Protein AF-0000000066013481 (afdb_homodimer)

Nearest PDB structures (foldseek):
  8g8v-assembly1_A  TM=8.754E-01  e=5.232E-20  Burkholderia pseudomallei
  2r5r-assembly1_A  TM=8.734E-01  e=3.081E-18  Nitrosomonas europaea ATCC 19718
  8tcc-assembly1_B  TM=8.715E-01  e=1.628E-17  Burkholderia pseudomallei
  8g8v-assembly1_A  TM=8.742E-01  e=3.780E-20  Burkholderia pseudomallei
  2r5r-assembly1_A  TM=8.736E-01  e=3.535E-18  Nitrosomonas europaea ATCC 19718

InterPro domains:
  IPR003801 GTP cyclohydrolase FolE2/MptA [PF02649] (9-301)
  IPR003801 GTP cyclohydrolase FolE2/MptA [PTHR36445] (6-311)
  IPR022840 GTP cyclohydrolase MptA [MF_01527_A] (7-305)
  IPR022840 GTP cyclohydrolase MptA [TIGR00294] (9-315)

Solvent-accessible surface area (backbone atoms only — not comparable to full-atom values): 32095 Å² total; per-residue (Å²): 131,78,74,77,73,76,80,67,79,71,77,25,81,43,65,38,93,58,38,50,61,31,60,33,36,39,40,34,58,40,71,45,74,37,52,35,51,45,90,97,47,79,59,48,78,31,66,29,39,33,33,42,33,31,28,39,51,28,74,56,29,66,42,50,41,65,56,45,48,50,50,50,49,50,42,47,53,55,51,49,73,37,96,26,73,43,69,40,55,48,26,42,51,35,14,50,50,47,38,67,72,37,73,79,30,49,36,17,33,24,37,39,38,32,61,42,79,40,83,41,59,33,86,63,78,54,44,79,41,59,42,81,30,43,36,35,25,26,11,40,23,35,55,42,95,87,68,48,75,48,50,40,32,27,41,35,37,38,42,70,29,29,31,16,41,47,67,55,17,51,52,42,40,51,48,49,48,52,54,41,45,73,72,65,49,52,68,68,58,50,52,53,48,55,73,71,46,66,48,64,54,63,56,29,53,23,38,29,33,43,35,43,33,40,64,72,95,68,86,74,61,62,68,57,52,51,51,40,45,46,69,25,47,17,20,62,67,70,78,67,66,53,71,67,26,48,52,48,40,52,49,43,14,48,71,35,45,35,50,48,51,50,27,37,38,44,34,50,52,46,46,53,66,73,45,67,86,55,59,46,81,22,39,33,39,33,36,22,41,31,48,40,72,89,46,82,31,28,40,33,21,29,34,70,43,37,42,41,56,53,46,50,36,52,70,76,92,132,79,74,77,74,76,79,66,78,72,78,24,81,44,66,38,94,58,38,49,61,30,61,33,36,39,42,34,60,40,73,45,76,37,52,34,51,45,90,97,48,79,58,48,78,31,66,28,38,32,32,42,34,32,29,39,51,27,73,55,28,66,44,49,40,65,57,44,48,49,50,52,50,49,45,48,53,55,52,49,74,38,95,26,72,43,69,39,56,47,27,40,53,34,13,49,48,49,37,66,72,37,73,82,31,50,36,18,36,24,38,40,39,32,62,42,80,40,84,42,60,32,85,64,80,53,44,80,40,58,40,80,29,42,34,37,26,25,10,40,22,35,55,43,94,88,67,48,75,48,50,39,32,26,41,33,38,38,43,69,29,29,30,16,41,46,68,55,19,50,52,42,40,51,50,49,48,52,54,41,45,74,72,67,50,51,69,68,57,49,52,53,47,56,72,70,47,64,46,64,54,62,56,28,52,24,39,29,33,44,35,42,33,40,63,72,96,68,87,74,61,63,69,57,51,50,50,41,45,46,69,27,48,17,20,59,69,69,77,66,66,53,71,68,25,48,52,47,41,53,49,44,14,48,70,36,46,36,50,47,53,50,27,38,37,43,33,49,53,47,47,53,66,73,44,67,86,55,60,47,80,22,39,34,39,35,35,20,39,33,50,39,72,88,46,84,32,28,41,35,21,31,34,70,45,38,42,42,56,52,46,50,36,54,70,76,93

Structure (mmCIF, N/CA/C/O backbone):
data_AF-0000000066013481-model_v1
#
loop_
_entity.id
_entity.type
_entity.pdbx_description
1 polymer 'GTP cyclohydrolase MptA'
#
loop_
_atom_site.group_PDB
_atom_site.id
_atom_site.type_symbol
_atom_site.label_atom_id
_atom_site.label_alt_id
_atom_site.label_comp_id
_atom_site.label_asym_id
_atom_site.label_entity_id
_atom_site.label_seq_id
_atom_site.pdbx_PDB_ins_code
_atom_site.Cartn_x
_atom_site.Cartn_y
_atom_site.Cartn_z
_atom_site.occupancy
_atom_site.B_iso_or_equiv
_atom_site.auth_seq_id
_atom_site.auth_comp_id
_atom_site.auth_asym_id
_atom_site.auth_atom_id
_atom_site.pdbx_PDB_model_num
ATOM 1 N N . MET A 1 1 ? -31.078 -24.078 -18.328 1 22.38 1 MET A N 1
ATOM 2 C CA . MET A 1 1 ? -29.969 -24.938 -18.75 1 22.38 1 MET A CA 1
ATOM 3 C C . MET A 1 1 ? -28.781 -24.781 -17.812 1 22.38 1 MET A C 1
ATOM 5 O O . MET A 1 1 ? -28.297 -23.672 -17.578 1 22.38 1 MET A O 1
ATOM 9 N N . GLU A 1 2 ? -28.594 -25.703 -16.844 1 24.08 2 GLU A N 1
ATOM 10 C CA . GLU A 1 2 ? -27.625 -25.797 -15.766 1 24.08 2 GLU A CA 1
ATOM 11 C C . GLU A 1 2 ? -26.188 -25.734 -16.312 1 24.08 2 GLU A C 1
ATOM 13 O O . GLU A 1 2 ? -25.844 -26.453 -17.25 1 24.08 2 GLU A O 1
ATOM 18 N N . LEU A 1 3 ? -25.688 -24.609 -16.344 1 28.38 3 LEU A N 1
ATOM 19 C CA . LEU A 1 3 ? -24.375 -24.469 -16.953 1 28.38 3 LEU A CA 1
ATOM 20 C C . LEU A 1 3 ? -23.438 -25.609 -16.516 1 28.38 3 LEU A C 1
ATOM 22 O O . LEU A 1 3 ? -23.406 -25.953 -15.344 1 28.38 3 LEU A O 1
ATOM 26 N N . PRO A 1 4 ? -23.203 -26.594 -17.391 1 28.92 4 PRO A N 1
ATOM 27 C CA . PRO A 1 4 ? -22.391 -27.766 -17.062 1 28.92 4 PRO A CA 1
ATOM 28 C C . PRO A 1 4 ? -21.156 -27.422 -16.219 1 28.92 4 PRO A C 1
ATOM 30 O O . PRO A 1 4 ? -20.5 -26.406 -16.469 1 28.92 4 PRO A O 1
ATOM 33 N N . ILE A 1 5 ? -21.234 -27.734 -15 1 33.34 5 ILE A N 1
ATOM 34 C CA . ILE A 1 5 ? -20.109 -27.703 -14.07 1 33.34 5 ILE A CA 1
ATOM 35 C C . ILE A 1 5 ? -18.953 -28.516 -14.625 1 33.34 5 ILE A C 1
ATOM 37 O O . ILE A 1 5 ? -19.062 -29.734 -14.797 1 33.34 5 ILE A O 1
ATOM 41 N N . ALA A 1 6 ? -18.219 -28.031 -15.609 1 37 6 ALA A N 1
ATOM 42 C CA . ALA A 1 6 ? -17.062 -28.766 -16.125 1 37 6 ALA A CA 1
ATOM 43 C C . ALA A 1 6 ? -16.297 -29.453 -15.008 1 37 6 ALA A C 1
ATOM 45 O O . ALA A 1 6 ? -15.938 -28.828 -14.008 1 37 6 ALA A O 1
ATOM 46 N N . GLN A 1 7 ? -16.531 -30.766 -14.852 1 34.16 7 GLN A N 1
ATOM 47 C CA . GLN A 1 7 ? -15.773 -31.641 -13.977 1 34.16 7 GLN A CA 1
ATOM 48 C C . GLN A 1 7 ? -14.266 -31.516 -14.227 1 34.16 7 GLN A C 1
ATOM 50 O O . GLN A 1 7 ? -13.766 -31.969 -15.258 1 34.16 7 GLN A O 1
ATOM 55 N N . PHE A 1 8 ? -13.633 -30.531 -13.859 1 42.91 8 PHE A N 1
ATOM 56 C CA . PHE A 1 8 ? -12.203 -30.344 -14.062 1 42.91 8 PHE A CA 1
ATOM 57 C C . PHE A 1 8 ? -11.414 -31.453 -13.352 1 42.91 8 PHE A C 1
ATOM 59 O O . PHE A 1 8 ? -11.789 -31.891 -12.273 1 42.91 8 PHE A O 1
ATOM 66 N N . PRO A 1 9 ? -10.703 -32.375 -14.047 1 43.59 9 PRO A N 1
ATOM 67 C CA . PRO A 1 9 ? -9.875 -33.375 -13.391 1 43.59 9 PRO A CA 1
ATOM 68 C C . PRO A 1 9 ? -9.109 -32.812 -12.195 1 43.59 9 PRO A C 1
ATOM 70 O O . PRO A 1 9 ? -8.758 -31.641 -12.172 1 43.59 9 PRO A O 1
ATOM 73 N N . ASP A 1 10 ? -9.273 -33.531 -11.055 1 44.62 10 ASP A N 1
ATOM 74 C CA . ASP A 1 10 ? -8.68 -33.219 -9.758 1 44.62 10 ASP A CA 1
ATOM 75 C C . ASP A 1 10 ? -7.16 -33.219 -9.836 1 44.62 10 ASP A C 1
ATOM 77 O O . ASP A 1 10 ? -6.504 -34.156 -9.391 1 44.62 10 ASP A O 1
ATOM 81 N N . VAL A 1 11 ? -6.5 -32.969 -10.914 1 44.47 11 VAL A N 1
ATOM 82 C CA . VAL A 1 11 ? -5.043 -32.906 -10.922 1 44.47 11 VAL A CA 1
ATOM 83 C C . VAL A 1 11 ? -4.555 -32.281 -9.609 1 44.47 11 VAL A C 1
ATOM 85 O O . VAL A 1 11 ? -3.363 -32.312 -9.297 1 44.47 11 VAL A O 1
ATOM 88 N N . GLN A 1 12 ? -5.434 -31.625 -8.797 1 47.69 12 GLN A N 1
ATOM 89 C CA . GLN A 1 12 ? -5.211 -30.578 -7.805 1 47.69 12 GLN A CA 1
ATOM 90 C C . GLN A 1 12 ? -5 -31.172 -6.418 1 47.69 12 GLN A C 1
ATOM 92 O O . GLN A 1 12 ? -4.512 -30.5 -5.512 1 47.69 12 GLN A O 1
ATOM 97 N N . ALA A 1 13 ? -5.562 -32.438 -6.246 1 47.72 13 ALA A N 1
ATOM 98 C CA . ALA A 1 13 ? -5.492 -33.062 -4.938 1 47.72 13 ALA A CA 1
ATOM 99 C C . ALA A 1 13 ? -4.086 -33.594 -4.652 1 47.72 13 ALA A C 1
ATOM 101 O O . ALA A 1 13 ? -3.828 -34.156 -3.586 1 47.72 13 ALA A O 1
ATOM 102 N N . ASN A 1 14 ? -3.184 -33.219 -5.613 1 58.06 14 ASN A N 1
ATOM 103 C CA . ASN A 1 14 ? -1.861 -33.781 -5.375 1 58.06 14 ASN A CA 1
ATOM 104 C C . ASN A 1 14 ? -0.982 -32.844 -4.559 1 58.06 14 ASN A C 1
ATOM 106 O O . ASN A 1 14 ? -1.219 -31.641 -4.535 1 58.06 14 ASN A O 1
ATOM 110 N N . ARG A 1 15 ? -0.185 -33.344 -3.623 1 67.31 15 ARG A N 1
ATOM 111 C CA . ARG A 1 15 ? 0.805 -32.656 -2.795 1 67.31 15 ARG A CA 1
ATOM 112 C C . ARG A 1 15 ? 1.711 -31.781 -3.643 1 67.31 15 ARG A C 1
ATOM 114 O O . ARG A 1 15 ? 2.178 -32.188 -4.707 1 67.31 15 ARG A O 1
ATOM 121 N N . PRO A 1 16 ? 1.731 -30.469 -3.182 1 75.69 16 PRO A N 1
ATOM 122 C CA . PRO A 1 16 ? 2.633 -29.594 -3.93 1 75.69 16 PRO A CA 1
ATOM 123 C C . PRO A 1 16 ? 4.066 -30.125 -3.969 1 75.69 16 PRO A C 1
ATOM 125 O O . PRO A 1 16 ? 4.496 -30.828 -3.051 1 75.69 16 PRO A O 1
ATOM 128 N N . LYS A 1 17 ? 4.672 -29.938 -5.031 1 78.44 17 LYS A N 1
ATOM 129 C CA . LYS A 1 17 ? 6.078 -30.312 -5.152 1 78.44 17 LYS A CA 1
ATOM 130 C C . LYS A 1 17 ? 6.918 -29.641 -4.078 1 78.44 17 LYS A C 1
ATOM 132 O O . LYS A 1 17 ? 7.844 -30.234 -3.531 1 78.44 17 LYS A O 1
ATOM 137 N N . ILE A 1 18 ? 6.578 -28.391 -3.709 1 85.62 18 ILE A N 1
ATOM 138 C CA . ILE A 1 18 ? 7.254 -27.625 -2.672 1 85.62 18 ILE A CA 1
ATOM 139 C C . ILE A 1 18 ? 6.266 -27.266 -1.564 1 85.62 18 ILE A C 1
ATOM 141 O O . ILE A 1 18 ? 5.477 -26.328 -1.703 1 85.62 18 ILE A O 1
ATOM 145 N N . PRO A 1 19 ? 6.336 -27.953 -0.47 1 84.12 19 PRO A N 1
ATOM 146 C CA . PRO A 1 19 ? 5.309 -27.828 0.568 1 84.12 19 PRO A CA 1
ATOM 147 C C . PRO A 1 19 ? 5.57 -26.688 1.533 1 84.12 19 PRO A C 1
ATOM 149 O O . PRO A 1 19 ? 6.098 -26.891 2.627 1 84.12 19 PRO A O 1
ATOM 152 N N . ILE A 1 20 ? 5.207 -25.547 1.229 1 87.69 20 ILE A N 1
ATOM 153 C CA . ILE A 1 20 ? 5.301 -24.406 2.152 1 87.69 20 ILE A CA 1
ATOM 154 C C . ILE A 1 20 ? 3.928 -23.766 2.305 1 87.69 20 ILE A C 1
ATOM 156 O O . ILE A 1 20 ? 3.1 -23.812 1.394 1 87.69 20 ILE A O 1
ATOM 160 N N . ASN A 1 21 ? 3.742 -23.188 3.463 1 89.62 21 ASN A N 1
ATOM 161 C CA . ASN A 1 21 ? 2.518 -22.438 3.705 1 89.62 21 ASN A CA 1
ATOM 162 C C . ASN A 1 21 ? 2.471 -21.156 2.871 1 89.62 21 ASN A C 1
ATOM 164 O O . ASN A 1 21 ? 3.514 -20.578 2.555 1 89.62 21 ASN A O 1
ATOM 168 N N . LEU A 1 22 ? 1.328 -20.828 2.451 1 92.69 22 LEU A N 1
ATOM 169 C CA . LEU A 1 22 ? 1.116 -19.531 1.833 1 92.69 22 LEU A CA 1
ATOM 170 C C . LEU A 1 22 ? 0.285 -18.625 2.74 1 92.69 22 LEU A C 1
ATOM 172 O O . LEU A 1 22 ? -0.735 -19.047 3.283 1 92.69 22 LEU A O 1
ATOM 176 N N . THR A 1 23 ? 0.777 -17.406 2.896 1 94.31 23 THR A N 1
ATOM 177 C CA . THR A 1 23 ? 0.142 -16.469 3.816 1 94.31 23 THR A CA 1
ATOM 178 C C . THR A 1 23 ? -1.189 -15.969 3.256 1 94.31 23 THR A C 1
ATOM 180 O O . THR A 1 23 ? -2.158 -15.805 4 1 94.31 23 THR A O 1
ATOM 183 N N . ARG A 1 24 ? -1.263 -15.695 1.956 1 93.75 24 ARG A N 1
ATOM 184 C CA . ARG A 1 24 ? -2.457 -15.203 1.275 1 93.75 24 ARG A CA 1
ATOM 185 C C . ARG A 1 24 ? -2.574 -15.805 -0.123 1 93.75 24 ARG A C 1
ATOM 187 O O . ARG A 1 24 ? -1.604 -15.812 -0.885 1 93.75 24 ARG A O 1
ATOM 194 N N . VAL A 1 25 ? -3.68 -16.297 -0.383 1 93.12 25 VAL A N 1
ATOM 195 C CA . VAL A 1 25 ? -4.055 -16.703 -1.729 1 93.12 25 VAL A CA 1
ATOM 196 C C . VAL A 1 25 ? -5.465 -16.219 -2.049 1 93.12 25 VAL A C 1
ATOM 198 O O . VAL A 1 25 ? -6.363 -16.297 -1.207 1 93.12 25 VAL A O 1
ATOM 201 N N . GLY A 1 26 ? -5.637 -15.625 -3.211 1 93.38 26 GLY A N 1
ATOM 202 C CA . GLY A 1 26 ? -6.977 -15.172 -3.549 1 93.38 26 GLY A CA 1
ATOM 203 C C . GLY A 1 26 ? -7.02 -14.328 -4.809 1 93.38 26 GLY A C 1
ATOM 204 O O . GLY A 1 26 ? -6.309 -14.609 -5.777 1 93.38 26 GLY A O 1
ATOM 205 N N . VAL A 1 27 ? -7.969 -13.414 -4.793 1 92.81 27 VAL A N 1
ATOM 206 C CA . VAL A 1 27 ? -8.242 -12.633 -5.996 1 92.81 27 VAL A CA 1
ATOM 207 C C . VAL A 1 27 ? -8.227 -11.141 -5.66 1 92.81 27 VAL A C 1
ATOM 209 O O . VAL A 1 27 ? -8.594 -10.75 -4.547 1 92.81 27 VAL A O 1
ATOM 212 N N . THR A 1 28 ? -7.785 -10.344 -6.562 1 94 28 THR A N 1
ATOM 213 C CA . THR A 1 28 ? -7.805 -8.891 -6.434 1 94 28 THR A CA 1
ATOM 214 C C . THR A 1 28 ? -8.5 -8.25 -7.633 1 94 28 THR A C 1
ATOM 216 O O . THR A 1 28 ? -8.617 -8.867 -8.688 1 94 28 THR A O 1
ATOM 219 N N . GLY A 1 29 ? -9.039 -7.07 -7.406 1 92.62 29 GLY A N 1
ATOM 220 C CA . GLY A 1 29 ? -9.617 -6.301 -8.5 1 92.62 29 GLY A CA 1
ATOM 221 C C . GLY A 1 29 ? -11.008 -6.77 -8.883 1 92.62 29 GLY A C 1
ATOM 222 O O . GLY A 1 29 ? -11.445 -6.566 -10.016 1 92.62 29 GLY A O 1
ATOM 223 N N . VAL A 1 30 ? -11.688 -7.438 -7.984 1 91.56 30 VAL A N 1
ATOM 224 C CA . VAL A 1 30 ? -13.039 -7.902 -8.273 1 91.56 30 VAL A CA 1
ATOM 225 C C . VAL A 1 30 ? -14.031 -6.742 -8.141 1 91.56 30 VAL A C 1
ATOM 227 O O . VAL A 1 30 ? -14.227 -6.215 -7.043 1 91.56 30 VAL A O 1
ATOM 230 N N . LYS A 1 31 ? -14.688 -6.371 -9.203 1 91.38 31 LYS A N 1
ATOM 231 C CA . LYS A 1 31 ? -15.648 -5.273 -9.18 1 91.38 31 LYS A CA 1
ATOM 232 C C . LYS A 1 31 ? -17.078 -5.797 -9.055 1 91.38 31 LYS A C 1
ATOM 234 O O . LYS A 1 31 ? -17.469 -6.711 -9.773 1 91.38 31 LYS A O 1
ATOM 239 N N . LYS A 1 32 ? -17.797 -5.258 -8.102 1 91.44 32 LYS A N 1
ATOM 240 C CA . LYS A 1 32 ? -19.188 -5.648 -7.875 1 91.44 32 LYS A CA 1
ATOM 241 C C . LYS A 1 32 ? -20.047 -4.434 -7.535 1 91.44 32 LYS A C 1
ATOM 243 O O . LYS A 1 32 ? -19.547 -3.443 -6.996 1 91.44 32 LYS A O 1
ATOM 248 N N . LEU A 1 33 ? -21.312 -4.559 -7.859 1 90.31 33 LEU A N 1
ATOM 249 C CA . LEU A 1 33 ? -22.312 -3.59 -7.402 1 90.31 33 LEU A CA 1
ATOM 250 C C . LEU A 1 33 ? -22.797 -3.932 -6 1 90.31 33 LEU A C 1
ATOM 252 O O . LEU A 1 33 ? -23.172 -5.078 -5.73 1 90.31 33 LEU A O 1
ATOM 256 N N . VAL A 1 34 ? -22.703 -2.973 -5.102 1 91.12 34 VAL A N 1
ATOM 257 C CA . VAL A 1 34 ? -23.172 -3.156 -3.73 1 91.12 34 VAL A CA 1
ATOM 258 C C . VAL A 1 34 ? -24.297 -2.164 -3.432 1 91.12 34 VAL A C 1
ATOM 260 O O . VAL A 1 34 ? -24.141 -0.957 -3.627 1 91.12 34 VAL A O 1
ATOM 263 N N . GLU A 1 35 ? -25.359 -2.701 -2.953 1 89.75 35 GLU A N 1
ATOM 264 C CA . GLU A 1 35 ? -26.469 -1.854 -2.562 1 89.75 35 GLU A CA 1
ATOM 265 C C . GLU A 1 35 ? -26.562 -1.709 -1.045 1 89.75 35 GLU A C 1
ATOM 267 O O . GLU A 1 35 ? -26.688 -2.701 -0.326 1 89.75 35 GLU A O 1
ATOM 272 N N . ILE A 1 36 ? -26.469 -0.508 -0.58 1 88.25 36 ILE A N 1
ATOM 273 C CA . ILE A 1 36 ? -26.578 -0.233 0.849 1 88.25 36 ILE A CA 1
ATOM 274 C C . ILE A 1 36 ? -27.984 0.25 1.17 1 88.25 36 ILE A C 1
ATOM 276 O O . ILE A 1 36 ? -28.391 1.329 0.733 1 88.25 36 ILE A O 1
ATOM 280 N N . LYS A 1 37 ? -28.625 -0.475 2.006 1 87.81 37 LYS A N 1
ATOM 281 C CA . LYS A 1 37 ? -29.984 -0.128 2.383 1 87.81 37 LYS A CA 1
ATOM 282 C C . LYS A 1 37 ? -30 0.963 3.451 1 87.81 37 LYS A C 1
ATOM 284 O O . LYS A 1 37 ? -29.109 1.019 4.301 1 87.81 37 LYS A O 1
ATOM 289 N N . ARG A 1 38 ? -30.969 1.837 3.271 1 82.5 38 ARG A N 1
ATOM 290 C CA . ARG A 1 38 ? -31.203 2.896 4.242 1 82.5 38 ARG A CA 1
ATOM 291 C C . ARG A 1 38 ? -32.656 2.873 4.727 1 82.5 38 ARG A C 1
ATOM 293 O O . ARG A 1 38 ? -33.562 2.496 3.979 1 82.5 38 ARG A O 1
ATOM 300 N N . LYS A 1 39 ? -32.781 3.221 5.984 1 79.69 39 LYS A N 1
ATOM 301 C CA . LYS A 1 39 ? -34.125 3.273 6.496 1 79.69 39 LYS A CA 1
ATOM 302 C C . LYS A 1 39 ? -34.938 4.398 5.836 1 79.69 39 LYS A C 1
ATOM 304 O O . LYS A 1 39 ? -34.562 5.57 5.941 1 79.69 39 LYS A O 1
ATOM 309 N N . ASP A 1 40 ? -36.031 4.098 5.148 1 81.75 40 ASP A N 1
ATOM 310 C CA . ASP A 1 40 ? -37 5.012 4.586 1 81.75 40 ASP A CA 1
ATOM 311 C C . ASP A 1 40 ? -36.375 5.906 3.516 1 81.75 40 ASP A C 1
ATOM 313 O O . ASP A 1 40 ? -36.844 7.027 3.289 1 81.75 40 ASP A O 1
ATOM 317 N N . LYS A 1 41 ? -35.281 5.543 3.043 1 83.69 41 LYS A N 1
ATOM 318 C CA . LYS A 1 41 ? -34.625 6.273 1.961 1 83.69 41 LYS A CA 1
ATOM 319 C C . LYS A 1 41 ? -34.219 5.332 0.828 1 83.69 41 LYS A C 1
ATOM 321 O O . LYS A 1 41 ? -34.25 4.113 0.993 1 83.69 41 LYS A O 1
ATOM 326 N N . ARG A 1 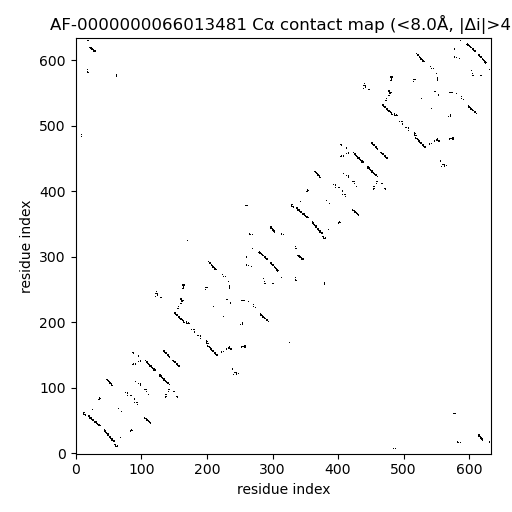42 ? -34 5.875 -0.38 1 84.44 42 ARG A N 1
ATOM 327 C CA . ARG A 1 42 ? -33.469 5.09 -1.494 1 84.44 42 ARG A CA 1
ATOM 328 C C . ARG A 1 42 ? -32.125 4.504 -1.159 1 84.44 42 ARG A C 1
ATOM 330 O O . ARG A 1 42 ? -31.281 5.164 -0.529 1 84.44 42 ARG A O 1
ATOM 337 N N . PRO A 1 43 ? -31.984 3.328 -1.498 1 87.12 43 PRO A N 1
ATOM 338 C CA . PRO A 1 43 ? -30.688 2.707 -1.243 1 87.12 43 PRO A CA 1
ATOM 339 C C . PRO A 1 43 ? -29.547 3.383 -2.006 1 87.12 43 PRO A C 1
ATOM 341 O O . PRO A 1 43 ? -29.797 4.023 -3.033 1 87.12 43 PRO A O 1
ATOM 344 N N . ILE A 1 44 ? -28.406 3.357 -1.488 1 87.25 44 ILE A N 1
ATOM 345 C CA . ILE A 1 44 ? -27.203 3.844 -2.156 1 87.25 44 ILE A CA 1
ATOM 346 C C . ILE A 1 44 ? -26.531 2.701 -2.922 1 87.25 44 ILE A C 1
ATOM 348 O O . ILE A 1 44 ? -26.328 1.613 -2.375 1 87.25 44 ILE A O 1
ATOM 352 N N . VAL A 1 45 ? -26.266 2.945 -4.152 1 87.69 45 VAL A N 1
ATOM 353 C CA . VAL A 1 45 ? -25.609 1.94 -4.977 1 87.69 45 VAL A CA 1
ATOM 354 C C . VAL A 1 45 ? -24.141 2.303 -5.148 1 87.69 45 VAL A C 1
ATOM 356 O O . VAL A 1 45 ? -23.812 3.412 -5.574 1 87.69 45 VAL A O 1
ATOM 359 N N . LEU A 1 46 ? -23.266 1.38 -4.801 1 91.94 46 LEU A N 1
ATOM 360 C CA . LEU A 1 46 ? -21.812 1.571 -4.91 1 91.94 46 LEU A CA 1
ATOM 361 C C . LEU A 1 46 ? -21.219 0.586 -5.906 1 91.94 46 LEU A C 1
ATOM 363 O O . LEU A 1 46 ? -21.609 -0.579 -5.953 1 91.94 46 LEU A O 1
ATOM 367 N N . ILE A 1 47 ? -20.344 1.08 -6.758 1 90.69 47 ILE A N 1
ATOM 368 C CA . ILE A 1 47 ? -19.453 0.185 -7.492 1 90.69 47 ILE A CA 1
ATOM 369 C C . ILE A 1 47 ? -18.188 -0.05 -6.684 1 90.69 47 ILE A C 1
ATOM 371 O O . ILE A 1 47 ? -17.344 0.847 -6.562 1 90.69 47 ILE A O 1
ATOM 375 N N . SER A 1 48 ? -18.016 -1.25 -6.242 1 94.5 48 SER A N 1
ATOM 376 C CA . SER A 1 48 ? -16.953 -1.521 -5.289 1 94.5 48 SER A CA 1
ATOM 377 C C . SER A 1 48 ? -15.914 -2.477 -5.875 1 94.5 48 SER A C 1
ATOM 379 O O . SER A 1 48 ? -16.25 -3.305 -6.727 1 94.5 48 SER A O 1
ATOM 381 N N . THR A 1 49 ? -14.719 -2.291 -5.508 1 96.06 49 THR A N 1
ATOM 382 C CA . THR A 1 49 ? -13.625 -3.209 -5.824 1 96.06 49 THR A CA 1
ATOM 383 C C . THR A 1 49 ? -13.242 -4.035 -4.602 1 96.06 49 THR A C 1
ATOM 385 O O . THR A 1 49 ? -12.984 -3.482 -3.529 1 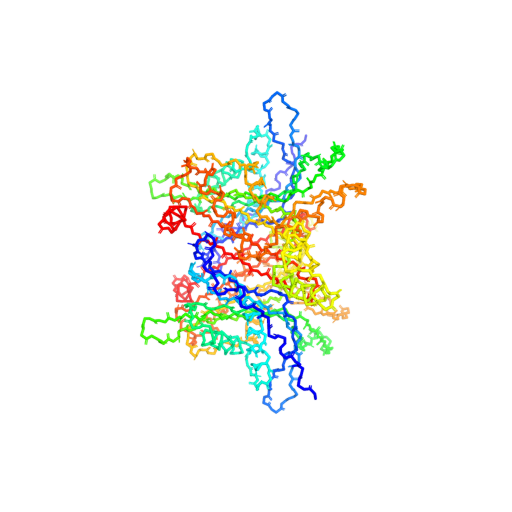96.06 49 THR A O 1
ATOM 388 N N . PHE A 1 50 ? -13.172 -5.41 -4.809 1 95.12 50 PHE A N 1
ATOM 389 C CA . PHE A 1 50 ? -12.906 -6.309 -3.691 1 95.12 50 PHE A CA 1
ATOM 390 C C . PHE A 1 50 ? -11.57 -7.012 -3.869 1 95.12 50 PHE A C 1
ATOM 392 O O . PHE A 1 50 ? -11.141 -7.27 -4.996 1 95.12 50 PHE A O 1
ATOM 399 N N . GLU A 1 51 ? -10.898 -7.238 -2.809 1 96.62 51 GLU A N 1
ATOM 400 C CA . GLU A 1 51 ? -9.805 -8.195 -2.656 1 96.62 51 GLU A CA 1
ATOM 401 C C . GLU A 1 51 ? -10.141 -9.25 -1.605 1 96.62 51 GLU A C 1
ATOM 403 O O . GLU A 1 51 ? -10.602 -8.922 -0.509 1 96.62 51 GLU A O 1
ATOM 408 N N . ILE A 1 52 ? -9.961 -10.461 -1.926 1 95.19 52 ILE A N 1
ATOM 409 C CA . ILE A 1 52 ? -10.352 -11.562 -1.051 1 95.19 52 ILE A CA 1
ATOM 410 C C . ILE A 1 52 ? -9.219 -12.578 -0.948 1 95.19 52 ILE A C 1
ATOM 412 O O . ILE A 1 52 ? -8.703 -13.039 -1.966 1 95.19 52 ILE A O 1
ATOM 416 N N . PHE A 1 53 ? -8.867 -12.938 0.301 1 95.62 53 PHE A N 1
ATOM 417 C CA . PHE A 1 53 ? -7.738 -13.836 0.517 1 95.62 53 PHE A CA 1
ATOM 418 C C . PHE A 1 53 ? -8.062 -14.867 1.591 1 95.62 53 PHE A C 1
ATOM 420 O O . PHE A 1 53 ? -8.844 -14.594 2.506 1 95.62 53 PHE A O 1
ATOM 427 N N . VAL A 1 54 ? -7.457 -16 1.486 1 93.81 54 VAL A N 1
ATOM 428 C CA . VAL A 1 54 ? -7.363 -17 2.551 1 93.81 54 VAL A CA 1
ATOM 429 C C . VAL A 1 54 ? -5.934 -17.516 2.646 1 93.81 54 VAL A C 1
ATOM 431 O O . VAL A 1 54 ? -5.168 -17.438 1.683 1 93.81 54 VAL A O 1
ATOM 434 N N . ASP A 1 55 ? -5.562 -17.969 3.811 1 93.31 55 ASP A N 1
ATOM 435 C CA . ASP A 1 55 ? -4.27 -18.641 3.912 1 93.31 55 ASP A CA 1
ATOM 436 C C . ASP A 1 55 ? -4.367 -20.078 3.434 1 93.31 55 ASP A C 1
ATOM 438 O O . ASP A 1 55 ? -5.453 -20.672 3.422 1 93.31 55 ASP A O 1
ATOM 442 N N . LEU A 1 56 ? -3.26 -20.594 2.945 1 89.12 56 LEU A N 1
ATOM 443 C CA . LEU A 1 56 ? -3.205 -21.938 2.389 1 89.12 56 LEU A CA 1
ATOM 444 C C . LEU A 1 56 ? -2.098 -22.75 3.049 1 89.12 56 LEU A C 1
ATOM 446 O O . LEU A 1 56 ? -0.918 -22.422 2.936 1 89.12 56 LEU A O 1
ATOM 450 N N . PRO A 1 57 ? -2.504 -23.812 3.711 1 86.62 57 PRO A N 1
ATOM 451 C CA . PRO A 1 57 ? -1.497 -24.672 4.348 1 86.62 57 PRO A CA 1
ATOM 452 C C . PRO A 1 57 ? -0.596 -25.375 3.34 1 86.62 57 PRO A C 1
ATOM 454 O O . PRO A 1 57 ? -0.949 -25.484 2.162 1 86.62 57 PRO A O 1
ATOM 457 N N . SER A 1 58 ? 0.539 -25.875 3.799 1 83.25 58 SER A N 1
ATOM 458 C CA . SER A 1 58 ? 1.62 -26.422 2.982 1 83.25 58 SER A CA 1
ATOM 459 C C . SER A 1 58 ? 1.192 -27.703 2.281 1 83.25 58 SER A C 1
ATOM 461 O O . SER A 1 58 ? 1.776 -28.094 1.265 1 83.25 58 SER A O 1
ATOM 463 N N . ASP A 1 59 ? 0.234 -28.375 2.793 1 77.5 59 ASP A N 1
ATOM 464 C CA . ASP A 1 59 ? -0.118 -29.703 2.273 1 77.5 59 ASP A CA 1
ATOM 465 C C . ASP A 1 59 ? -1.163 -29.594 1.165 1 77.5 59 ASP A C 1
ATOM 467 O O . ASP A 1 59 ? -1.543 -30.594 0.562 1 77.5 59 ASP A O 1
ATOM 471 N N . ARG A 1 60 ? -1.518 -28.406 0.909 1 73.69 60 ARG A N 1
ATOM 472 C CA . ARG A 1 60 ? -2.551 -28.25 -0.111 1 73.69 60 ARG A CA 1
ATOM 473 C C . ARG A 1 60 ? -1.994 -27.562 -1.356 1 73.69 60 ARG A C 1
ATOM 475 O O . ARG A 1 60 ? -1.303 -26.547 -1.258 1 73.69 60 ARG A O 1
ATOM 482 N N . LYS A 1 61 ? -2.049 -28.422 -2.432 1 60.5 61 LYS A N 1
ATOM 483 C CA . LYS A 1 61 ? -1.62 -27.828 -3.697 1 60.5 61 LYS A CA 1
ATOM 484 C C . LYS A 1 61 ? -2.654 -26.828 -4.219 1 60.5 61 LYS A C 1
ATOM 486 O O . LYS A 1 61 ? -3.805 -26.828 -3.773 1 60.5 61 LYS A O 1
ATOM 491 N N . GLY A 1 62 ? -2.293 -25.797 -4.977 1 53.28 62 GLY A N 1
ATOM 492 C CA . GLY A 1 62 ? -3.078 -24.781 -5.66 1 53.28 62 GLY A CA 1
ATOM 493 C C . GLY A 1 62 ? -4.312 -25.344 -6.344 1 53.28 62 GLY A C 1
ATOM 494 O O . GLY A 1 62 ? -4.945 -24.656 -7.148 1 53.28 62 GLY A O 1
ATOM 495 N N . ALA A 1 63 ? -4.367 -26.625 -6.469 1 48.16 63 ALA A N 1
ATOM 496 C CA . ALA A 1 63 ? -5.336 -27.297 -7.332 1 48.16 63 ALA A CA 1
ATOM 497 C C . ALA A 1 63 ? -6.707 -26.625 -7.238 1 48.16 63 ALA A C 1
ATOM 499 O O . ALA A 1 63 ? -7.422 -26.531 -8.234 1 48.16 63 ALA A O 1
ATOM 500 N N . ASN A 1 64 ? -7.129 -26.25 -6.078 1 57.66 64 ASN A N 1
ATOM 501 C CA . ASN A 1 64 ? -8.539 -25.875 -6.066 1 57.66 64 ASN A CA 1
ATOM 502 C C . ASN A 1 64 ? -8.703 -24.344 -6.098 1 57.66 64 ASN A C 1
ATOM 504 O O . ASN A 1 64 ? -9.602 -23.812 -5.453 1 57.66 64 ASN A O 1
ATOM 508 N N . LEU A 1 65 ? -7.652 -23.938 -6.918 1 59.75 65 LEU A N 1
ATOM 509 C CA . LEU A 1 65 ? -7.727 -22.469 -6.934 1 59.75 65 LEU A CA 1
ATOM 510 C C . LEU A 1 65 ? -8.977 -22 -7.66 1 59.75 65 LEU A C 1
ATOM 512 O O . LEU A 1 65 ? -9.656 -21.078 -7.203 1 59.75 65 LEU A O 1
ATOM 516 N N . SER A 1 66 ? -9.102 -22.812 -8.805 1 64.94 66 SER A N 1
ATOM 517 C CA . SER A 1 66 ? -10.328 -22.422 -9.484 1 64.94 66 SER A CA 1
ATOM 518 C C . SER A 1 66 ? -11.547 -22.578 -8.57 1 64.94 66 SER A C 1
ATOM 520 O O . SER A 1 66 ? -12.43 -21.734 -8.555 1 64.94 66 SER A O 1
ATOM 522 N N . ARG A 1 67 ? -11.406 -23.734 -7.891 1 67.31 67 ARG A N 1
ATOM 523 C CA . ARG A 1 67 ? -12.516 -23.953 -6.973 1 67.31 67 ARG A CA 1
ATOM 524 C C . ARG A 1 67 ? -12.516 -22.922 -5.844 1 67.31 67 ARG A C 1
ATOM 526 O O . ARG A 1 67 ? -13.578 -22.484 -5.402 1 67.31 67 ARG A O 1
ATOM 533 N N . ASN A 1 68 ? -11.297 -22.609 -5.543 1 77.75 68 ASN A N 1
ATOM 534 C CA . ASN A 1 68 ? -11.164 -21.594 -4.5 1 77.75 68 ASN A CA 1
ATOM 535 C C . ASN A 1 68 ? -11.695 -20.25 -4.965 1 77.75 68 ASN A C 1
ATOM 537 O O . ASN A 1 68 ? -12.422 -19.562 -4.227 1 77.75 68 ASN A O 1
ATOM 541 N N . PHE A 1 69 ? -11.438 -19.984 -6.172 1 78.06 69 PHE A N 1
ATOM 542 C CA . PHE A 1 69 ? -11.883 -18.703 -6.711 1 78.06 69 PHE A CA 1
ATOM 543 C C . PHE A 1 69 ? -13.398 -18.688 -6.895 1 78.06 69 PHE A C 1
ATOM 545 O O . PHE A 1 69 ? -14.055 -17.688 -6.629 1 78.06 69 PHE A O 1
ATOM 552 N N . GLU A 1 70 ? -13.812 -19.859 -7.379 1 78.94 70 GLU A N 1
ATOM 553 C CA . GLU A 1 70 ? -15.258 -19.984 -7.527 1 78.94 70 GLU A CA 1
ATOM 554 C C . GLU A 1 70 ? -15.961 -19.859 -6.18 1 78.94 70 GLU A C 1
ATOM 556 O O . GLU A 1 70 ? -17 -19.188 -6.078 1 78.94 70 GLU A O 1
ATOM 561 N N . ALA A 1 71 ? -15.344 -20.484 -5.25 1 81 71 ALA A N 1
ATOM 562 C CA . ALA A 1 71 ? -15.898 -20.406 -3.9 1 81 71 ALA A CA 1
ATOM 563 C C . ALA A 1 71 ? -15.883 -18.984 -3.381 1 81 71 ALA A C 1
ATOM 565 O O . ALA A 1 71 ? -16.859 -18.516 -2.775 1 81 71 ALA A O 1
ATOM 566 N N . MET A 1 72 ? -14.836 -18.281 -3.654 1 86.31 72 MET A N 1
ATOM 567 C CA . MET A 1 72 ? -14.711 -16.891 -3.223 1 86.31 72 MET A CA 1
ATOM 568 C C . MET A 1 72 ? -15.758 -16.016 -3.904 1 86.31 72 MET A C 1
ATOM 570 O O . MET A 1 72 ? -16.391 -15.188 -3.256 1 86.31 72 MET A O 1
ATOM 574 N N . ASP A 1 73 ? -15.898 -16.25 -5.137 1 83.12 73 ASP A N 1
ATOM 575 C CA . ASP A 1 73 ? -16.875 -15.484 -5.906 1 83.12 73 ASP A CA 1
ATOM 576 C C . ASP A 1 73 ? -18.297 -15.75 -5.414 1 83.12 73 ASP A C 1
ATOM 578 O O . ASP A 1 73 ? -19.094 -14.82 -5.305 1 83.12 73 ASP A O 1
ATOM 582 N N . GLU A 1 74 ? -18.562 -16.984 -5.168 1 84.88 74 GLU A N 1
ATOM 583 C CA . GLU A 1 74 ? -19.875 -17.359 -4.691 1 84.88 74 GLU A CA 1
ATOM 584 C C . GLU A 1 74 ? -20.203 -16.719 -3.348 1 84.88 74 GLU A C 1
ATOM 586 O O . GLU A 1 74 ? -21.297 -16.203 -3.139 1 84.88 74 GLU A O 1
ATOM 591 N N . VAL A 1 75 ? -19.25 -16.719 -2.516 1 84.38 75 VAL A N 1
ATOM 592 C CA . VAL A 1 75 ? -19.438 -16.141 -1.189 1 84.38 75 VAL A CA 1
ATOM 593 C C . VAL A 1 75 ? -19.703 -14.641 -1.316 1 84.38 75 VAL A C 1
ATOM 595 O O . VAL A 1 75 ? -20.609 -14.102 -0.672 1 84.38 75 VAL A O 1
ATOM 598 N N . LEU A 1 76 ? -18.938 -14.031 -2.104 1 86.25 76 LEU A N 1
ATOM 599 C CA . LEU A 1 76 ? -19.094 -12.594 -2.303 1 86.25 76 LEU A CA 1
ATOM 600 C C . LEU A 1 76 ? -20.453 -12.266 -2.906 1 86.25 76 LEU A C 1
ATOM 602 O O . LEU A 1 76 ? -21.141 -11.367 -2.428 1 86.25 76 LEU A O 1
ATOM 606 N N . GLU A 1 77 ? -20.844 -13.07 -3.914 1 87.56 77 GLU A N 1
ATOM 607 C CA . GLU A 1 77 ? -22.109 -12.852 -4.59 1 87.56 77 GLU A CA 1
ATOM 608 C C . GLU A 1 77 ? -23.281 -13.016 -3.625 1 87.56 77 GLU A C 1
ATOM 610 O O . GLU A 1 77 ? -24.234 -12.227 -3.65 1 87.56 77 GLU A O 1
ATOM 615 N N . LYS A 1 78 ? -23.203 -13.992 -2.857 1 87.5 78 LYS A N 1
ATOM 616 C CA . LYS A 1 78 ? -24.266 -14.234 -1.878 1 87.5 78 LYS A CA 1
ATOM 617 C C . LYS A 1 78 ? -24.359 -13.078 -0.885 1 87.5 78 LYS A C 1
ATOM 619 O O . LYS A 1 78 ? -25.469 -12.641 -0.548 1 87.5 78 LYS A O 1
ATOM 624 N N . ALA A 1 79 ? -23.266 -12.633 -0.422 1 87 79 ALA A N 1
ATOM 625 C CA . ALA A 1 79 ? -23.234 -11.586 0.589 1 87 79 ALA A CA 1
ATOM 626 C C . ALA A 1 79 ? -23.781 -10.273 0.032 1 87 79 ALA A C 1
ATOM 628 O O . ALA A 1 79 ? -24.484 -9.539 0.731 1 87 79 ALA A O 1
ATOM 629 N N . ILE A 1 80 ? -23.516 -9.961 -1.186 1 85.81 80 ILE A N 1
ATOM 630 C CA . ILE A 1 80 ? -23.891 -8.672 -1.753 1 85.81 80 ILE A CA 1
ATOM 631 C C . ILE A 1 80 ? -25.375 -8.695 -2.119 1 85.81 80 ILE A C 1
ATOM 633 O O . ILE A 1 80 ? -25.984 -7.645 -2.348 1 85.81 80 ILE A O 1
ATOM 637 N N . ASN A 1 81 ? -25.906 -9.898 -2.266 1 85.56 81 ASN A N 1
ATOM 638 C CA . ASN A 1 81 ? -27.312 -10.031 -2.627 1 85.56 81 ASN A CA 1
ATOM 639 C C . ASN A 1 81 ? -28.203 -9.992 -1.394 1 85.56 81 ASN A C 1
ATOM 641 O O . ASN A 1 81 ? -29.438 -9.945 -1.515 1 85.56 81 ASN A O 1
ATOM 645 N N . LEU A 1 82 ? -27.641 -9.945 -0.227 1 82 82 LEU A N 1
ATOM 646 C CA . LEU A 1 82 ? -28.375 -9.758 1.024 1 82 82 LEU A CA 1
ATOM 647 C C . LEU A 1 82 ? -28.422 -8.289 1.407 1 82 82 LEU A C 1
ATOM 649 O O . LEU A 1 82 ? -27.641 -7.48 0.906 1 82 82 LEU A O 1
ATOM 653 N N . PRO A 1 83 ? -29.453 -7.953 2.213 1 80.44 83 PRO A N 1
ATOM 654 C CA . PRO A 1 83 ? -29.5 -6.559 2.658 1 80.44 83 PRO A CA 1
ATOM 655 C C . PRO A 1 83 ? -28.234 -6.129 3.383 1 80.44 83 PRO A C 1
ATOM 657 O O . PRO A 1 83 ? -27.828 -6.766 4.359 1 80.44 83 PRO A O 1
ATOM 660 N N . VAL A 1 84 ? -27.609 -5.137 2.902 1 83.12 84 VAL A N 1
ATOM 661 C CA . VAL A 1 84 ? -26.406 -4.574 3.486 1 83.12 84 VAL A CA 1
ATOM 662 C C . VAL A 1 84 ? -26.703 -3.193 4.062 1 83.12 84 VAL A 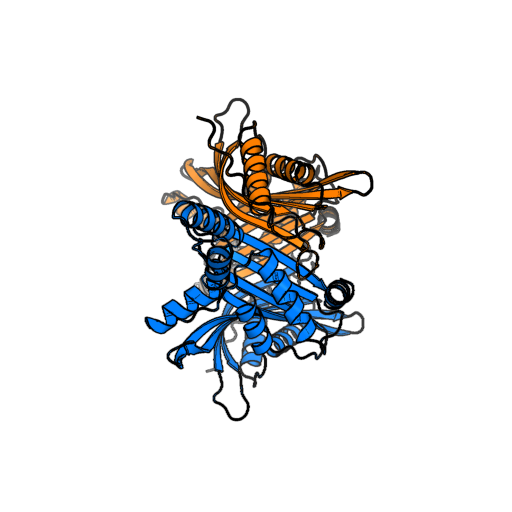C 1
ATOM 664 O O . VAL A 1 84 ? -27.219 -2.318 3.363 1 83.12 84 VAL A O 1
ATOM 667 N N . TYR A 1 85 ? -26.391 -3.021 5.277 1 81.25 85 TYR A N 1
ATOM 668 C CA . TYR A 1 85 ? -26.656 -1.732 5.91 1 81.25 85 TYR A CA 1
ATOM 669 C C . TYR A 1 85 ? -25.359 -0.967 6.133 1 81.25 85 TYR A C 1
ATOM 671 O O . TYR A 1 85 ? -25.344 0.266 6.148 1 81.25 85 TYR A O 1
ATOM 679 N N . GLU A 1 86 ? -24.312 -1.715 6.34 1 87.75 86 GLU A N 1
ATOM 680 C CA . GLU A 1 86 ? -22.984 -1.16 6.582 1 87.75 86 GLU A CA 1
ATOM 681 C C . GLU A 1 86 ? -21.922 -1.938 5.816 1 87.75 86 GLU A C 1
ATOM 683 O O . GLU A 1 86 ? -21.953 -3.17 5.773 1 87.75 86 GLU A O 1
ATOM 688 N N . ILE A 1 87 ? -21 -1.196 5.266 1 89.75 87 ILE A N 1
ATOM 689 C CA . ILE A 1 87 ? -20.031 -1.836 4.379 1 89.75 87 ILE A CA 1
ATOM 690 C C . ILE A 1 87 ? -19.094 -2.725 5.195 1 89.75 87 ILE A C 1
ATOM 692 O O . ILE A 1 87 ? -18.641 -3.758 4.707 1 89.75 87 ILE A O 1
ATOM 696 N N . GLU A 1 88 ? -18.766 -2.322 6.41 1 92.19 88 GLU A N 1
ATOM 697 C CA . GLU A 1 88 ? -17.891 -3.156 7.227 1 92.19 88 GLU A CA 1
ATOM 698 C C . GLU A 1 88 ? -18.578 -4.457 7.621 1 92.19 88 GLU A C 1
ATOM 700 O O . GLU A 1 88 ? -17.922 -5.488 7.797 1 92.19 88 GLU A O 1
ATOM 705 N N . LYS A 1 89 ? -19.859 -4.445 7.762 1 90.56 89 LYS A N 1
ATOM 706 C CA . LYS A 1 89 ? -20.609 -5.664 8.055 1 90.56 89 LYS A CA 1
ATOM 707 C C . LYS A 1 89 ? -20.609 -6.609 6.852 1 90.56 89 LYS A C 1
ATOM 709 O O . LYS A 1 89 ? -20.562 -7.828 7.012 1 90.56 89 LYS A O 1
ATOM 714 N N . LEU A 1 90 ? -20.766 -5.992 5.723 1 92.19 90 LEU A N 1
ATOM 715 C CA . LEU A 1 90 ? -20.656 -6.801 4.512 1 92.19 90 LEU A CA 1
ATOM 716 C C . LEU A 1 90 ? -19.328 -7.547 4.48 1 92.19 90 LEU A C 1
ATOM 718 O O . LEU A 1 90 ? -19.297 -8.758 4.266 1 92.19 90 LEU A O 1
ATOM 722 N N . CYS A 1 91 ? -18.219 -6.824 4.695 1 95.06 91 CYS A N 1
ATOM 723 C CA . CYS A 1 91 ? -16.906 -7.453 4.711 1 95.06 91 CYS A CA 1
ATOM 724 C C . CYS A 1 91 ? -16.828 -8.523 5.793 1 95.06 91 CYS A C 1
ATOM 726 O O . CYS A 1 91 ? -16.219 -9.578 5.586 1 95.06 91 CYS A O 1
ATOM 728 N N . ASN A 1 92 ? -17.375 -8.203 6.906 1 93.88 92 ASN A N 1
ATOM 729 C CA . ASN A 1 92 ? -17.422 -9.164 8.008 1 93.88 92 ASN A CA 1
ATOM 730 C C . ASN A 1 92 ? -18.094 -10.469 7.582 1 93.88 92 ASN A C 1
ATOM 732 O O . ASN A 1 92 ? -17.562 -11.555 7.828 1 93.88 92 ASN A O 1
ATOM 736 N N . ASP A 1 93 ? -19.219 -10.383 6.945 1 92.75 93 ASP A N 1
ATOM 737 C CA . ASP A 1 93 ? -19.984 -11.555 6.527 1 92.75 93 ASP A CA 1
ATOM 738 C C . ASP A 1 93 ? -19.219 -12.359 5.473 1 92.75 93 ASP A C 1
ATOM 740 O O . ASP A 1 93 ? -19.203 -13.586 5.52 1 92.75 93 ASP A O 1
ATOM 744 N N . VAL A 1 94 ? -18.656 -11.641 4.605 1 94.25 94 VAL A N 1
ATOM 745 C CA . VAL A 1 94 ? -17.891 -12.312 3.547 1 94.25 94 VAL A CA 1
ATOM 746 C C . VAL A 1 94 ? -16.703 -13.047 4.148 1 94.25 94 VAL A C 1
ATOM 748 O O . VAL A 1 94 ? -16.453 -14.211 3.824 1 94.25 94 VAL A O 1
ATOM 751 N N . ALA A 1 95 ? -15.977 -12.414 5.035 1 95.88 95 ALA A N 1
ATOM 752 C CA . ALA A 1 95 ? -14.797 -13.016 5.648 1 95.88 95 ALA A CA 1
ATOM 753 C C . ALA A 1 95 ? -15.164 -14.281 6.422 1 95.88 95 ALA A C 1
ATOM 755 O O . ALA A 1 95 ? -14.469 -15.297 6.324 1 95.88 95 ALA A O 1
ATOM 756 N N . LYS A 1 96 ? -16.188 -14.227 7.16 1 94.06 96 LYS A N 1
ATOM 757 C CA . LYS A 1 96 ? -16.641 -15.383 7.926 1 94.06 96 LYS A CA 1
ATOM 758 C C . LYS A 1 96 ? -17.047 -16.531 7.004 1 94.06 96 LYS A C 1
ATOM 760 O O . LYS A 1 96 ? -16.672 -17.688 7.242 1 94.06 96 LYS A O 1
ATOM 765 N N . SER A 1 97 ? -17.812 -16.203 5.98 1 93.5 97 SER A N 1
ATOM 766 C CA . SER A 1 97 ? -18.281 -17.203 5.035 1 93.5 97 SER A CA 1
ATOM 767 C C . SER A 1 97 ? -17.109 -17.875 4.312 1 93.5 97 SER A C 1
ATOM 769 O O . SER A 1 97 ? -17.141 -19.078 4.043 1 93.5 97 SER A O 1
ATOM 771 N N . LEU A 1 98 ? -16.125 -17.094 4.008 1 93.31 98 LEU A N 1
ATOM 772 C CA . LEU A 1 98 ? -14.938 -17.625 3.352 1 93.31 98 LEU A CA 1
ATOM 773 C C . LEU A 1 98 ? -14.258 -18.672 4.23 1 93.31 98 LEU A C 1
ATOM 775 O O . LEU A 1 98 ? -13.875 -19.734 3.752 1 93.31 98 LEU A O 1
ATOM 779 N N . LEU A 1 99 ? -14.078 -18.328 5.465 1 91.75 99 LEU A N 1
ATOM 780 C CA . LEU A 1 99 ? -13.391 -19.234 6.379 1 91.75 99 LEU A CA 1
ATOM 781 C C . LEU A 1 99 ? -14.203 -20.5 6.594 1 91.75 99 LEU A C 1
ATOM 783 O O . LEU A 1 99 ? -13.641 -21.594 6.766 1 91.75 99 LEU A O 1
ATOM 787 N N . ARG A 1 100 ? -15.523 -20.406 6.594 1 90.94 100 ARG A N 1
ATOM 788 C CA . ARG A 1 100 ? -16.391 -21.578 6.746 1 90.94 100 ARG A CA 1
ATOM 789 C C . ARG A 1 100 ? -16.312 -22.484 5.52 1 90.94 100 ARG A C 1
ATOM 791 O O . ARG A 1 100 ? -16.344 -23.703 5.641 1 90.94 100 ARG A O 1
ATOM 798 N N . ARG A 1 101 ? -16.266 -21.844 4.414 1 89.12 101 ARG A N 1
ATOM 799 C CA . ARG A 1 101 ? -16.219 -22.594 3.158 1 89.12 101 ARG A CA 1
ATOM 800 C C . ARG A 1 101 ? -14.859 -23.266 2.965 1 89.12 101 ARG A C 1
ATOM 802 O O . ARG A 1 101 ? -14.773 -24.344 2.395 1 89.12 101 ARG A O 1
ATOM 809 N N . HIS A 1 102 ? -13.82 -22.594 3.371 1 89.62 102 HIS A N 1
ATOM 810 C CA . HIS A 1 102 ? -12.469 -23.125 3.268 1 89.62 102 HIS A CA 1
ATOM 811 C C . HIS A 1 102 ? -11.992 -23.703 4.602 1 89.62 102 HIS A C 1
ATOM 813 O O . HIS A 1 102 ? -11.172 -23.078 5.289 1 89.62 102 HIS A O 1
ATOM 819 N N . GLU A 1 103 ? -12.242 -24.891 4.895 1 86.88 103 GLU A N 1
ATOM 820 C CA . GLU A 1 103 ? -12.047 -25.5 6.203 1 86.88 103 GLU A CA 1
ATOM 821 C C . GLU A 1 103 ? -10.562 -25.609 6.539 1 86.88 103 GLU A C 1
ATOM 823 O O . GLU A 1 103 ? -10.18 -25.594 7.715 1 86.88 103 GLU A O 1
ATOM 828 N N . TYR A 1 104 ? -9.812 -25.672 5.543 1 85.62 104 TYR A N 1
ATOM 829 C CA . TYR A 1 104 ? -8.375 -25.844 5.77 1 85.62 104 TYR A CA 1
ATOM 830 C C . TYR A 1 104 ? -7.742 -24.531 6.215 1 85.62 104 TYR A C 1
ATOM 832 O O . TYR A 1 104 ? -6.633 -24.516 6.754 1 85.62 104 TYR A O 1
ATOM 840 N N . ALA A 1 105 ? -8.359 -23.406 5.957 1 90.44 105 ALA A N 1
ATOM 841 C CA . ALA A 1 105 ? -7.777 -22.078 6.199 1 90.44 105 ALA A CA 1
ATOM 842 C C . ALA A 1 105 ? -7.988 -21.656 7.648 1 90.44 105 ALA A C 1
ATOM 844 O O . ALA A 1 105 ? -8.984 -22.016 8.273 1 90.44 105 ALA A O 1
ATOM 845 N N . THR A 1 106 ? -7.094 -20.906 8.18 1 94 106 THR A N 1
ATOM 846 C CA . THR A 1 106 ? -7.195 -20.391 9.539 1 94 106 THR A CA 1
ATOM 847 C C . THR A 1 106 ? -7.477 -18.891 9.523 1 94 106 THR A C 1
ATOM 849 O O . THR A 1 106 ? -7.859 -18.312 10.539 1 94 106 THR A O 1
ATOM 852 N N . ARG A 1 107 ? -7.27 -18.328 8.406 1 95.62 107 ARG A N 1
ATOM 853 C CA . ARG A 1 107 ? -7.43 -16.891 8.297 1 95.62 107 ARG A CA 1
ATOM 854 C C . ARG A 1 107 ? -8.008 -16.5 6.938 1 95.62 107 ARG A C 1
ATOM 856 O O . ARG A 1 107 ? -7.641 -17.078 5.914 1 95.62 107 ARG A O 1
ATOM 863 N N . SER A 1 108 ? -8.891 -15.562 6.887 1 96.25 108 SER A N 1
ATOM 864 C CA . SER A 1 108 ? -9.398 -14.961 5.66 1 96.25 108 SER A CA 1
ATOM 865 C C . SER A 1 108 ? -9.383 -13.438 5.742 1 96.25 108 SER A C 1
ATOM 867 O O . SER A 1 108 ? -9.422 -12.867 6.836 1 96.25 108 SER A O 1
ATOM 869 N N . GLU A 1 109 ? -9.234 -12.812 4.641 1 97.31 109 GLU A N 1
ATOM 870 C CA . GLU A 1 109 ? -9.188 -11.359 4.551 1 97.31 109 GLU A CA 1
ATOM 871 C C . GLU A 1 109 ? -10.031 -10.852 3.385 1 97.31 109 GLU A C 1
ATOM 873 O O . GLU A 1 109 ? -9.969 -11.406 2.285 1 97.31 109 GLU A O 1
ATOM 878 N N . VAL A 1 110 ? -10.773 -9.805 3.674 1 97 110 VAL A N 1
ATOM 879 C CA . VAL A 1 110 ? -11.57 -9.133 2.65 1 97 110 VAL A CA 1
ATOM 880 C C . VAL A 1 110 ? -11.336 -7.625 2.717 1 97 110 VAL A C 1
ATOM 882 O O . VAL A 1 110 ? -11.32 -7.043 3.803 1 97 110 VAL A O 1
ATOM 885 N N . ARG A 1 111 ? -11.094 -7.059 1.602 1 98 111 ARG A N 1
ATOM 886 C CA . ARG A 1 111 ? -10.961 -5.609 1.473 1 98 111 ARG A CA 1
ATOM 887 C C . ARG A 1 111 ? -11.922 -5.059 0.427 1 98 111 ARG A C 1
ATOM 889 O O . ARG A 1 111 ? -12.125 -5.672 -0.625 1 98 111 ARG A O 1
ATOM 896 N N . MET A 1 112 ? -12.492 -3.932 0.772 1 97.44 112 MET A N 1
ATOM 897 C CA . MET A 1 112 ? -13.445 -3.273 -0.117 1 97.44 112 MET A CA 1
ATOM 898 C C . MET A 1 112 ? -13.117 -1.791 -0.264 1 97.44 112 MET A C 1
ATOM 900 O O . MET A 1 112 ? -12.812 -1.116 0.722 1 97.44 112 MET A O 1
ATOM 904 N N . LYS A 1 113 ? -13.117 -1.328 -1.414 1 97.75 113 LYS A N 1
ATOM 905 C CA . LYS A 1 113 ? -12.984 0.096 -1.706 1 97.75 113 LYS A CA 1
ATOM 906 C C . LYS A 1 113 ? -14.109 0.572 -2.625 1 97.75 113 LYS A C 1
ATOM 908 O O . LYS A 1 113 ? -14.5 -0.141 -3.549 1 97.75 113 LYS A O 1
ATOM 913 N N . SER A 1 114 ? -14.555 1.772 -2.395 1 96.38 114 SER A N 1
ATOM 914 C CA . SER A 1 114 ? -15.641 2.326 -3.203 1 96.38 114 SER A CA 1
ATOM 915 C C . SER A 1 114 ? -15.578 3.85 -3.24 1 96.38 114 SER A C 1
ATOM 917 O O . SER A 1 114 ? -14.977 4.473 -2.363 1 96.38 114 SER A O 1
ATOM 919 N N . GLU A 1 115 ? -16.219 4.32 -4.305 1 93.56 115 GLU A N 1
ATOM 920 C CA . GLU A 1 115 ? -16.5 5.75 -4.359 1 93.56 115 GLU A CA 1
ATOM 921 C C . GLU A 1 115 ? -17.906 6.059 -3.838 1 93.56 115 GLU A C 1
ATOM 923 O O . GLU A 1 115 ? -18.891 5.48 -4.309 1 93.56 115 GLU A O 1
ATOM 928 N N . TYR A 1 116 ? -17.922 6.922 -2.896 1 92.38 116 TYR A N 1
ATOM 929 C CA . TYR A 1 116 ? -19.172 7.309 -2.23 1 92.38 116 TYR A CA 1
ATOM 930 C C . TYR A 1 116 ? -19.516 8.766 -2.529 1 92.38 116 TYR A C 1
ATOM 932 O O . TYR A 1 116 ? -18.703 9.664 -2.273 1 92.38 116 TYR A O 1
ATOM 940 N N . VAL A 1 117 ? -20.719 8.945 -3.074 1 87.94 117 VAL A N 1
ATOM 941 C CA . VAL A 1 117 ? -21.156 10.297 -3.416 1 87.94 117 VAL A CA 1
ATOM 942 C C . VAL A 1 117 ? -21.906 10.914 -2.236 1 87.94 117 VAL A C 1
ATOM 944 O O . VAL A 1 117 ? -22.906 10.367 -1.774 1 87.94 117 VAL A O 1
ATOM 947 N N . VAL A 1 118 ? -21.438 12.008 -1.761 1 87.56 118 VAL A N 1
ATOM 948 C CA . VAL A 1 118 ? -22.062 12.727 -0.648 1 87.56 118 VAL A CA 1
ATOM 949 C C . VAL A 1 118 ? -22.688 14.023 -1.15 1 87.56 118 VAL A C 1
ATOM 951 O O . VAL A 1 118 ? -22.094 14.742 -1.942 1 87.56 118 VAL A O 1
ATOM 954 N N . LYS A 1 119 ? -23.875 14.281 -0.686 1 85.88 119 LYS A N 1
ATOM 955 C CA . LYS A 1 119 ? -24.516 15.555 -0.99 1 85.88 119 LYS A CA 1
ATOM 956 C C . LYS A 1 119 ? -23.922 16.688 -0.154 1 85.88 119 LYS A C 1
ATOM 958 O O . LYS A 1 119 ? -23.656 16.516 1.035 1 85.88 119 LYS A O 1
ATOM 963 N N . ARG A 1 120 ? -23.641 17.797 -0.857 1 86.5 120 ARG A N 1
ATOM 964 C CA . ARG A 1 120 ? -23.078 18.969 -0.196 1 86.5 120 ARG A CA 1
ATOM 965 C C . ARG A 1 120 ? -23.797 20.234 -0.634 1 86.5 120 ARG A C 1
ATOM 967 O O . ARG A 1 120 ? -24.578 20.219 -1.583 1 86.5 120 ARG A O 1
ATOM 974 N N . GLU A 1 121 ? -23.547 21.234 0.217 1 87.81 121 GLU A N 1
ATOM 975 C CA . GLU A 1 121 ? -24 22.578 -0.131 1 87.81 121 GLU A CA 1
ATOM 976 C C . GLU A 1 121 ? -22.828 23.562 -0.18 1 87.81 121 GLU A C 1
ATOM 978 O O . GLU A 1 121 ? -21.938 23.516 0.672 1 87.81 121 GLU A O 1
ATOM 983 N N . ALA A 1 122 ? -22.922 24.406 -1.293 1 85.81 122 ALA A N 1
ATOM 984 C CA . ALA A 1 122 ? -21.906 25.453 -1.369 1 85.81 122 ALA A CA 1
ATOM 985 C C . ALA A 1 122 ? -21.969 26.359 -0.148 1 85.81 122 ALA A C 1
ATOM 987 O O . ALA A 1 122 ? -23.047 26.641 0.374 1 85.81 122 ALA A O 1
ATOM 988 N N . PRO A 1 123 ? -20.859 26.828 0.249 1 85.5 123 PRO A N 1
ATOM 989 C CA . PRO A 1 123 ? -20.812 27.5 1.55 1 85.5 123 PRO A CA 1
ATOM 990 C C . PRO A 1 123 ? -21.531 28.844 1.55 1 85.5 123 PRO A C 1
ATOM 992 O O . PRO A 1 123 ? -22.125 29.234 2.561 1 85.5 123 PRO A O 1
ATOM 995 N N . SER A 1 124 ? -21.516 29.562 0.467 1 86.44 124 SER A N 1
ATOM 996 C CA . SER A 1 124 ? -22.141 30.875 0.411 1 86.44 124 SER A CA 1
ATOM 997 C C . SER A 1 124 ? -23.516 30.812 -0.264 1 86.44 124 SER A C 1
ATOM 999 O O . SER A 1 124 ? -24.516 31.203 0.32 1 86.44 124 SER A O 1
ATOM 1001 N N . THR A 1 125 ? -23.609 30.234 -1.416 1 87.25 125 THR A N 1
ATOM 1002 C CA . THR A 1 125 ? -24.812 30.234 -2.238 1 87.25 125 THR A CA 1
ATOM 1003 C C . THR A 1 125 ? -25.781 29.141 -1.785 1 87.25 125 THR A C 1
ATOM 1005 O O . THR A 1 125 ? -26.953 29.156 -2.141 1 87.25 125 THR A O 1
ATOM 1008 N N . LYS A 1 126 ? -25.266 28.203 -1.115 1 89.06 126 LYS A N 1
ATOM 1009 C CA . LYS A 1 126 ? -26.031 27.062 -0.629 1 89.06 126 LYS A CA 1
ATOM 1010 C C . LYS A 1 126 ? -26.531 26.203 -1.787 1 89.06 126 LYS A C 1
ATOM 1012 O O . LYS A 1 126 ? -27.484 25.453 -1.641 1 89.06 126 LYS A O 1
ATOM 1017 N N . MET A 1 127 ? -25.938 26.406 -2.859 1 87 127 MET A N 1
ATOM 1018 C CA . MET A 1 127 ? -26.25 25.547 -4.004 1 87 127 MET A CA 1
ATOM 1019 C C . MET A 1 127 ? -25.938 24.094 -3.701 1 87 127 MET A C 1
ATOM 1021 O O . MET A 1 127 ? -24.891 23.781 -3.152 1 87 127 MET A O 1
ATOM 1025 N N . LYS A 1 128 ? -26.906 23.281 -4.086 1 86.88 128 LYS A N 1
ATOM 1026 C CA . LYS A 1 128 ? -26.703 21.859 -3.873 1 86.88 128 LYS A CA 1
ATOM 1027 C C . LYS A 1 128 ? -25.625 21.312 -4.809 1 86.88 128 LYS A C 1
ATOM 1029 O O . LYS A 1 128 ? -25.578 21.656 -5.988 1 86.88 128 LYS A O 1
ATOM 1034 N N . CYS A 1 129 ? -24.703 20.578 -4.203 1 84.88 129 CYS A N 1
ATOM 1035 C CA . CYS A 1 129 ? -23.625 19.953 -4.98 1 84.88 129 CYS A CA 1
ATOM 1036 C C . CYS A 1 129 ? -23.281 18.578 -4.426 1 84.88 129 CYS A C 1
ATOM 1038 O O . CYS A 1 129 ? -23.938 18.109 -3.488 1 84.88 129 CYS A O 1
ATOM 1040 N N . GLN A 1 130 ? -22.453 17.906 -5.25 1 83.56 130 GLN A N 1
ATOM 1041 C CA . GLN A 1 130 ? -22.031 16.562 -4.844 1 83.56 130 GLN A CA 1
ATOM 1042 C C . GLN A 1 130 ? -20.5 16.484 -4.73 1 83.56 130 GLN A C 1
ATOM 1044 O O . GLN A 1 130 ? -19.781 17.234 -5.391 1 83.56 130 GLN A O 1
ATOM 1049 N N . GLU A 1 131 ? -20.125 15.688 -3.777 1 86.75 131 GLU A N 1
ATOM 1050 C CA . GLU A 1 131 ? -18.703 15.367 -3.617 1 86.75 131 GLU A CA 1
ATOM 1051 C C . GLU A 1 131 ? -18.484 13.859 -3.57 1 86.75 131 GLU A C 1
ATOM 1053 O O . GLU A 1 131 ? -19.25 13.133 -2.955 1 86.75 131 GLU A O 1
ATOM 1058 N N . VAL A 1 132 ? -17.469 13.492 -4.316 1 88.62 132 VAL A N 1
ATOM 1059 C CA . VAL A 1 132 ? -17.109 12.078 -4.309 1 88.62 132 VAL A CA 1
ATOM 1060 C C . VAL A 1 132 ? -16.031 11.82 -3.264 1 88.62 132 VAL A C 1
ATOM 1062 O O . VAL A 1 132 ? -15 12.492 -3.252 1 88.62 132 VAL A O 1
ATOM 1065 N N . VAL A 1 133 ? -16.281 10.891 -2.443 1 94.56 133 VAL A N 1
ATOM 1066 C CA . VAL A 1 133 ? -15.336 10.516 -1.394 1 94.56 133 VAL A CA 1
ATOM 1067 C C . VAL A 1 133 ? -14.961 9.039 -1.538 1 94.56 133 VAL A C 1
ATOM 1069 O O . VAL A 1 133 ? -15.805 8.211 -1.896 1 94.56 133 VAL A O 1
ATOM 1072 N N . ASP A 1 134 ? -13.695 8.75 -1.304 1 97.06 134 ASP A N 1
ATOM 1073 C CA . ASP A 1 134 ? -13.273 7.355 -1.293 1 97.06 134 ASP A CA 1
ATOM 1074 C C . ASP A 1 134 ? -13.523 6.715 0.069 1 97.06 134 ASP A C 1
ATOM 1076 O O . ASP A 1 134 ? -13.102 7.246 1.1 1 97.06 134 ASP A O 1
ATOM 1080 N N . ILE A 1 135 ? -14.188 5.582 0.069 1 97.5 135 ILE A N 1
ATOM 1081 C CA . ILE A 1 135 ? -14.445 4.859 1.311 1 97.5 135 ILE A CA 1
ATOM 1082 C C . ILE A 1 135 ? -13.898 3.436 1.2 1 97.5 135 ILE A C 1
ATOM 1084 O O . ILE A 1 135 ? -13.711 2.922 0.095 1 97.5 135 ILE A O 1
ATOM 1088 N N . PHE A 1 136 ? -13.562 2.85 2.363 1 98.31 136 PHE A N 1
ATOM 1089 C CA . PHE A 1 136 ? -13.031 1.493 2.332 1 98.31 136 PHE A CA 1
ATOM 1090 C C . PHE A 1 136 ? -13.344 0.757 3.629 1 98.31 136 PHE A C 1
ATOM 1092 O O . PHE A 1 136 ? -13.516 1.382 4.676 1 98.31 136 PHE A O 1
ATOM 1099 N N . ALA A 1 137 ? -13.43 -0.522 3.539 1 97.69 137 ALA A N 1
ATOM 1100 C CA . ALA A 1 137 ? -13.648 -1.432 4.66 1 97.69 137 ALA A CA 1
ATOM 1101 C C . ALA A 1 137 ? -12.828 -2.709 4.5 1 97.69 137 ALA A C 1
ATOM 1103 O O . ALA A 1 137 ? -12.531 -3.123 3.375 1 97.69 137 ALA A O 1
ATOM 1104 N N . GLU A 1 138 ? -12.445 -3.227 5.578 1 98.06 138 GLU A N 1
ATOM 1105 C CA . GLU A 1 138 ? -11.719 -4.496 5.613 1 98.06 138 GLU A CA 1
ATOM 1106 C C . GLU A 1 138 ? -12.234 -5.395 6.734 1 98.06 138 GLU A C 1
ATOM 1108 O O . GLU A 1 138 ? -12.789 -4.91 7.719 1 98.06 138 GLU A O 1
ATOM 1113 N N . ALA A 1 139 ? -12.117 -6.66 6.566 1 97.31 139 ALA A N 1
ATOM 1114 C CA . ALA A 1 139 ? -12.383 -7.641 7.613 1 97.31 139 ALA A CA 1
ATOM 1115 C C . ALA A 1 139 ? -11.375 -8.781 7.562 1 97.31 139 ALA A C 1
ATOM 1117 O O . ALA A 1 139 ? -11.031 -9.273 6.484 1 97.31 139 ALA A O 1
ATOM 1118 N N . THR A 1 140 ? -10.859 -9.094 8.672 1 97.56 140 THR A N 1
ATOM 1119 C CA . THR A 1 140 ? -9.984 -10.25 8.828 1 97.56 140 THR A CA 1
ATOM 1120 C C . THR A 1 140 ? -10.578 -11.242 9.828 1 97.56 140 THR A C 1
ATOM 1122 O O . THR A 1 140 ? -10.758 -10.914 11 1 97.56 140 THR A O 1
ATOM 1125 N N . ALA A 1 141 ? -10.859 -12.383 9.352 1 96.56 141 ALA A N 1
ATOM 1126 C CA . ALA A 1 141 ? -11.398 -13.438 10.203 1 96.56 141 ALA A CA 1
ATOM 1127 C C . ALA A 1 141 ? -10.32 -14.461 10.562 1 96.56 141 ALA A C 1
ATOM 1129 O O . ALA A 1 141 ? -9.516 -14.852 9.711 1 96.56 141 ALA A O 1
ATOM 1130 N N . THR A 1 142 ? -10.289 -14.844 11.773 1 96.5 142 THR A N 1
ATOM 1131 C CA . THR A 1 142 ? -9.328 -15.828 12.266 1 96.5 142 THR A CA 1
ATOM 1132 C C . THR A 1 142 ? -10.039 -16.938 13.031 1 96.5 142 THR A C 1
ATOM 1134 O O . THR A 1 142 ? -10.898 -16.672 13.875 1 96.5 142 THR A O 1
ATOM 1137 N N . ARG A 1 143 ? -9.648 -18.109 12.688 1 94.38 143 ARG A N 1
ATOM 1138 C CA . ARG A 1 143 ? -10.164 -19.266 13.414 1 94.38 143 ARG A CA 1
ATOM 1139 C C . ARG A 1 143 ? -9.398 -19.469 14.711 1 94.38 143 ARG A C 1
ATOM 1141 O O . ARG A 1 143 ? -8.172 -19.594 14.703 1 94.38 143 ARG A O 1
ATOM 1148 N N . LEU A 1 144 ? -10.141 -19.516 15.758 1 91.44 144 LEU A N 1
ATOM 1149 C CA . LEU A 1 144 ? -9.539 -19.719 17.078 1 91.44 144 LEU A CA 1
ATOM 1150 C C . LEU A 1 144 ? -9.398 -21.203 17.391 1 91.44 144 LEU A C 1
ATOM 1152 O O . LEU A 1 144 ? -9.961 -22.047 16.688 1 91.44 144 LEU A O 1
ATOM 1156 N N . GLU A 1 145 ? -8.664 -21.516 18.375 1 88.88 145 GLU A N 1
ATOM 1157 C CA . GLU A 1 145 ? -8.398 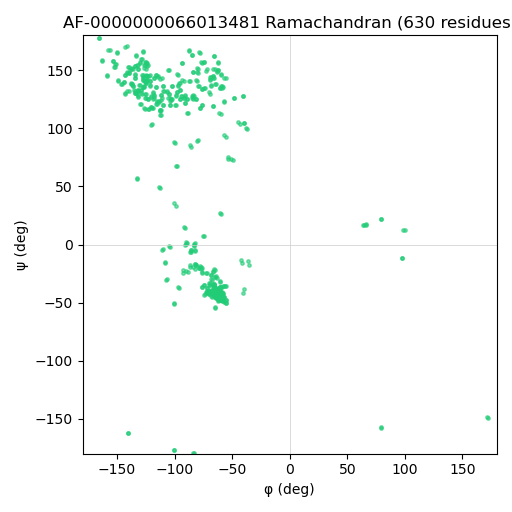-22.906 18.75 1 88.88 145 GLU A CA 1
ATOM 1158 C C . GLU A 1 145 ? -9.688 -23.641 19.109 1 88.88 145 GLU A C 1
ATOM 1160 O O . GLU A 1 145 ? -9.812 -24.844 18.859 1 88.88 145 GLU A O 1
ATOM 1165 N N . ASP A 1 146 ? -10.648 -22.953 19.641 1 89.38 146 ASP A N 1
ATOM 1166 C CA . ASP A 1 146 ? -11.906 -23.578 20.062 1 89.38 146 ASP A CA 1
ATOM 1167 C C . ASP A 1 146 ? -12.867 -23.719 18.875 1 89.38 146 ASP A C 1
ATOM 1169 O O . ASP A 1 146 ? -13.977 -24.219 19.031 1 89.38 146 ASP A O 1
ATOM 1173 N N . GLY A 1 147 ? -12.438 -23.266 17.719 1 85.69 147 GLY A N 1
ATOM 1174 C CA . GLY A 1 147 ? -13.25 -23.406 16.516 1 85.69 147 GLY A CA 1
ATOM 1175 C C . GLY A 1 147 ? -14.047 -22.156 16.188 1 85.69 147 GLY A C 1
ATOM 1176 O O . GLY A 1 147 ? -14.578 -22.031 15.078 1 85.69 147 GLY A O 1
ATOM 1177 N N . ASP A 1 148 ? -14.055 -21.281 17.156 1 90.88 148 ASP A N 1
ATOM 1178 C CA . ASP A 1 148 ? -14.789 -20.047 16.922 1 90.88 148 ASP A CA 1
ATOM 1179 C C . ASP A 1 148 ? -14.031 -19.125 15.969 1 90.88 148 ASP A C 1
ATOM 1181 O O . ASP A 1 148 ? -12.82 -19.281 15.789 1 90.88 148 ASP A O 1
ATOM 1185 N N . ILE A 1 149 ? -14.797 -18.25 15.352 1 93.06 149 ILE A N 1
ATOM 1186 C CA . ILE A 1 149 ? -14.195 -17.312 14.406 1 93.06 149 ILE A CA 1
ATOM 1187 C C . ILE A 1 149 ? -14.234 -15.906 14.984 1 93.06 149 ILE A C 1
ATOM 1189 O O . ILE A 1 149 ? -15.297 -15.414 15.375 1 93.06 149 ILE A O 1
ATOM 1193 N N . ASP A 1 150 ? -13.102 -15.344 15.133 1 93.94 150 ASP A N 1
ATOM 1194 C CA . ASP A 1 150 ? -12.969 -13.938 15.523 1 93.94 150 ASP A CA 1
ATOM 1195 C C . ASP A 1 150 ? -12.75 -13.047 14.305 1 93.94 150 ASP A C 1
ATOM 1197 O O . ASP A 1 150 ? -12 -13.406 13.391 1 93.94 150 ASP A O 1
ATOM 1201 N N . VAL A 1 151 ? -13.461 -11.922 14.305 1 94.94 151 VAL A N 1
ATOM 1202 C CA . VAL A 1 151 ? -13.352 -11.055 13.133 1 94.94 151 VAL A CA 1
ATOM 1203 C C . VAL A 1 151 ? -12.945 -9.648 13.57 1 94.94 151 VAL A C 1
ATOM 1205 O O . VAL A 1 151 ? -13.555 -9.078 14.477 1 94.94 151 VAL A O 1
ATOM 1208 N N . LYS A 1 152 ? -11.906 -9.133 13 1 96.12 152 LYS A N 1
ATOM 1209 C CA . LYS A 1 152 ? -11.547 -7.727 13.094 1 96.12 152 LYS A CA 1
ATOM 1210 C C . LYS A 1 152 ? -12.023 -6.949 11.875 1 96.12 152 LYS A C 1
ATOM 1212 O O . LYS A 1 152 ? -11.805 -7.375 10.734 1 96.12 152 LYS A O 1
ATOM 1217 N N . LYS A 1 153 ? -12.656 -5.855 12.164 1 96.44 153 LYS A N 1
ATOM 1218 C CA . LYS A 1 153 ? -13.195 -5.047 11.078 1 96.44 153 LYS A CA 1
ATOM 1219 C C . LYS A 1 153 ? -12.547 -3.666 11.047 1 96.44 153 LYS A C 1
ATOM 1221 O O . LYS A 1 153 ? -12.266 -3.08 12.094 1 96.44 153 LYS A O 1
ATOM 1226 N N . LEU A 1 154 ? -12.352 -3.188 9.906 1 97.88 154 LEU A N 1
ATOM 1227 C CA . LEU A 1 154 ? -11.812 -1.851 9.68 1 97.88 154 LEU A CA 1
ATOM 1228 C C . LEU A 1 154 ? -12.711 -1.049 8.75 1 97.88 154 LEU A C 1
ATOM 1230 O O . LEU A 1 154 ? -13.203 -1.576 7.75 1 97.88 154 LEU A O 1
ATOM 1234 N N . ILE A 1 155 ? -12.969 0.172 9.055 1 97.62 155 ILE A N 1
ATOM 1235 C CA . ILE A 1 155 ? -13.719 1.087 8.203 1 97.62 155 ILE A CA 1
ATOM 1236 C C . ILE A 1 155 ? -13 2.432 8.133 1 97.62 155 ILE A C 1
ATOM 1238 O O . ILE A 1 155 ? -12.391 2.873 9.109 1 97.62 155 ILE A O 1
ATOM 1242 N N . GLY A 1 156 ? -13.039 3.045 6.977 1 98.31 156 GLY A N 1
ATOM 1243 C CA . GLY A 1 156 ? -12.359 4.316 6.812 1 98.31 156 GLY A CA 1
ATOM 1244 C C . GLY A 1 156 ? -12.773 5.062 5.559 1 98.31 156 GLY A C 1
ATOM 1245 O O . GLY A 1 156 ? -13.617 4.586 4.797 1 98.31 156 GLY A O 1
ATOM 1246 N N . ALA A 1 157 ? -12.195 6.262 5.406 1 98.44 157 ALA A N 1
ATOM 1247 C CA . ALA A 1 157 ? -12.484 7.125 4.262 1 98.44 157 ALA A CA 1
ATOM 1248 C C . ALA A 1 157 ? -11.297 8.023 3.938 1 98.44 157 ALA A C 1
ATOM 1250 O O . ALA A 1 157 ? -10.422 8.234 4.781 1 98.44 157 ALA A O 1
ATOM 1251 N N . GLU A 1 158 ? -11.227 8.422 2.787 1 98.56 158 GLU A N 1
ATOM 1252 C CA . GLU A 1 158 ? -10.312 9.445 2.289 1 98.56 158 GLU A CA 1
ATOM 1253 C C . GLU A 1 158 ? -11.078 10.617 1.681 1 98.56 158 GLU A C 1
ATOM 1255 O O . GLU A 1 158 ? -11.914 10.43 0.797 1 98.56 158 GLU A O 1
ATOM 1260 N N . VAL A 1 159 ? -10.773 11.812 2.133 1 97.25 159 VAL A N 1
ATOM 1261 C CA . VAL A 1 159 ? -11.469 13.008 1.666 1 97.25 159 VAL A CA 1
ATOM 1262 C C . VAL A 1 159 ? -10.461 14.047 1.193 1 97.25 159 VAL A C 1
ATOM 1264 O O . VAL A 1 159 ? -9.414 14.234 1.823 1 97.25 159 VAL A O 1
ATOM 1267 N N . VAL A 1 160 ? -10.812 14.727 0.133 1 95.56 160 VAL A N 1
ATOM 1268 C CA . VAL A 1 160 ? -9.953 15.773 -0.406 1 95.56 160 VAL A CA 1
ATOM 1269 C C . VAL A 1 160 ? -10.391 17.125 0.129 1 95.56 160 VAL A C 1
ATOM 1271 O O . VAL A 1 160 ? -11.586 17.422 0.191 1 95.56 160 VAL A O 1
ATOM 1274 N N . GLY A 1 161 ? -9.43 17.891 0.585 1 95.19 161 GLY A N 1
ATOM 1275 C CA . GLY A 1 161 ? -9.633 19.266 1.008 1 95.19 161 GLY A CA 1
ATOM 1276 C C . GLY A 1 161 ? -8.5 20.188 0.595 1 95.19 161 GLY A C 1
ATOM 1277 O O . GLY A 1 161 ? -7.809 19.922 -0.394 1 95.19 161 GLY A O 1
ATOM 1278 N N . MET A 1 162 ? -8.516 21.312 1.298 1 94.75 162 MET A N 1
ATOM 1279 C CA . MET A 1 162 ? -7.492 22.312 1.015 1 94.75 162 MET A CA 1
ATOM 1280 C C . MET A 1 162 ? -6.727 22.688 2.281 1 94.75 162 MET A C 1
ATOM 1282 O O . MET A 1 162 ? -7.312 22.781 3.361 1 94.75 162 MET A O 1
ATOM 1286 N N . THR A 1 163 ? -5.422 22.859 2.113 1 94.62 163 THR A N 1
ATOM 1287 C CA . THR A 1 163 ? -4.598 23.359 3.213 1 94.62 163 THR A CA 1
ATOM 1288 C C . THR A 1 163 ? -3.809 24.594 2.785 1 94.62 163 THR A C 1
ATOM 1290 O O . THR A 1 163 ? -3.391 24.703 1.632 1 94.62 163 THR A O 1
ATOM 1293 N N . ALA A 1 164 ? -3.725 25.5 3.666 1 93.81 164 ALA A N 1
ATOM 1294 C CA . ALA A 1 164 ? -2.906 26.703 3.502 1 93.81 164 ALA A CA 1
ATOM 1295 C C . ALA A 1 164 ? -1.731 26.703 4.473 1 93.81 164 ALA A C 1
ATOM 1297 O O . ALA A 1 164 ? -1.873 26.297 5.629 1 93.81 164 ALA A O 1
ATOM 1298 N N . CYS A 1 165 ? -0.613 27.172 4.055 1 89.19 165 CYS A N 1
ATOM 1299 C CA . CYS A 1 165 ? 0.612 27.062 4.84 1 89.19 165 CYS A CA 1
ATOM 1300 C C . CYS A 1 165 ? 0.699 28.188 5.867 1 89.19 165 CYS A C 1
ATOM 1302 O O . CYS A 1 165 ? 0.703 29.359 5.508 1 89.19 165 CYS A O 1
ATOM 1304 N N . PRO A 1 166 ? 0.908 27.844 7.129 1 89.12 166 PRO A N 1
ATOM 1305 C CA . PRO A 1 166 ? 1.043 28.875 8.164 1 89.12 166 PRO A CA 1
ATOM 1306 C C . PRO A 1 166 ? 2.391 29.594 8.109 1 89.12 166 PRO A C 1
ATOM 1308 O O . PRO A 1 166 ? 2.465 30.797 8.367 1 89.12 166 PRO A O 1
ATOM 1311 N N . CYS A 1 167 ? 3.387 28.891 7.77 1 85.25 167 CYS A N 1
ATOM 1312 C CA . CYS A 1 167 ? 4.734 29.438 7.785 1 85.25 167 CYS A CA 1
ATOM 1313 C C . CYS A 1 167 ? 4.879 30.562 6.758 1 85.25 167 CYS A C 1
ATOM 1315 O O . CYS A 1 167 ? 5.305 31.656 7.09 1 85.25 167 CYS A O 1
ATOM 1317 N N . ALA A 1 168 ? 4.559 30.281 5.551 1 85.38 168 ALA A N 1
ATOM 1318 C CA . ALA A 1 168 ? 4.629 31.281 4.496 1 85.38 168 ALA A CA 1
ATOM 1319 C C . ALA A 1 168 ? 3.715 32.469 4.805 1 85.38 168 ALA A C 1
ATOM 1321 O O . ALA A 1 168 ? 4.043 33.625 4.488 1 85.38 168 ALA A O 1
ATOM 1322 N N . GLN A 1 169 ? 2.609 32.156 5.359 1 90.44 169 GLN A N 1
ATOM 1323 C CA . GLN A 1 169 ? 1.671 33.219 5.688 1 90.44 169 GLN A CA 1
ATOM 1324 C C . GLN A 1 169 ? 2.268 34.188 6.711 1 90.44 169 GLN A C 1
ATOM 1326 O O . GLN A 1 169 ? 2.049 35.406 6.637 1 90.44 169 GLN A O 1
ATOM 1331 N N . GLU A 1 170 ? 2.975 33.625 7.656 1 89.06 170 GLU A N 1
ATOM 1332 C CA . GLU A 1 170 ? 3.605 34.438 8.688 1 89.06 170 GLU A CA 1
ATOM 1333 C C . GLU A 1 170 ? 4.672 35.344 8.086 1 89.06 170 GLU A C 1
ATOM 1335 O O . GLU A 1 170 ? 4.812 36.5 8.492 1 89.06 170 GLU A O 1
ATOM 1340 N N . ILE A 1 171 ? 5.352 34.844 7.168 1 86.25 171 ILE A N 1
ATOM 1341 C CA . ILE A 1 171 ? 6.363 35.625 6.484 1 86.25 171 ILE A CA 1
ATOM 1342 C C . ILE A 1 171 ? 5.699 36.812 5.746 1 86.25 171 ILE A C 1
ATOM 1344 O O . ILE A 1 171 ? 6.156 37.938 5.832 1 86.25 171 ILE A O 1
ATOM 1348 N N . MET A 1 172 ? 4.648 36.469 5.094 1 90.94 172 MET A N 1
ATOM 1349 C CA . MET A 1 172 ? 3.916 37.5 4.352 1 90.94 172 MET A CA 1
ATOM 1350 C C . MET A 1 172 ? 3.299 38.531 5.301 1 90.94 172 MET A C 1
ATOM 1352 O O . MET A 1 172 ? 3.193 39.719 4.965 1 90.94 172 MET A O 1
ATOM 1356 N N . ARG A 1 173 ? 2.881 38.062 6.422 1 92.12 173 ARG A N 1
ATOM 1357 C CA . ARG A 1 173 ? 2.328 38.938 7.445 1 92.12 173 ARG A CA 1
ATOM 1358 C C . ARG A 1 173 ? 3.379 39.938 7.941 1 92.12 173 ARG A C 1
ATOM 1360 O O . ARG A 1 173 ? 3.1 41.125 8.086 1 92.12 173 ARG A O 1
ATOM 1367 N N . ASP A 1 174 ? 4.57 39.438 8.164 1 92.69 174 ASP A N 1
ATOM 1368 C CA . ASP A 1 174 ? 5.672 40.281 8.602 1 92.69 174 ASP A CA 1
ATOM 1369 C C . ASP A 1 174 ? 6.027 41.312 7.535 1 92.69 174 ASP A C 1
ATOM 1371 O O . ASP A 1 174 ? 6.309 42.469 7.855 1 92.69 174 ASP A O 1
ATOM 1375 N N . ASN A 1 175 ? 5.992 40.875 6.352 1 92.81 175 ASN A N 1
ATOM 1376 C CA . ASN A 1 175 ? 6.23 41.781 5.242 1 92.81 175 ASN A CA 1
ATOM 1377 C C . ASN A 1 175 ? 5.176 42.875 5.188 1 92.81 175 ASN A C 1
ATOM 1379 O O . ASN A 1 175 ? 5.504 44.062 4.957 1 92.81 175 ASN A O 1
ATOM 1383 N N . ALA A 1 176 ? 3.965 42.469 5.379 1 93.62 176 ALA A N 1
ATOM 1384 C CA . ALA A 1 176 ? 2.857 43.406 5.359 1 93.62 176 ALA A CA 1
ATOM 1385 C C . ALA A 1 176 ? 2.973 44.406 6.504 1 93.62 176 ALA A C 1
ATOM 1387 O O . ALA A 1 176 ? 2.715 45.594 6.32 1 93.62 176 ALA A O 1
ATOM 1388 N N . LYS A 1 177 ? 3.305 43.938 7.633 1 94.5 177 LYS A N 1
ATOM 1389 C CA . LYS A 1 177 ? 3.508 44.781 8.797 1 94.5 177 LYS A CA 1
ATOM 1390 C C . LYS A 1 177 ? 4.562 45.844 8.516 1 94.5 177 LYS A C 1
ATOM 1392 O O . LYS A 1 177 ? 4.332 47.031 8.75 1 94.5 177 LYS A O 1
ATOM 1397 N N . THR A 1 178 ? 5.691 45.406 7.965 1 95.88 178 THR A N 1
ATOM 1398 C CA . THR A 1 178 ? 6.797 46.281 7.648 1 95.88 178 THR A CA 1
ATOM 1399 C C . THR A 1 178 ? 6.371 47.344 6.621 1 95.88 178 THR A C 1
ATOM 1401 O O . THR A 1 178 ? 6.652 48.531 6.777 1 95.88 178 THR A O 1
ATOM 1404 N N . ALA A 1 179 ? 5.719 46.875 5.617 1 95.19 179 ALA A N 1
ATOM 1405 C CA . ALA A 1 179 ? 5.281 47.75 4.543 1 95.19 179 ALA A CA 1
ATOM 1406 C C . ALA A 1 179 ? 4.312 48.812 5.066 1 95.19 179 ALA A C 1
ATOM 1408 O O . ALA A 1 179 ? 4.402 50 4.691 1 95.19 179 ALA A O 1
ATOM 1409 N N . LEU A 1 180 ? 3.395 48.438 5.922 1 96.31 180 LEU A N 1
ATOM 1410 C CA . LEU A 1 180 ? 2.408 49.344 6.473 1 96.31 180 LEU A CA 1
ATOM 1411 C C . LEU A 1 180 ? 3.07 50.375 7.398 1 96.31 180 LEU A C 1
ATOM 1413 O O . LEU A 1 180 ? 2.715 51.562 7.387 1 96.31 180 LEU A O 1
ATOM 1417 N N . ARG A 1 181 ? 4.012 49.844 8.172 1 96 181 ARG A N 1
ATOM 1418 C CA . ARG A 1 181 ? 4.738 50.719 9.062 1 96 181 ARG A CA 1
ATOM 1419 C C . ARG A 1 181 ? 5.539 51.75 8.273 1 96 181 ARG A C 1
ATOM 1421 O O . ARG A 1 181 ? 5.582 52.938 8.648 1 96 181 ARG A O 1
ATOM 1428 N N . GLU A 1 182 ? 6.109 51.344 7.215 1 96.5 182 GLU A N 1
ATOM 1429 C CA . GLU A 1 182 ? 6.879 52.219 6.355 1 96.5 182 GLU A CA 1
ATOM 1430 C C . GLU A 1 182 ? 5.988 53.281 5.727 1 96.5 182 GLU A C 1
ATOM 1432 O O . GLU A 1 182 ? 6.449 54.375 5.406 1 96.5 182 GLU A O 1
ATOM 1437 N N . LEU A 1 183 ? 4.77 52.969 5.562 1 96.94 183 LEU A N 1
ATOM 1438 C CA . LEU A 1 183 ? 3.811 53.875 4.961 1 96.94 183 LEU A CA 1
ATOM 1439 C C . LEU A 1 183 ? 3.229 54.812 6.012 1 96.94 183 LEU A C 1
ATOM 1441 O O . LEU A 1 183 ? 2.385 55.656 5.699 1 96.94 183 LEU A O 1
ATOM 1445 N N . GLY A 1 184 ? 3.549 54.594 7.289 1 96.25 184 GLY A N 1
ATOM 1446 C CA . GLY A 1 184 ? 3.176 55.531 8.344 1 96.25 184 GLY A CA 1
ATOM 1447 C C . GLY A 1 184 ? 1.94 55.094 9.117 1 96.25 184 GLY A C 1
ATOM 1448 O O . GLY A 1 184 ? 1.358 55.906 9.859 1 96.25 184 GLY A O 1
ATOM 1449 N N . VAL A 1 185 ? 1.596 53.906 8.906 1 95.88 185 VAL A N 1
ATOM 1450 C CA . VAL A 1 185 ? 0.417 53.438 9.609 1 95.88 185 VAL A CA 1
ATOM 1451 C C . VAL A 1 185 ? 0.785 53.062 11.055 1 95.88 185 VAL A C 1
ATOM 1453 O O . VAL A 1 185 ? 1.835 52.469 11.305 1 95.88 185 VAL A O 1
ATOM 1456 N N . GLY A 1 186 ? -0.079 53.469 12.023 1 95.44 186 GLY A N 1
ATOM 1457 C CA . GLY A 1 186 ? 0.171 53.219 13.43 1 95.44 186 GLY A CA 1
ATOM 1458 C C . GLY A 1 186 ? 0.122 51.719 13.766 1 95.44 186 GLY A C 1
ATOM 1459 O O . GLY A 1 186 ? -0.605 50.969 13.133 1 95.44 186 GLY A O 1
ATOM 1460 N N . LEU A 1 187 ? 0.861 51.312 14.781 1 94.31 187 LEU A N 1
ATOM 1461 C CA . LEU A 1 187 ? 1.031 49.906 15.156 1 94.31 187 LEU A CA 1
ATOM 1462 C C . LEU A 1 187 ? -0.308 49.281 15.523 1 94.31 187 LEU A C 1
ATOM 1464 O O . LEU A 1 187 ? -0.582 48.125 15.156 1 94.31 187 LEU A O 1
ATOM 1468 N N . GLU A 1 188 ? -1.096 49.938 16.172 1 95.19 188 GLU A N 1
ATOM 1469 C CA . GLU A 1 188 ? -2.393 49.406 16.594 1 95.19 188 GLU A CA 1
ATOM 1470 C C . GLU A 1 188 ? -3.283 49.125 15.391 1 95.19 188 GLU A C 1
ATOM 1472 O O . GLU A 1 188 ? -3.945 48.094 15.336 1 95.19 188 GLU A O 1
ATOM 1477 N N . THR A 1 189 ? -3.223 50.062 14.477 1 95.69 189 THR A N 1
ATOM 1478 C CA . THR A 1 189 ? -4.008 49.906 13.258 1 95.69 189 THR A CA 1
ATOM 1479 C C . THR A 1 189 ? -3.49 48.719 12.445 1 95.69 189 THR A C 1
ATOM 1481 O O . THR A 1 189 ? -4.277 47.938 11.891 1 95.69 189 THR A O 1
ATOM 1484 N N . VAL A 1 190 ? -2.184 48.625 12.336 1 95.19 190 VAL A N 1
ATOM 1485 C CA . VAL A 1 190 ? -1.554 47.531 11.602 1 95.19 190 VAL A CA 1
ATOM 1486 C C . VAL A 1 190 ? -1.974 46.188 12.211 1 95.19 190 VAL A C 1
ATOM 1488 O O . VAL A 1 190 ? -2.371 45.25 11.484 1 95.19 190 VAL A O 1
ATOM 1491 N N . MET A 1 191 ? -1.894 46.094 13.484 1 94.62 191 MET A N 1
ATOM 1492 C CA . MET A 1 191 ? -2.225 44.844 14.172 1 94.62 191 MET A CA 1
ATOM 1493 C C . MET A 1 191 ? -3.695 44.5 13.984 1 94.62 191 MET A C 1
ATOM 1495 O O . MET A 1 191 ? -4.035 43.344 13.773 1 94.62 191 MET A O 1
ATOM 1499 N N . ASN A 1 192 ? -4.555 45.469 14.039 1 93.75 192 ASN A N 1
ATOM 1500 C CA . ASN A 1 192 ? -5.98 45.25 13.836 1 93.75 192 ASN A CA 1
ATOM 1501 C C . ASN A 1 192 ? -6.273 44.75 12.422 1 93.75 192 ASN A C 1
ATOM 1503 O O . ASN A 1 192 ? -7.109 43.844 12.234 1 93.75 192 ASN A O 1
ATOM 1507 N N . PHE A 1 193 ? -5.582 45.406 11.531 1 93.81 193 PHE A N 1
ATOM 1508 C CA . PHE A 1 193 ? -5.742 45 10.133 1 93.81 193 PHE A CA 1
ATOM 1509 C C . PHE A 1 193 ? -5.316 43.562 9.93 1 93.81 193 PHE A C 1
ATOM 1511 O O . PHE A 1 193 ? -6.047 42.75 9.328 1 93.81 193 PHE A O 1
ATOM 1518 N N . LEU A 1 194 ? -4.188 43.188 10.445 1 92.88 194 LEU A N 1
ATOM 1519 C CA . LEU A 1 194 ? -3.594 41.875 10.227 1 92.88 194 LEU A CA 1
ATOM 1520 C C . LEU A 1 194 ? -4.363 40.812 10.977 1 92.88 194 LEU A C 1
ATOM 1522 O O . LEU A 1 194 ? -4.32 39.625 10.609 1 92.88 194 LEU A O 1
ATOM 1526 N N . ASN A 1 195 ? -5.02 41.156 11.984 1 91.69 195 ASN A N 1
ATOM 1527 C CA . ASN A 1 195 ? -5.859 40.219 12.711 1 91.69 195 ASN A CA 1
ATOM 1528 C C . ASN A 1 195 ? -7.156 39.938 11.961 1 91.69 195 ASN A C 1
ATOM 1530 O O . ASN A 1 195 ? -7.738 38.844 12.102 1 91.69 195 ASN A O 1
ATOM 1534 N N . LYS A 1 196 ? -7.531 40.844 11.148 1 91.06 196 LYS A N 1
ATOM 1535 C CA . LYS A 1 196 ? -8.82 40.75 10.461 1 91.06 196 LYS A CA 1
ATOM 1536 C C . LYS A 1 196 ? -8.648 40.156 9.062 1 91.06 196 LYS A C 1
ATOM 1538 O O . LYS A 1 196 ? -9.531 39.469 8.562 1 91.06 196 LYS A O 1
ATOM 1543 N N . VAL A 1 197 ? -7.547 40.562 8.461 1 91.94 197 VAL A N 1
ATOM 1544 C CA . VAL A 1 197 ? -7.34 40.188 7.066 1 91.94 197 VAL A CA 1
ATOM 1545 C C . VAL A 1 197 ? -6.164 39.219 6.961 1 91.94 197 VAL A C 1
ATOM 1547 O O . VAL A 1 197 ? -5.008 39.625 7.129 1 91.94 197 VAL A O 1
ATOM 1550 N N . PRO A 1 198 ? -6.516 38 6.617 1 91.94 198 PRO A N 1
ATOM 1551 C CA . PRO A 1 198 ? -5.41 37.062 6.488 1 91.94 198 PRO A CA 1
ATOM 1552 C C . PRO A 1 198 ? -4.512 37.344 5.293 1 91.94 198 PRO A C 1
ATOM 1554 O O . PRO A 1 198 ? -4.996 37.781 4.238 1 91.94 198 PRO A O 1
ATOM 1557 N N . MET A 1 199 ? -3.205 37.156 5.488 1 92.69 199 MET A N 1
ATOM 1558 C CA . MET A 1 199 ? -2.229 37.438 4.441 1 92.69 199 MET A CA 1
ATOM 1559 C C . MET A 1 199 ? -2.078 36.25 3.496 1 92.69 199 MET A C 1
ATOM 1561 O O . MET A 1 199 ? -2.486 35.125 3.824 1 92.69 199 MET A O 1
ATOM 1565 N N . ALA A 1 200 ? -1.507 36.594 2.412 1 90.69 200 ALA A N 1
ATOM 1566 C CA . ALA A 1 200 ? -1.324 35.594 1.357 1 90.69 200 ALA A CA 1
ATOM 1567 C C . ALA A 1 200 ? -0.41 34.469 1.82 1 90.69 200 ALA A C 1
ATOM 1569 O O . ALA A 1 200 ? 0.478 34.656 2.648 1 90.69 200 ALA A O 1
ATOM 1570 N N . THR A 1 201 ? -0.656 33.281 1.307 1 92.94 201 THR A N 1
ATOM 1571 C CA . THR A 1 201 ? 0.196 32.125 1.436 1 92.94 201 THR A CA 1
ATOM 1572 C C . THR A 1 201 ? -0.062 31.141 0.296 1 92.94 201 THR A C 1
ATOM 1574 O O . THR A 1 201 ? -0.943 31.359 -0.537 1 92.94 201 THR A O 1
ATOM 1577 N N . HIS A 1 202 ? 0.78 30.188 0.12 1 89.62 202 HIS A N 1
ATOM 1578 C CA . HIS A 1 202 ? 0.463 29.141 -0.858 1 89.62 202 HIS A CA 1
ATOM 1579 C C . HIS A 1 202 ? -0.511 28.125 -0.283 1 89.62 202 HIS A C 1
ATOM 1581 O O . HIS A 1 202 ? -0.549 27.906 0.931 1 89.62 202 HIS A O 1
ATOM 1587 N N . ASN A 1 203 ? -1.311 27.594 -1.091 1 91.94 203 ASN A N 1
ATOM 1588 C CA . ASN A 1 203 ? -2.273 26.562 -0.732 1 91.94 203 ASN A CA 1
ATOM 1589 C C . ASN A 1 203 ? -2.203 25.375 -1.69 1 91.94 203 ASN A C 1
ATOM 1591 O O . ASN A 1 203 ? -1.583 25.469 -2.752 1 91.94 203 ASN A O 1
ATOM 1595 N N . GLN A 1 204 ? -2.631 24.25 -1.259 1 92.69 204 GLN A N 1
ATOM 1596 C CA . GLN A 1 204 ? -2.607 23.031 -2.059 1 92.69 204 GLN A CA 1
ATOM 1597 C C . GLN A 1 204 ? -3.75 22.109 -1.671 1 92.69 204 GLN A C 1
ATOM 1599 O O . GLN A 1 204 ? -4.387 22.297 -0.632 1 92.69 204 GLN A O 1
ATOM 1604 N N . ARG A 1 205 ? -3.963 21.125 -2.59 1 93.62 205 ARG A N 1
ATOM 1605 C CA . ARG A 1 205 ? -4.883 20.031 -2.271 1 93.62 205 ARG A CA 1
ATOM 1606 C C . ARG A 1 205 ? -4.312 19.141 -1.168 1 93.62 205 ARG A C 1
ATOM 1608 O O . ARG A 1 205 ? -3.111 18.875 -1.135 1 93.62 205 ARG A O 1
ATOM 1615 N N . GLY A 1 206 ? -5.168 18.797 -0.258 1 95.94 206 GLY A N 1
ATOM 1616 C CA . GLY A 1 206 ? -4.844 17.844 0.799 1 95.94 206 GLY A CA 1
ATOM 1617 C C . GLY A 1 206 ? -5.789 16.656 0.853 1 95.94 206 GLY A C 1
ATOM 1618 O O . GLY A 1 206 ? -6.996 16.812 0.643 1 95.94 206 GLY A O 1
ATOM 1619 N N . ARG A 1 207 ? -5.203 15.469 1.13 1 97.62 207 ARG A N 1
ATOM 1620 C CA . ARG A 1 207 ? -6 14.266 1.331 1 97.62 207 ARG A CA 1
ATOM 1621 C C . ARG A 1 207 ? -5.922 13.789 2.777 1 97.62 207 ARG A C 1
ATOM 1623 O O . ARG A 1 207 ? -4.844 13.445 3.266 1 97.62 207 ARG A O 1
ATOM 1630 N N . GLY A 1 208 ? -7.027 13.836 3.406 1 98.38 208 GLY A N 1
ATOM 1631 C CA . GLY A 1 208 ? -7.125 13.258 4.738 1 98.38 208 GLY A CA 1
ATOM 1632 C C . GLY A 1 208 ? -7.672 11.844 4.738 1 98.38 208 GLY A C 1
ATOM 1633 O O . GLY A 1 208 ? -8.594 11.531 3.982 1 98.38 208 GLY A O 1
ATOM 1634 N N . ILE A 1 209 ? -7.09 11 5.555 1 98.75 209 ILE A N 1
ATOM 1635 C CA . ILE A 1 209 ? -7.512 9.609 5.625 1 98.75 209 ILE A CA 1
ATOM 1636 C C . ILE A 1 209 ? -7.648 9.18 7.086 1 98.75 209 ILE A C 1
ATOM 1638 O O . ILE A 1 209 ? -6.75 9.414 7.895 1 98.75 209 ILE A O 1
ATOM 1642 N N . ILE A 1 210 ? -8.742 8.586 7.43 1 98.75 210 ILE A N 1
ATOM 1643 C CA . ILE A 1 210 ? -8.961 8.008 8.75 1 98.75 210 ILE A CA 1
ATOM 1644 C C . ILE A 1 210 ? -9.484 6.582 8.617 1 98.75 210 ILE A C 1
ATOM 1646 O O . ILE A 1 210 ? -10.312 6.297 7.75 1 98.75 210 ILE A O 1
ATOM 1650 N N . SER A 1 211 ? -9 5.707 9.398 1 98.62 211 SER A N 1
ATOM 1651 C CA . SER A 1 211 ? -9.609 4.387 9.531 1 98.62 211 SER A CA 1
ATOM 1652 C C . SER A 1 211 ? -9.617 3.924 10.984 1 98.62 211 SER A C 1
ATOM 1654 O O . SER A 1 211 ? -8.719 4.277 11.758 1 98.62 211 SER A O 1
ATOM 1656 N N . LEU A 1 212 ? -10.555 3.209 11.398 1 98.31 212 LEU A N 1
ATOM 1657 C CA . LEU A 1 212 ? -10.695 2.582 12.711 1 98.31 212 LEU A CA 1
ATOM 1658 C C . LEU A 1 212 ? -10.867 1.072 12.57 1 98.31 212 LEU A C 1
ATOM 1660 O O . LEU A 1 212 ? -11.703 0.606 11.789 1 98.31 212 LEU A O 1
ATOM 1664 N N . GLU A 1 213 ? -10.07 0.365 13.203 1 97.88 213 GLU A N 1
ATOM 1665 C CA . GLU A 1 213 ? -10.188 -1.089 13.281 1 97.88 213 GLU A CA 1
ATOM 1666 C C . GLU A 1 213 ? -10.75 -1.525 14.633 1 97.88 213 GLU A C 1
ATOM 1668 O O . GLU A 1 213 ? -10.195 -1.186 15.68 1 97.88 213 GLU A O 1
ATOM 1673 N N . VAL A 1 214 ? -11.75 -2.221 14.594 1 96.19 214 VAL A N 1
ATOM 1674 C CA . VAL A 1 214 ? -12.422 -2.631 15.828 1 96.19 214 VAL A CA 1
ATOM 1675 C C . VAL A 1 214 ? -12.711 -4.129 15.781 1 96.19 214 VAL A C 1
ATOM 1677 O O . VAL A 1 214 ? -12.781 -4.723 14.703 1 96.19 214 VAL A O 1
ATOM 1680 N N . SER A 1 215 ? -12.82 -4.727 16.953 1 91.19 215 SER A N 1
ATOM 1681 C CA . SER A 1 215 ? -13.258 -6.113 17.094 1 91.19 215 SER A CA 1
ATOM 1682 C C . SER A 1 215 ? -14.688 -6.191 17.625 1 91.19 215 SER A C 1
ATOM 1684 O O . SER A 1 215 ? -15.133 -5.305 18.359 1 91.19 215 SER A O 1
ATOM 1686 N N . GLY A 1 216 ? -15.367 -7.207 17.25 1 83.44 216 GLY A N 1
ATOM 1687 C CA . GLY A 1 216 ? -16.703 -7.43 17.766 1 83.44 216 GLY A CA 1
ATOM 1688 C C . GLY A 1 216 ? -17.75 -6.57 17.094 1 83.44 216 GLY A C 1
ATOM 1689 O O . GLY A 1 216 ? -17.625 -6.227 15.914 1 83.44 216 GLY A O 1
ATOM 1690 N N . ASP A 1 217 ? -18.859 -6.371 17.781 1 84.38 217 ASP A N 1
ATOM 1691 C CA . ASP A 1 217 ? -20.016 -5.672 17.219 1 84.38 217 ASP A CA 1
ATOM 1692 C C . ASP A 1 217 ? -20.031 -4.207 17.656 1 84.38 217 ASP A C 1
ATOM 1694 O O . ASP A 1 217 ? -20.859 -3.814 18.484 1 84.38 217 ASP A O 1
ATOM 1698 N N . VAL A 1 218 ? -19.062 -3.426 17.188 1 89.69 218 VAL A N 1
ATOM 1699 C CA . VAL A 1 218 ? -18.984 -1.996 17.469 1 89.69 218 VAL A CA 1
ATOM 1700 C C . VAL A 1 218 ? -19.359 -1.201 16.219 1 89.69 218 VAL A C 1
ATOM 1702 O O . VAL A 1 218 ? -18.844 -1.478 15.125 1 89.69 218 VAL A O 1
ATOM 1705 N N . ASP A 1 219 ? -20.188 -0.296 16.438 1 88.5 219 ASP A N 1
ATOM 1706 C CA . ASP A 1 219 ? -20.625 0.53 15.312 1 88.5 219 ASP A CA 1
ATOM 1707 C C . ASP A 1 219 ? -19.719 1.748 15.141 1 88.5 219 ASP A C 1
ATOM 1709 O O . ASP A 1 219 ? -19.469 2.486 16.094 1 88.5 219 ASP A O 1
ATOM 1713 N N . VAL A 1 220 ? -19.203 1.905 14 1 94.06 220 VAL A N 1
ATOM 1714 C CA . VAL A 1 220 ? -18.422 3.09 13.648 1 94.06 220 VAL A CA 1
ATOM 1715 C C . VAL A 1 220 ? -19.078 3.805 12.469 1 94.06 220 VAL A C 1
ATOM 1717 O O . VAL A 1 220 ? -19.172 3.246 11.375 1 94.06 220 VAL A O 1
ATOM 1720 N N . SER A 1 221 ? -19.484 4.996 12.672 1 93.88 221 SER A N 1
ATOM 1721 C CA . SER A 1 221 ? -20.203 5.746 11.648 1 93.88 221 SER A CA 1
ATOM 1722 C C . SER A 1 221 ? -19.266 6.262 10.57 1 93.88 221 SER A C 1
ATOM 1724 O O . SER A 1 221 ? -18.375 7.082 10.852 1 93.88 221 SER A O 1
ATOM 1726 N N . LEU A 1 222 ? -19.531 5.84 9.398 1 94.81 222 LEU A N 1
ATOM 1727 C CA . LEU A 1 222 ? -18.766 6.316 8.25 1 94.81 222 LEU A CA 1
ATOM 1728 C C . LEU A 1 222 ? -18.984 7.809 8.039 1 94.81 222 LEU A C 1
ATOM 1730 O O . LEU A 1 222 ? -18.047 8.531 7.707 1 94.81 222 LEU A O 1
ATOM 1734 N N . GLU A 1 223 ? -20.156 8.25 8.18 1 93.19 223 GLU A N 1
ATOM 1735 C CA . GLU A 1 223 ? -20.5 9.664 8.016 1 93.19 223 GLU A CA 1
ATOM 1736 C C . GLU A 1 223 ? -19.703 10.539 8.977 1 93.19 223 GLU A C 1
ATOM 1738 O O . GLU A 1 223 ? -19.25 11.625 8.617 1 93.19 223 GLU A O 1
ATOM 1743 N N . THR A 1 224 ? -19.594 10.047 10.172 1 96.81 224 THR A N 1
ATOM 1744 C CA . THR A 1 224 ? -18.844 10.781 11.18 1 96.81 224 THR A CA 1
ATOM 1745 C C . THR A 1 224 ? -17.359 10.875 10.781 1 96.81 224 THR A C 1
ATOM 1747 O O . THR A 1 224 ? -16.75 11.93 10.914 1 96.81 224 THR A O 1
ATOM 1750 N N . ILE A 1 225 ? -16.828 9.781 10.281 1 98.06 225 ILE A N 1
ATOM 1751 C CA . ILE A 1 225 ? -15.445 9.758 9.828 1 98.06 225 ILE A CA 1
ATOM 1752 C C . ILE A 1 225 ? -15.242 10.805 8.734 1 98.06 225 ILE A C 1
ATOM 1754 O O . ILE A 1 225 ? -14.305 11.602 8.797 1 98.06 225 ILE A O 1
ATOM 1758 N N . ILE A 1 226 ? -16.109 10.812 7.793 1 96.88 226 ILE A N 1
ATOM 1759 C CA . ILE A 1 226 ? -16.016 11.734 6.668 1 96.88 226 ILE A CA 1
ATOM 1760 C C . ILE A 1 226 ? -16.062 13.18 7.172 1 96.88 226 ILE A C 1
ATOM 1762 O O . ILE A 1 226 ? -15.242 14.008 6.77 1 96.88 226 ILE A O 1
ATOM 1766 N N . ARG A 1 227 ? -16.938 13.469 8.055 1 96.44 227 ARG A N 1
ATOM 1767 C CA . ARG A 1 227 ? -17.094 14.812 8.602 1 96.44 227 ARG A CA 1
ATOM 1768 C C . ARG A 1 227 ? -15.828 15.242 9.352 1 96.44 227 ARG A C 1
ATOM 1770 O O . ARG A 1 227 ? -15.398 16.391 9.234 1 96.44 227 ARG A O 1
ATOM 1777 N N . ILE A 1 228 ? -15.297 14.336 10.109 1 97.94 228 ILE A N 1
ATOM 1778 C CA . ILE A 1 228 ? -14.086 14.648 10.859 1 97.94 228 ILE A CA 1
ATOM 1779 C C . ILE A 1 228 ? -12.969 15.039 9.906 1 97.94 228 ILE A C 1
ATOM 1781 O O . ILE A 1 228 ? -12.289 16.047 10.109 1 97.94 228 ILE A O 1
ATOM 1785 N N . ILE A 1 229 ? -12.766 14.281 8.859 1 98.19 229 ILE A N 1
ATOM 1786 C CA . ILE A 1 229 ? -11.695 14.555 7.91 1 98.19 229 ILE A CA 1
ATOM 1787 C C . ILE A 1 229 ? -11.914 15.93 7.27 1 98.19 229 ILE A C 1
ATOM 1789 O O . ILE A 1 229 ? -10.992 16.75 7.227 1 98.19 229 ILE A O 1
ATOM 1793 N N . GLU A 1 230 ? -13.078 16.203 6.887 1 94.38 230 GLU A N 1
ATOM 1794 C CA . GLU A 1 230 ? -13.422 17.438 6.176 1 94.38 230 GLU A CA 1
ATOM 1795 C C . GLU A 1 230 ? -13.164 18.656 7.047 1 94.38 230 GLU A C 1
ATOM 1797 O O . GLU A 1 230 ? -12.719 19.703 6.551 1 94.38 230 GLU A O 1
ATOM 1802 N N . SER A 1 231 ? -13.438 18.531 8.25 1 95.12 231 SER A N 1
ATOM 1803 C CA . SER A 1 231 ? -13.383 19.703 9.141 1 95.12 231 SER A CA 1
ATOM 1804 C C . SER A 1 231 ? -11.992 19.859 9.758 1 95.12 231 SER A C 1
ATOM 1806 O O . SER A 1 231 ? -11.781 20.719 10.602 1 95.12 231 SER A O 1
ATOM 1808 N N . SER A 1 232 ? -11.062 18.984 9.391 1 96.94 232 SER A N 1
ATOM 1809 C CA . SER A 1 232 ? -9.773 19 10.078 1 96.94 232 SER A CA 1
ATOM 1810 C C . SER A 1 232 ? -8.695 19.625 9.195 1 96.94 232 SER A C 1
ATOM 1812 O O . SER A 1 232 ? -7.531 19.703 9.602 1 96.94 232 SER A O 1
ATOM 1814 N N . MET A 1 233 ? -9.023 20.016 8.008 1 96.31 233 MET A N 1
ATOM 1815 C CA . MET A 1 233 ? -8.102 20.734 7.125 1 96.31 233 MET A CA 1
ATOM 1816 C C . MET A 1 233 ? -8.391 22.234 7.133 1 96.31 233 MET A C 1
ATOM 1818 O O . MET A 1 233 ? -9.18 22.703 7.941 1 96.31 233 MET A O 1
ATOM 1822 N N . SER A 1 234 ? -7.645 23 6.312 1 95.19 234 SER A N 1
ATOM 1823 C CA . SER A 1 234 ? -7.844 24.453 6.309 1 95.19 234 SER A CA 1
ATOM 1824 C C . SER A 1 234 ? -9.227 24.812 5.781 1 95.19 234 SER A C 1
ATOM 1826 O O . SER A 1 234 ? -9.859 25.75 6.285 1 95.19 234 SER A O 1
ATOM 1828 N N . SER A 1 235 ? -9.633 24.141 4.785 1 92.88 235 SER A N 1
ATOM 1829 C CA . SER A 1 235 ? -10.961 24.359 4.238 1 92.88 235 SER A CA 1
ATOM 1830 C C . SER A 1 235 ? -11.438 23.156 3.432 1 92.88 235 SER A C 1
ATOM 1832 O O . SER A 1 235 ? -10.625 22.469 2.805 1 92.88 235 SER A O 1
ATOM 1834 N N . SER A 1 236 ? -12.75 22.953 3.541 1 89.62 236 SER A N 1
ATOM 1835 C CA . SER A 1 236 ? -13.352 21.969 2.658 1 89.62 236 SER A CA 1
ATOM 1836 C C . SER A 1 236 ? -13.516 22.5 1.242 1 89.62 236 SER A C 1
ATOM 1838 O O . SER A 1 236 ? -13.523 23.719 1.033 1 89.62 236 SER A O 1
ATOM 1840 N N . ILE A 1 237 ? -13.586 21.562 0.282 1 84.44 237 ILE A N 1
ATOM 1841 C CA . ILE A 1 237 ? -13.797 21.969 -1.104 1 84.44 237 ILE A CA 1
ATOM 1842 C C . ILE A 1 237 ? -15.023 21.266 -1.667 1 84.44 237 ILE A C 1
ATOM 1844 O O . ILE A 1 237 ? -15.414 20.203 -1.186 1 84.44 237 ILE A O 1
ATOM 1848 N N . VAL A 1 238 ? -15.711 22.031 -2.523 1 79.38 238 VAL A N 1
ATOM 1849 C CA . VAL A 1 238 ? -16.844 21.438 -3.229 1 79.38 238 VAL A CA 1
ATOM 1850 C C . VAL A 1 238 ? -16.656 21.609 -4.734 1 79.38 238 VAL A C 1
ATOM 1852 O O . VAL A 1 238 ? -15.828 22.406 -5.184 1 79.38 238 VAL A O 1
ATOM 1855 N N . GLU A 1 239 ? -17.281 20.766 -5.488 1 77.44 239 GLU A N 1
ATOM 1856 C CA . GLU A 1 239 ? -17.062 20.656 -6.926 1 77.44 239 GLU A CA 1
ATOM 1857 C C . GLU A 1 239 ? -17.484 21.938 -7.648 1 77.44 239 GLU A C 1
ATOM 1859 O O . GLU A 1 239 ? -16.828 22.359 -8.609 1 77.44 239 GLU A O 1
ATOM 1864 N N . LEU A 1 240 ? -18.594 22.422 -7.262 1 74.31 240 LEU A N 1
ATOM 1865 C CA . LEU A 1 240 ? -19.078 23.594 -7.98 1 74.31 240 LEU A CA 1
ATOM 1866 C C . LEU A 1 240 ? -19.141 24.812 -7.059 1 74.31 240 LEU A C 1
ATOM 1868 O O . LEU A 1 240 ? -19.781 24.766 -6.012 1 74.31 240 LEU A O 1
ATOM 1872 N N . LEU A 1 241 ? -18.375 25.812 -7.508 1 80.56 241 LEU A N 1
ATOM 1873 C CA . LEU A 1 241 ? -18.328 27.047 -6.73 1 80.56 241 LEU A CA 1
ATOM 1874 C C . LEU A 1 241 ? -18.609 28.25 -7.609 1 80.56 241 LEU A C 1
ATOM 1876 O O . LEU A 1 241 ? -18.125 28.344 -8.742 1 80.56 241 LEU A O 1
ATOM 1880 N N . LYS A 1 242 ? -19.5 28.969 -7.105 1 83.5 242 LYS A N 1
ATOM 1881 C CA . LYS A 1 242 ? -19.609 30.297 -7.711 1 83.5 242 LYS A CA 1
ATOM 1882 C C . LYS A 1 242 ? -18.594 31.266 -7.125 1 83.5 242 LYS A C 1
ATOM 1884 O O . LYS A 1 242 ? -17.828 30.891 -6.23 1 83.5 242 LYS A O 1
ATOM 1889 N N . ARG A 1 243 ? -18.641 32.438 -7.594 1 85 243 ARG A N 1
ATOM 1890 C CA . ARG A 1 243 ? -17.625 33.438 -7.219 1 85 243 ARG A CA 1
ATOM 1891 C C . ARG A 1 243 ? -17.656 33.688 -5.715 1 85 243 ARG A C 1
ATOM 1893 O O . ARG A 1 243 ? -16.609 33.688 -5.062 1 85 243 ARG A O 1
ATOM 1900 N N . ALA A 1 244 ? -18.812 33.844 -5.172 1 88.38 244 ALA A N 1
ATOM 1901 C CA . ALA A 1 244 ? -18.938 34.125 -3.744 1 88.38 244 ALA A CA 1
ATOM 1902 C C . ALA A 1 244 ? -18.469 32.938 -2.914 1 88.38 244 ALA A C 1
ATOM 1904 O O . ALA A 1 244 ? -17.891 33.125 -1.835 1 88.38 244 ALA A O 1
ATOM 1905 N N . ASP A 1 245 ? -18.719 31.812 -3.422 1 88.75 245 ASP A N 1
ATOM 1906 C CA . ASP A 1 245 ? -18.281 30.609 -2.734 1 88.75 245 ASP A CA 1
ATOM 1907 C C . ASP A 1 245 ? -16.766 30.484 -2.744 1 88.75 245 ASP A C 1
ATOM 1909 O O . ASP A 1 245 ? -16.156 30.125 -1.731 1 88.75 245 ASP A O 1
ATOM 1913 N N . GLU A 1 246 ? -16.172 30.75 -3.91 1 88.56 246 GLU A N 1
ATOM 1914 C CA . GLU A 1 246 ? -14.711 30.688 -4.047 1 88.56 246 GLU A CA 1
ATOM 1915 C C . GLU A 1 246 ? -14.023 31.609 -3.051 1 88.56 246 GLU A C 1
ATOM 1917 O O . GLU A 1 246 ? -13.047 31.219 -2.406 1 88.56 246 GLU A O 1
ATOM 1922 N N . ALA A 1 247 ? -14.555 32.781 -2.98 1 90.06 247 ALA A N 1
ATOM 1923 C CA . ALA A 1 247 ? -13.992 33.75 -2.061 1 90.06 247 ALA A CA 1
ATOM 1924 C C . ALA A 1 247 ? -14.055 33.25 -0.619 1 90.06 247 ALA A C 1
ATOM 1926 O O . ALA A 1 247 ? -13.102 33.406 0.143 1 90.06 247 ALA A O 1
ATOM 1927 N N . LEU A 1 248 ? -15.133 32.656 -0.283 1 89.94 248 LEU A N 1
ATOM 1928 C CA . LEU A 1 248 ? -15.312 32.188 1.087 1 89.94 248 LEU A CA 1
ATOM 1929 C C . LEU A 1 248 ? -14.375 31.031 1.401 1 89.94 248 LEU A C 1
ATOM 1931 O O . LEU A 1 248 ? -13.836 30.953 2.504 1 89.94 248 LEU A O 1
ATOM 1935 N N . VAL A 1 249 ? -14.25 30.156 0.444 1 89.56 249 VAL A N 1
ATOM 1936 C CA . VAL A 1 249 ? -13.359 29.016 0.615 1 89.56 249 VAL A CA 1
ATOM 1937 C C . VAL A 1 249 ? -11.93 29.5 0.835 1 89.56 249 VAL A C 1
ATOM 1939 O O . VAL A 1 249 ? -11.234 29.016 1.73 1 89.56 249 VAL A O 1
ATOM 1942 N N . VAL A 1 250 ? -11.523 30.422 0.045 1 89.94 250 VAL A N 1
ATOM 1943 C CA . VAL A 1 250 ? -10.18 30.984 0.136 1 89.94 250 VAL A CA 1
ATOM 1944 C C . VAL A 1 250 ? -10 31.688 1.478 1 89.94 250 VAL A C 1
ATOM 1946 O O . VAL A 1 250 ? -8.992 31.5 2.156 1 89.94 250 VAL A O 1
ATOM 1949 N N . GLU A 1 251 ? -10.953 32.438 1.838 1 91.5 251 GLU A N 1
ATOM 1950 C CA . GLU A 1 251 ? -10.891 33.156 3.105 1 91.5 251 GLU A CA 1
ATOM 1951 C C . GLU A 1 251 ? -10.789 32.188 4.285 1 91.5 251 GLU A C 1
ATOM 1953 O O . GLU A 1 251 ? -9.961 32.375 5.176 1 91.5 251 GLU A O 1
ATOM 1958 N N . ARG A 1 252 ? -11.617 31.234 4.25 1 91 252 ARG A N 1
ATOM 1959 C CA . ARG A 1 252 ? -11.625 30.25 5.328 1 91 252 ARG A CA 1
ATOM 1960 C C . ARG A 1 252 ? -10.281 29.547 5.434 1 91 252 ARG A C 1
ATOM 1962 O O . ARG A 1 252 ? -9.75 29.375 6.531 1 91 252 ARG A O 1
ATOM 1969 N N . ALA A 1 253 ? -9.75 29.156 4.312 1 93.19 253 ALA A N 1
ATOM 1970 C CA . ALA A 1 253 ? -8.477 28.453 4.297 1 93.19 253 ALA A CA 1
ATOM 1971 C C . ALA A 1 253 ? -7.359 29.328 4.867 1 93.19 253 ALA A C 1
ATOM 1973 O O . ALA A 1 253 ? -6.516 28.844 5.629 1 93.19 253 ALA A O 1
ATOM 1974 N N . HIS A 1 254 ? -7.367 30.578 4.496 1 93.38 254 HIS A N 1
ATOM 1975 C CA . HIS A 1 254 ? -6.297 31.469 4.914 1 93.38 254 HIS A CA 1
ATOM 1976 C C . HIS A 1 254 ? -6.484 31.922 6.363 1 93.38 254 HIS A C 1
ATOM 1978 O O . HIS A 1 254 ? -5.527 32.344 7.012 1 93.38 254 HIS A O 1
ATOM 1984 N N . GLN A 1 255 ? -7.68 31.797 6.875 1 93.62 255 GLN A N 1
ATOM 1985 C CA . GLN A 1 255 ? -7.93 32.094 8.281 1 93.62 255 GLN A CA 1
ATOM 1986 C C . GLN A 1 255 ? -7.551 30.922 9.172 1 93.62 255 GLN A C 1
ATOM 1988 O O . GLN A 1 255 ? -7.379 31.078 10.383 1 93.62 255 GLN A O 1
ATOM 1993 N N . ASN A 1 256 ? -7.422 29.781 8.539 1 94.19 256 ASN A N 1
ATOM 1994 C CA . ASN A 1 256 ? -7.172 28.547 9.289 1 94.19 256 ASN A CA 1
ATOM 1995 C C . ASN A 1 256 ? -6.027 27.75 8.672 1 94.19 256 ASN A C 1
ATOM 1997 O O . ASN A 1 256 ? -6.203 26.578 8.32 1 94.19 256 ASN A O 1
ATOM 2001 N N . PRO A 1 257 ? -4.898 28.422 8.586 1 93.62 257 PRO A N 1
ATOM 2002 C CA . PRO A 1 257 ? -3.777 27.688 7.984 1 93.62 257 PRO A CA 1
ATOM 2003 C C . PRO A 1 257 ? -3.314 26.516 8.844 1 93.62 257 PRO A C 1
ATOM 2005 O O . PRO A 1 257 ? -3.32 26.609 10.078 1 93.62 257 PRO A O 1
ATOM 2008 N N . LYS A 1 258 ? -2.932 25.422 8.195 1 91.88 258 LYS A N 1
ATOM 2009 C CA . LYS A 1 258 ? -2.555 24.203 8.922 1 91.88 258 LYS A CA 1
ATOM 2010 C C . LYS A 1 258 ? -1.44 23.453 8.195 1 91.88 258 LYS A C 1
ATOM 2012 O O . LYS A 1 258 ? -1.472 23.312 6.973 1 91.88 258 LYS A O 1
ATOM 2017 N N . PHE A 1 259 ? -0.501 22.984 9.031 1 90.12 259 PHE A N 1
ATOM 2018 C CA . PHE A 1 259 ? 0.46 22 8.539 1 90.12 259 PHE A CA 1
ATOM 2019 C C . PHE A 1 259 ? -0.165 20.625 8.469 1 90.12 259 PHE A C 1
ATOM 2021 O O . PHE A 1 259 ? -1.248 20.391 9.016 1 90.12 259 PHE A O 1
ATOM 2028 N N . VAL A 1 260 ? 0.514 19.719 7.75 1 92.81 260 VAL A N 1
ATOM 2029 C CA . VAL A 1 260 ? 0.014 18.344 7.68 1 92.81 260 VAL A CA 1
ATOM 2030 C C . VAL A 1 260 ? -0.098 17.766 9.086 1 92.81 260 VAL A C 1
ATOM 2032 O O . VAL A 1 260 ? -1.026 17 9.375 1 92.81 260 VAL A O 1
ATOM 2035 N N . GLU A 1 261 ? 0.807 18.109 9.977 1 92 261 GLU A N 1
ATOM 2036 C CA . GLU A 1 261 ? 0.781 17.609 11.352 1 92 261 GLU A CA 1
ATOM 2037 C C . GLU A 1 261 ? -0.458 18.109 12.094 1 92 261 GLU A C 1
ATOM 2039 O O . GLU A 1 261 ? -1.077 17.359 12.844 1 92 261 GLU A O 1
ATOM 2044 N N . ASP A 1 262 ? -0.723 19.375 11.836 1 92.44 262 ASP A N 1
ATOM 2045 C CA . ASP A 1 262 ? -1.883 19.969 12.484 1 92.44 262 ASP A CA 1
ATOM 2046 C C . ASP A 1 262 ? -3.172 19.266 12.07 1 92.44 262 ASP A C 1
ATOM 2048 O O . ASP A 1 262 ? -4.082 19.109 12.883 1 92.44 262 ASP A O 1
ATOM 2052 N N . CYS A 1 263 ? -3.223 18.969 10.797 1 95.25 263 CYS A N 1
ATOM 2053 C CA . CYS A 1 263 ? -4.402 18.266 10.305 1 95.25 263 CYS A CA 1
ATOM 2054 C C . CYS A 1 263 ? -4.59 16.938 11.016 1 95.25 263 CYS A C 1
ATOM 2056 O O . CYS A 1 263 ? -5.688 16.609 11.469 1 95.25 263 CYS A O 1
ATOM 2058 N N . VAL A 1 264 ? -3.514 16.156 11.156 1 96.5 264 VAL A N 1
ATOM 2059 C CA . VAL A 1 264 ? -3.57 14.844 11.797 1 96.5 264 VAL A CA 1
ATOM 2060 C C . VAL A 1 264 ? -3.973 15.008 13.266 1 96.5 264 VAL A C 1
ATOM 2062 O O . VAL A 1 264 ? -4.816 14.266 13.773 1 96.5 264 VAL A O 1
ATOM 2065 N N . ARG A 1 265 ? -3.377 15.969 13.891 1 95.12 265 ARG A N 1
ATOM 2066 C CA . ARG A 1 265 ? -3.678 16.188 15.305 1 95.12 265 ARG A CA 1
ATOM 2067 C C . ARG A 1 265 ? -5.133 16.609 15.492 1 95.12 265 ARG A C 1
ATOM 2069 O O . ARG A 1 265 ? -5.793 16.156 16.438 1 95.12 265 ARG A O 1
ATOM 2076 N N . THR A 1 266 ? -5.598 17.484 14.617 1 95.94 266 THR A N 1
ATOM 2077 C CA . THR A 1 266 ? -6.992 17.906 14.68 1 95.94 266 THR A CA 1
ATOM 2078 C C . THR A 1 266 ? -7.926 16.703 14.461 1 95.94 266 THR A C 1
ATOM 2080 O O . THR A 1 266 ? -8.93 16.562 15.164 1 95.94 266 THR A O 1
ATOM 2083 N N . MET A 1 267 ? -7.613 15.875 13.484 1 98 267 MET A N 1
ATOM 2084 C CA . MET A 1 267 ? -8.414 14.68 13.258 1 98 267 MET A CA 1
ATOM 2085 C C . MET A 1 267 ? -8.43 13.789 14.492 1 98 267 MET A C 1
ATOM 2087 O O . MET A 1 267 ? -9.484 13.273 14.875 1 98 267 MET A O 1
ATOM 2091 N N . ALA A 1 268 ? -7.285 13.641 15.109 1 97.12 268 ALA A N 1
ATOM 2092 C CA . ALA A 1 268 ? -7.18 12.812 16.312 1 97.12 268 ALA A CA 1
ATOM 2093 C C . ALA A 1 268 ? -8.086 13.328 17.422 1 97.12 268 ALA A C 1
ATOM 2095 O O . ALA A 1 268 ? -8.812 12.555 18.047 1 97.12 268 ALA A O 1
ATOM 2096 N N . GLN A 1 269 ? -8.008 14.594 17.625 1 96.44 269 GLN A N 1
ATOM 2097 C CA . GLN A 1 269 ? -8.844 15.203 18.656 1 96.44 269 GLN A CA 1
ATOM 2098 C C . GLN A 1 269 ? -10.32 14.961 18.375 1 96.44 269 GLN A C 1
ATOM 2100 O O . GLN A 1 269 ? -11.078 14.625 19.281 1 96.44 269 GLN A O 1
ATOM 2105 N N . ASN A 1 270 ? -10.703 15.164 17.141 1 97.69 270 ASN A N 1
ATOM 2106 C CA . ASN A 1 270 ? -12.102 14.977 16.766 1 97.69 270 ASN A CA 1
ATOM 2107 C C . ASN A 1 270 ? -12.531 13.523 16.891 1 97.69 270 ASN A C 1
ATOM 2109 O O . ASN A 1 270 ? -13.672 13.234 17.266 1 97.69 270 ASN A O 1
ATOM 2113 N N . ILE A 1 271 ? -11.664 12.594 16.594 1 98.06 271 ILE A N 1
ATOM 2114 C CA . ILE A 1 271 ? -11.953 11.172 16.734 1 98.06 271 ILE A CA 1
ATOM 2115 C C . ILE A 1 271 ? -12.234 10.836 18.203 1 98.06 271 ILE A C 1
ATOM 2117 O O . ILE A 1 271 ? -13.227 10.18 18.516 1 98.06 271 ILE A O 1
ATOM 2121 N N . VAL A 1 272 ? -11.352 11.305 19.094 1 96.56 272 VAL A N 1
ATOM 2122 C CA . VAL A 1 272 ? -11.492 11.023 20.516 1 96.56 272 VAL A CA 1
ATOM 2123 C C . VAL A 1 272 ? -12.812 11.594 21.031 1 96.56 272 VAL A C 1
ATOM 2125 O O . VAL A 1 272 ? -13.5 10.953 21.828 1 96.56 272 VAL A O 1
ATOM 2128 N N . SER A 1 273 ? -13.172 12.727 20.516 1 96.12 273 SER A N 1
ATOM 2129 C CA . SER A 1 273 ? -14.391 13.398 20.953 1 96.12 273 SER A CA 1
ATOM 2130 C C . SER A 1 273 ? -15.633 12.711 20.422 1 96.12 273 SER A C 1
ATOM 2132 O O . SER A 1 273 ? -16.609 12.508 21.141 1 96.12 273 SER A O 1
ATOM 2134 N N . GLU A 1 274 ? -15.641 12.305 19.156 1 96.88 274 GLU A N 1
ATOM 2135 C CA . GLU A 1 274 ? -16.844 11.844 18.484 1 96.88 274 GLU A CA 1
ATOM 2136 C C . GLU A 1 274 ? -17.031 10.344 18.656 1 96.88 274 GLU A C 1
ATOM 2138 O O . GLU A 1 274 ? -18.156 9.836 18.547 1 96.88 274 GLU A O 1
ATOM 2143 N N . PHE A 1 275 ? -16.031 9.625 18.922 1 97.38 275 PHE A N 1
ATOM 2144 C CA . PHE A 1 275 ? -16.125 8.18 19.031 1 97.38 275 PHE A CA 1
ATOM 2145 C C . PHE A 1 275 ? -15.867 7.723 20.469 1 97.38 275 PHE A C 1
ATOM 2147 O O . PHE A 1 275 ? -15.117 6.77 20.688 1 97.38 275 PHE A O 1
ATOM 2154 N N . ALA A 1 276 ? -16.5 8.312 21.406 1 95 276 ALA A N 1
ATOM 2155 C CA . ALA A 1 276 ? -16.344 8.008 22.828 1 95 276 ALA A CA 1
ATOM 2156 C C . ALA A 1 276 ? -16.812 6.586 23.141 1 95 276 ALA A C 1
ATOM 2158 O O . ALA A 1 276 ? -16.297 5.941 24.062 1 95 276 ALA A O 1
ATOM 2159 N N . HIS A 1 277 ? -17.75 6.074 22.359 1 95.94 277 HIS A N 1
ATOM 2160 C CA . HIS A 1 277 ? -18.344 4.77 22.625 1 95.94 277 HIS A CA 1
ATOM 2161 C C . HIS A 1 277 ? -17.469 3.646 22.094 1 95.94 277 HIS A C 1
ATOM 2163 O O . HIS A 1 277 ? -17.672 2.477 22.422 1 95.94 277 HIS A O 1
ATOM 2169 N N . VAL A 1 278 ? -16.547 3.949 21.219 1 96.81 278 VAL A N 1
ATOM 2170 C CA . VAL A 1 278 ? -15.648 2.957 20.641 1 96.81 278 VAL A CA 1
ATOM 2171 C C . VAL A 1 278 ? -14.609 2.529 21.688 1 96.81 278 VAL A C 1
ATOM 2173 O O . VAL A 1 278 ? -14.039 3.369 22.375 1 96.81 278 VAL A O 1
ATOM 2176 N N . PRO A 1 279 ? -14.359 1.25 21.812 1 97.06 279 PRO A N 1
ATOM 2177 C CA . PRO A 1 279 ? -13.453 0.751 22.844 1 97.06 279 PRO A CA 1
ATOM 2178 C C . PRO A 1 279 ? -12.023 1.271 22.688 1 97.06 279 PRO A C 1
ATOM 2180 O O . PRO A 1 279 ? -11.594 1.551 21.562 1 97.06 279 PRO A O 1
ATOM 2183 N N . ASP A 1 280 ? -11.289 1.287 23.766 1 97.06 280 ASP A N 1
ATOM 2184 C CA . ASP A 1 280 ? -9.914 1.766 23.812 1 97.06 280 ASP A CA 1
ATOM 2185 C C . ASP A 1 280 ? -8.992 0.875 22.969 1 97.06 280 ASP A C 1
ATOM 2187 O O . ASP A 1 280 ? -7.922 1.309 22.547 1 97.06 280 ASP A O 1
ATOM 2191 N N . SER A 1 281 ? -9.422 -0.313 22.75 1 96.56 281 SER A N 1
ATOM 2192 C CA . SER A 1 281 ? -8.586 -1.284 22.047 1 96.56 281 SER A CA 1
ATOM 2193 C C . SER A 1 281 ? -8.68 -1.096 20.531 1 96.56 281 SER A C 1
ATOM 2195 O O . SER A 1 281 ? -7.957 -1.753 19.766 1 96.56 281 SER A O 1
ATOM 2197 N N . ALA A 1 282 ? -9.523 -0.215 20.062 1 97.38 282 ALA A N 1
ATOM 2198 C CA . ALA A 1 282 ? -9.617 0.057 18.625 1 97.38 282 ALA A CA 1
ATOM 2199 C C . ALA A 1 282 ? -8.32 0.663 18.094 1 97.38 282 ALA A C 1
ATOM 2201 O O . ALA A 1 282 ? -7.695 1.488 18.766 1 97.38 282 ALA A O 1
ATOM 2202 N N . LEU A 1 283 ? -7.949 0.208 16.969 1 98.25 283 LEU A N 1
ATOM 2203 C CA . LEU A 1 283 ? -6.773 0.773 16.312 1 98.25 283 LEU A CA 1
ATOM 2204 C C . LEU A 1 283 ? -7.176 1.906 15.375 1 98.25 283 LEU A C 1
ATOM 2206 O O . LEU A 1 283 ? -7.992 1.712 14.477 1 98.25 283 LEU A O 1
ATOM 2210 N N . VAL A 1 284 ? -6.555 3.082 15.555 1 98.19 284 VAL A N 1
ATOM 2211 C CA . VAL A 1 284 ? -6.855 4.273 14.766 1 98.19 284 VAL A CA 1
ATOM 2212 C C . VAL A 1 284 ? -5.664 4.613 13.867 1 98.19 284 VAL A C 1
ATOM 2214 O O . VAL A 1 284 ? -4.52 4.641 14.328 1 98.19 284 VAL A O 1
ATOM 2217 N N . THR A 1 285 ? -5.953 4.781 12.633 1 98.69 285 THR A N 1
ATOM 2218 C CA . THR A 1 285 ? -4.961 5.281 11.688 1 98.69 285 THR A CA 1
ATOM 2219 C C . THR A 1 285 ? -5.414 6.602 11.07 1 98.69 285 THR A C 1
ATOM 2221 O O . THR A 1 285 ? -6.504 6.688 10.508 1 98.69 285 THR A O 1
ATOM 2224 N N . ILE A 1 286 ? -4.559 7.598 11.188 1 98.62 286 ILE A N 1
ATOM 2225 C CA . ILE A 1 286 ? -4.828 8.93 10.664 1 98.62 286 ILE A CA 1
ATOM 2226 C C . ILE A 1 286 ? -3.693 9.359 9.734 1 98.62 286 ILE A C 1
ATOM 2228 O O . ILE A 1 286 ? -2.52 9.266 10.102 1 98.62 286 ILE A O 1
ATOM 2232 N N . LYS A 1 287 ? -4.059 9.789 8.586 1 98.5 287 LYS A N 1
ATOM 2233 C CA . LYS A 1 287 ? -3.057 10.25 7.621 1 98.5 287 LYS A CA 1
ATOM 2234 C C . LYS A 1 287 ? -3.471 11.57 6.984 1 98.5 287 LYS A C 1
ATOM 2236 O O . LYS A 1 287 ? -4.66 11.828 6.789 1 98.5 287 LYS A O 1
ATOM 2241 N N . GLN A 1 288 ? -2.49 12.375 6.699 1 97.69 288 GLN A N 1
ATOM 2242 C CA . GLN A 1 288 ? -2.641 13.578 5.879 1 97.69 288 GLN A CA 1
ATOM 2243 C C . GLN A 1 288 ? -1.558 13.648 4.809 1 97.69 288 GLN A C 1
ATOM 2245 O O . GLN A 1 288 ? -0.374 13.469 5.098 1 97.69 288 GLN A O 1
ATOM 2250 N N . ILE A 1 289 ? -1.98 13.812 3.592 1 96.94 289 ILE A N 1
ATOM 2251 C CA . ILE A 1 289 ? -1.077 14 2.461 1 96.94 289 ILE A CA 1
ATOM 2252 C C . ILE A 1 289 ? -1.394 15.32 1.758 1 96.94 289 ILE A C 1
ATOM 2254 O O . ILE A 1 289 ? -2.492 15.5 1.227 1 96.94 289 ILE A O 1
ATOM 2258 N N . ASN A 1 290 ? -0.437 16.219 1.786 1 94.5 290 ASN A N 1
ATOM 2259 C CA . ASN A 1 290 ? -0.601 17.469 1.074 1 94.5 290 ASN A CA 1
ATOM 2260 C C . ASN A 1 290 ? 0.216 17.5 -0.215 1 94.5 290 ASN A C 1
ATOM 2262 O O . ASN A 1 290 ? 1.431 17.297 -0.189 1 94.5 290 ASN A O 1
ATOM 2266 N N . GLU A 1 291 ? -0.451 17.781 -1.272 1 93.12 291 GLU A N 1
ATOM 2267 C CA . GLU A 1 291 ? 0.225 17.969 -2.553 1 93.12 291 GLU A CA 1
ATOM 2268 C C . GLU A 1 291 ? 0.833 19.359 -2.656 1 93.12 291 GLU A C 1
ATOM 2270 O O . GLU A 1 291 ? 0.235 20.266 -3.252 1 93.12 291 GLU A O 1
ATOM 2275 N N . GLU A 1 292 ? 2.002 19.406 -2.219 1 88 292 GLU A N 1
ATOM 2276 C CA . GLU A 1 292 ? 2.619 20.734 -2.1 1 88 292 GLU A CA 1
ATOM 2277 C C . GLU A 1 292 ? 2.652 21.453 -3.443 1 88 292 GLU A C 1
ATOM 2279 O O . GLU A 1 292 ? 3.08 20.875 -4.449 1 88 292 GLU A O 1
ATOM 2284 N N . SER A 1 293 ? 2.287 22.75 -3.443 1 83.69 293 SER A N 1
ATOM 2285 C CA . SER A 1 293 ? 2.18 23.531 -4.676 1 83.69 293 SER A CA 1
ATOM 2286 C C . SER A 1 293 ? 3.521 24.141 -5.055 1 83.69 293 SER A C 1
ATOM 2288 O O . SER A 1 293 ? 3.725 24.547 -6.203 1 83.69 293 SER A O 1
ATOM 2290 N N . ILE A 1 294 ? 4.422 24.234 -4.133 1 80.25 294 ILE A N 1
ATOM 2291 C CA . ILE A 1 294 ? 5.676 24.906 -4.426 1 80.25 294 ILE A CA 1
ATOM 2292 C C . ILE A 1 294 ? 6.816 23.891 -4.465 1 80.25 294 ILE A C 1
ATOM 2294 O O . ILE A 1 294 ? 7.984 24.266 -4.625 1 80.25 294 ILE A O 1
ATOM 2298 N N . HIS A 1 295 ? 6.492 22.719 -4.164 1 79.44 295 HIS A N 1
ATOM 2299 C CA . HIS A 1 295 ? 7.465 21.641 -4.195 1 79.44 295 HIS A CA 1
ATOM 2300 C C . HIS A 1 295 ? 6.973 20.484 -5.066 1 79.44 295 HIS A C 1
ATOM 2302 O O . HIS A 1 295 ? 5.77 20.344 -5.309 1 79.44 295 HIS A O 1
ATOM 2308 N N . ARG A 1 296 ? 7.844 19.719 -5.539 1 78.06 296 ARG A N 1
ATOM 2309 C CA . ARG A 1 296 ? 7.496 18.578 -6.391 1 78.06 296 ARG A CA 1
ATOM 2310 C C . ARG A 1 296 ? 7.289 17.312 -5.562 1 78.06 296 ARG A C 1
ATOM 2312 O O . ARG A 1 296 ? 7.434 16.203 -6.07 1 78.06 296 ARG A O 1
ATOM 2319 N N . HIS A 1 297 ? 7.16 17.484 -4.328 1 87.25 297 HIS A N 1
ATOM 2320 C CA . HIS A 1 297 ? 6.883 16.359 -3.434 1 87.25 297 HIS A CA 1
ATOM 2321 C C . HIS A 1 297 ? 5.656 16.641 -2.568 1 87.25 297 HIS A C 1
ATOM 2323 O O . HIS A 1 297 ? 5.133 17.75 -2.57 1 87.25 297 HIS A O 1
ATOM 2329 N N . ASN A 1 298 ? 5.191 15.648 -1.982 1 92.5 298 ASN A N 1
ATOM 2330 C CA . ASN A 1 298 ? 4.086 15.789 -1.044 1 92.5 298 ASN A CA 1
ATOM 2331 C C . ASN A 1 298 ? 4.578 15.852 0.399 1 92.5 298 ASN A C 1
ATOM 2333 O O . ASN A 1 298 ? 5.586 15.234 0.742 1 92.5 298 ASN A O 1
ATOM 2337 N N . ALA A 1 299 ? 3.875 16.625 1.195 1 91.75 299 ALA A N 1
ATOM 2338 C CA . ALA A 1 299 ? 4.047 16.547 2.645 1 91.75 299 ALA A CA 1
ATOM 2339 C C . ALA A 1 299 ? 3.156 15.477 3.252 1 91.75 299 ALA A C 1
ATOM 2341 O O . ALA A 1 299 ? 2.027 15.266 2.799 1 91.75 299 ALA A O 1
ATOM 2342 N N . PHE A 1 300 ? 3.721 14.805 4.211 1 94.5 300 PHE A N 1
ATOM 2343 C CA . PHE A 1 300 ? 3.039 13.633 4.746 1 94.5 300 PHE A CA 1
ATOM 2344 C C . PHE A 1 300 ? 3.119 13.609 6.27 1 94.5 300 PHE A C 1
ATOM 2346 O O . PHE A 1 300 ? 4.164 13.922 6.848 1 94.5 300 PHE A O 1
ATOM 2353 N N . ALA A 1 301 ? 1.985 13.258 6.902 1 94.88 301 ALA A N 1
ATOM 2354 C CA . ALA A 1 301 ? 1.947 12.977 8.336 1 94.88 301 ALA A CA 1
ATOM 2355 C C . ALA A 1 301 ? 0.991 11.836 8.648 1 94.88 301 ALA A C 1
ATOM 2357 O O . ALA A 1 301 ? -0.05 11.695 8 1 94.88 301 ALA A O 1
ATOM 2358 N N . GLU A 1 302 ? 1.357 11.031 9.672 1 97.62 302 GLU A N 1
ATOM 2359 C CA . GLU A 1 302 ? 0.55 9.867 10.023 1 97.62 302 GLU A CA 1
ATOM 2360 C C . GLU A 1 302 ? 0.631 9.57 11.523 1 97.62 302 GLU A C 1
ATOM 2362 O O . GLU A 1 302 ? 1.689 9.727 12.133 1 97.62 302 GLU A O 1
ATOM 2367 N N . ARG A 1 303 ? -0.464 9.195 12.086 1 97.06 303 ARG A N 1
ATOM 2368 C CA . ARG A 1 303 ? -0.52 8.672 13.453 1 97.06 303 ARG A CA 1
ATOM 2369 C C . ARG A 1 303 ? -1.278 7.348 13.5 1 97.06 303 ARG A C 1
ATOM 2371 O O . ARG A 1 303 ? -2.416 7.262 13.031 1 97.06 303 ARG A O 1
ATOM 2378 N N . VAL A 1 304 ? -0.644 6.312 13.953 1 97.81 304 VAL A N 1
ATOM 2379 C CA . VAL A 1 304 ? -1.267 5.02 14.219 1 97.81 304 VAL A CA 1
ATOM 2380 C C . VAL A 1 304 ? -1.202 4.711 15.711 1 97.81 304 VAL A C 1
ATOM 2382 O O . VAL A 1 304 ? -0.119 4.688 16.297 1 97.81 304 VAL A O 1
ATOM 2385 N N . ALA A 1 305 ? -2.305 4.488 16.312 1 97.06 305 ALA A N 1
ATOM 2386 C CA . ALA A 1 305 ? -2.328 4.254 17.766 1 97.06 305 ALA A CA 1
ATOM 2387 C C . ALA A 1 305 ? -3.643 3.609 18.188 1 97.06 305 ALA A C 1
ATOM 2389 O O . ALA A 1 305 ? -4.629 3.643 17.453 1 97.06 305 ALA A O 1
ATOM 2390 N N . LEU A 1 306 ? -3.574 2.977 19.328 1 97.62 306 LEU A N 1
ATOM 2391 C CA . LEU A 1 306 ? -4.828 2.578 19.969 1 97.62 306 LEU A CA 1
ATOM 2392 C C . LEU A 1 306 ? -5.625 3.801 20.406 1 97.62 306 LEU A C 1
ATOM 2394 O O . LEU A 1 306 ? -5.047 4.793 20.859 1 97.62 306 LEU A O 1
ATOM 2398 N N . LEU A 1 307 ? -6.934 3.66 20.312 1 97.5 307 LEU A N 1
ATOM 2399 C CA . LEU A 1 307 ? -7.789 4.785 20.672 1 97.5 307 LEU A CA 1
ATOM 2400 C C . LEU A 1 307 ? -7.574 5.18 22.125 1 97.5 307 LEU A C 1
ATOM 2402 O O . LEU A 1 307 ? -7.594 6.367 22.469 1 97.5 307 LEU A O 1
ATOM 2406 N N . GLY A 1 308 ? -7.348 4.16 22.969 1 97 308 GLY A N 1
ATOM 2407 C CA . GLY A 1 308 ? -7.055 4.441 24.359 1 97 308 GLY A CA 1
ATOM 2408 C C . GLY A 1 308 ? -5.816 5.301 24.547 1 97 308 GLY A C 1
ATOM 2409 O O . GLY A 1 308 ? -5.797 6.195 25.406 1 97 308 GLY A O 1
ATOM 2410 N N . ASP A 1 309 ? -4.793 5.066 23.828 1 95.62 309 ASP A N 1
ATOM 2411 C CA . ASP A 1 309 ? -3.562 5.844 23.891 1 95.62 309 ASP A CA 1
ATOM 2412 C C . ASP A 1 309 ? -3.801 7.289 23.453 1 95.62 309 ASP A C 1
ATOM 2414 O O . ASP A 1 309 ? -3.258 8.219 24.062 1 95.62 309 ASP A O 1
ATOM 2418 N N . LEU A 1 310 ? -4.562 7.453 22.391 1 95.44 310 LEU A N 1
ATOM 2419 C CA . LEU A 1 310 ? -4.883 8.797 21.922 1 95.44 310 LEU A CA 1
ATOM 2420 C C . LEU A 1 310 ? -5.645 9.578 22.984 1 95.44 310 LEU A C 1
ATOM 2422 O O . LEU A 1 310 ? -5.375 10.766 23.203 1 95.44 310 LEU A O 1
ATOM 2426 N N . ARG A 1 311 ? -6.59 8.914 23.609 1 96.12 311 ARG A N 1
ATOM 2427 C CA . ARG A 1 311 ? -7.355 9.539 24.688 1 96.12 311 ARG A CA 1
ATOM 2428 C C . ARG A 1 311 ? -6.438 10.016 25.812 1 96.12 311 ARG A C 1
ATOM 2430 O O . ARG A 1 311 ? -6.566 11.148 26.281 1 96.12 311 ARG A O 1
ATOM 2437 N N . ASP A 1 312 ? -5.551 9.195 26.172 1 94.62 312 ASP A N 1
ATOM 2438 C CA . ASP A 1 312 ? -4.625 9.516 27.25 1 94.62 312 ASP A CA 1
ATOM 2439 C C . ASP A 1 312 ? -3.732 10.695 26.891 1 94.62 312 ASP A C 1
ATOM 2441 O O . ASP A 1 312 ? -3.475 11.57 27.719 1 94.62 312 ASP A O 1
ATOM 2445 N N . GLU A 1 313 ? -3.252 10.688 25.688 1 92.31 313 GLU A N 1
ATOM 2446 C CA . GLU A 1 313 ? -2.363 11.758 25.234 1 92.31 313 GLU A CA 1
ATOM 2447 C C . GLU A 1 313 ? -3.086 13.102 25.203 1 92.31 313 GLU A C 1
ATOM 2449 O O . GLU A 1 313 ? -2.5 14.133 25.531 1 92.31 313 GLU A O 1
ATOM 2454 N N . ILE A 1 314 ? -4.281 13.094 24.75 1 90.31 314 ILE A N 1
ATOM 2455 C CA . ILE A 1 314 ? -5.031 14.336 24.562 1 90.31 314 ILE A CA 1
ATOM 2456 C C . ILE A 1 314 ? -5.527 14.844 25.906 1 90.31 314 ILE A C 1
ATOM 2458 O O . ILE A 1 314 ? -5.562 16.047 26.156 1 90.31 314 ILE A O 1
ATOM 2462 N N . LYS A 1 315 ? -5.922 14.031 26.828 1 85.81 315 LYS A N 1
ATOM 2463 C CA . LYS A 1 315 ? -6.402 14.414 28.156 1 85.81 315 LYS A CA 1
ATOM 2464 C C . LYS A 1 315 ? -5.262 14.953 29.016 1 85.81 315 LYS A C 1
ATOM 2466 O O . LYS A 1 315 ? -5.441 15.906 29.781 1 85.81 315 LYS A O 1
ATOM 2471 N N . ASN A 1 316 ? -4.109 14.312 28.984 1 73.62 316 ASN A N 1
ATOM 2472 C CA . ASN A 1 316 ? -3.006 14.633 29.891 1 73.62 316 ASN A CA 1
ATOM 2473 C C . ASN A 1 316 ? -2.186 15.812 29.375 1 73.62 316 ASN A C 1
ATOM 2475 O O . ASN A 1 316 ? -1.175 16.188 29.969 1 73.62 316 ASN A O 1
ATOM 2479 N N . ASN A 1 317 ? -2.551 16.375 28.25 1 63.91 317 ASN A N 1
ATOM 2480 C CA . ASN A 1 317 ? -1.771 17.516 27.797 1 63.91 317 ASN A CA 1
ATOM 2481 C C . ASN A 1 317 ? -2.656 18.734 27.547 1 63.91 317 ASN A C 1
ATOM 2483 O O . ASN A 1 317 ? -3.793 18.594 27.094 1 63.91 317 ASN A O 1
ATOM 2487 N N . MET B 1 1 ? 26.734 34.344 -4.656 1 22.19 1 MET B N 1
ATOM 2488 C CA . MET B 1 1 ? 25.688 35.031 -3.9 1 22.19 1 MET B CA 1
ATOM 2489 C C . MET B 1 1 ? 24.891 34.031 -3.055 1 22.19 1 MET B C 1
ATOM 2491 O O . MET B 1 1 ? 24.375 33.062 -3.574 1 22.19 1 MET B O 1
ATOM 2495 N N . GLU B 1 2 ? 25.188 33.906 -1.754 1 23.7 2 GLU B N 1
ATOM 2496 C CA . GLU B 1 2 ? 24.672 33 -0.724 1 23.7 2 GLU B CA 1
ATOM 2497 C C . GLU B 1 2 ? 23.156 33.125 -0.596 1 23.7 2 GLU B C 1
ATOM 2499 O O . GLU B 1 2 ? 22.609 34.219 -0.497 1 23.7 2 GLU B O 1
ATOM 2504 N N . LEU B 1 3 ? 22.5 32.312 -1.266 1 28.17 3 LEU B N 1
ATOM 2505 C CA . LEU B 1 3 ? 21.047 32.469 -1.286 1 28.17 3 LEU B CA 1
ATOM 2506 C C . LEU B 1 3 ? 20.5 32.719 0.115 1 28.17 3 LEU B C 1
ATOM 2508 O O . LEU B 1 3 ? 20.922 32.062 1.078 1 28.17 3 LEU B O 1
ATOM 2512 N N . PRO B 1 4 ? 20.109 33.938 0.413 1 29 4 PRO B N 1
ATOM 2513 C CA . PRO B 1 4 ? 19.625 34.344 1.733 1 29 4 PRO B CA 1
ATOM 2514 C C . PRO B 1 4 ? 18.734 33.281 2.383 1 29 4 PRO B C 1
ATOM 2516 O O . PRO B 1 4 ? 17.906 32.688 1.71 1 29 4 PRO B O 1
ATOM 2519 N N . ILE B 1 5 ? 19.266 32.625 3.299 1 33.09 5 ILE B N 1
ATOM 2520 C CA . ILE B 1 5 ? 18.547 31.734 4.199 1 33.09 5 ILE B CA 1
ATOM 2521 C C . ILE B 1 5 ? 17.391 32.469 4.848 1 33.09 5 ILE B C 1
ATOM 2523 O O . ILE B 1 5 ? 17.594 33.438 5.598 1 33.09 5 ILE B O 1
ATOM 2527 N N . ALA B 1 6 ? 16.312 32.75 4.121 1 36.66 6 ALA B N 1
ATOM 2528 C CA . ALA B 1 6 ? 15.156 33.438 4.711 1 36.66 6 ALA B CA 1
ATOM 2529 C C . ALA B 1 6 ? 14.93 32.969 6.145 1 36.66 6 ALA B C 1
ATOM 2531 O O . ALA B 1 6 ? 14.844 31.75 6.406 1 36.66 6 ALA B O 1
ATOM 2532 N N . GLN B 1 7 ? 15.383 33.75 7.113 1 34 7 GLN B N 1
ATOM 2533 C CA . GLN B 1 7 ? 15.109 33.625 8.539 1 34 7 GLN B CA 1
ATOM 2534 C C . GLN B 1 7 ? 13.617 33.469 8.797 1 34 7 GLN B C 1
ATOM 2536 O O . GLN B 1 7 ? 12.859 34.438 8.672 1 34 7 GLN B O 1
ATOM 2541 N N . PHE B 1 8 ? 13.016 32.438 8.531 1 42.44 8 PHE B N 1
ATOM 2542 C CA . PHE B 1 8 ? 11.594 32.219 8.766 1 42.44 8 PHE B CA 1
ATOM 2543 C C . PHE B 1 8 ? 11.266 32.375 10.25 1 42.44 8 PHE B C 1
ATOM 2545 O O . PHE B 1 8 ? 12.055 31.953 11.102 1 42.44 8 PHE B O 1
ATOM 2552 N N . PRO B 1 9 ? 10.516 33.375 10.711 1 43.34 9 PRO B N 1
ATOM 2553 C CA . PRO B 1 9 ? 10.125 33.469 12.117 1 43.34 9 PRO B CA 1
ATOM 2554 C C . PRO B 1 9 ? 9.734 32.125 12.711 1 43.34 9 PRO B C 1
ATOM 2556 O O . PRO B 1 9 ? 9.234 31.25 12 1 43.34 9 PRO B O 1
ATOM 2559 N N . ASP B 1 10 ? 10.375 31.812 13.852 1 44.69 10 ASP B N 1
ATOM 2560 C CA . ASP B 1 10 ? 10.227 30.578 14.625 1 44.69 10 ASP B CA 1
ATOM 2561 C C . ASP B 1 10 ? 8.789 30.391 15.078 1 44.69 10 ASP B C 1
ATOM 2563 O O . ASP B 1 10 ? 8.461 30.625 16.25 1 44.69 10 ASP B O 1
ATOM 2567 N N . VAL B 1 11 ? 7.789 30.891 14.461 1 44.53 11 VAL B N 1
ATOM 2568 C CA . VAL B 1 11 ? 6.422 30.625 14.898 1 44.53 11 VAL B CA 1
ATOM 2569 C C . VAL B 1 11 ? 6.309 29.203 15.43 1 44.53 11 VAL B C 1
ATOM 2571 O O . VAL B 1 11 ? 5.34 28.859 16.109 1 44.53 11 VAL B O 1
ATOM 2574 N N . GLN B 1 12 ? 7.273 28.281 15.117 1 47.66 12 GLN B N 1
ATOM 2575 C CA . GLN B 1 12 ? 7.195 26.828 15.07 1 47.66 12 GLN B CA 1
ATOM 2576 C C . GLN B 1 12 ? 7.617 26.219 16.406 1 47.66 12 GLN B C 1
ATOM 2578 O O . GLN B 1 12 ? 7.375 25.031 16.656 1 47.66 12 GLN B O 1
ATOM 2583 N N . ALA B 1 13 ? 8.406 27.047 17.188 1 47.5 13 ALA B N 1
ATOM 2584 C CA . ALA B 1 13 ? 8.914 26.516 18.453 1 47.5 13 ALA B CA 1
ATOM 2585 C C . ALA B 1 13 ? 7.805 26.438 19.5 1 47.5 13 ALA B C 1
ATOM 2587 O O . ALA B 1 13 ? 8.039 26 20.625 1 47.5 13 ALA B O 1
ATOM 2588 N N . ASN B 1 14 ? 6.578 26.719 18.984 1 57.97 14 ASN B N 1
ATOM 2589 C CA . ASN B 1 14 ? 5.543 26.734 20.016 1 57.97 14 ASN B CA 1
ATOM 2590 C C . ASN B 1 14 ? 4.859 25.375 20.125 1 57.97 14 ASN B C 1
ATOM 2592 O O . ASN B 1 14 ? 4.879 24.578 19.188 1 57.97 14 ASN B O 1
ATOM 2596 N N . ARG B 1 15 ? 4.531 24.938 21.328 1 67.25 15 ARG B N 1
ATOM 2597 C CA . ARG B 1 15 ? 3.789 23.734 21.688 1 67.25 15 ARG B CA 1
ATOM 2598 C C . ARG B 1 15 ? 2.516 23.609 20.859 1 67.25 15 ARG B C 1
ATOM 2600 O O . ARG B 1 15 ? 1.789 24.578 20.672 1 67.25 15 ARG B O 1
ATOM 2607 N N . PRO B 1 16 ? 2.441 22.391 20.219 1 75.5 16 PRO B N 1
ATOM 2608 C CA . PRO B 1 16 ? 1.21 22.203 19.453 1 75.5 16 PRO B CA 1
ATOM 2609 C C . PRO B 1 16 ? -0.049 22.359 20.297 1 75.5 16 PRO B C 1
ATOM 2611 O O . PRO B 1 16 ? -0.017 22.109 21.5 1 75.5 16 PRO B O 1
ATOM 2614 N N . LYS B 1 17 ? -0.996 22.906 19.734 1 78.38 17 LYS B N 1
ATOM 2615 C CA . LYS B 1 17 ? -2.285 23.031 20.406 1 78.38 17 LYS B CA 1
ATOM 2616 C C . LYS B 1 17 ? -2.797 21.672 20.859 1 78.38 17 LYS B C 1
ATOM 2618 O O . LYS B 1 17 ? -3.373 21.547 21.953 1 78.38 17 LYS B O 1
ATOM 2623 N N . ILE B 1 18 ? -2.547 20.609 20.094 1 85.75 18 ILE B N 1
ATOM 2624 C CA . ILE B 1 18 ? -2.936 19.25 20.391 1 85.75 18 ILE B CA 1
ATOM 2625 C C . ILE B 1 18 ? -1.693 18.359 20.469 1 85.75 18 ILE B C 1
ATOM 2627 O O . ILE B 1 18 ? -1.164 17.938 19.438 1 85.75 18 ILE B O 1
ATOM 2631 N N . PRO B 1 19 ? -1.28 18.031 21.641 1 84.12 19 PRO B N 1
ATOM 2632 C CA . PRO B 1 19 ? 0.009 17.375 21.828 1 84.12 19 PRO B CA 1
ATOM 2633 C C . PRO B 1 19 ? -0.083 15.852 21.688 1 84.12 19 PRO B C 1
ATOM 2635 O O . PRO B 1 19 ? -0.189 15.141 22.688 1 84.12 19 PRO B O 1
ATOM 2638 N N . ILE B 1 20 ? -0.002 15.344 20.562 1 87.81 20 ILE B N 1
ATOM 2639 C CA . ILE B 1 20 ? 0.054 13.906 20.359 1 87.81 20 ILE B CA 1
ATOM 2640 C C . ILE B 1 20 ? 1.274 13.555 19.5 1 87.81 20 ILE B C 1
ATOM 2642 O O . ILE B 1 20 ? 1.74 14.375 18.703 1 87.81 20 ILE B O 1
ATOM 2646 N N . ASN B 1 21 ? 1.749 12.359 19.734 1 89.62 21 ASN B N 1
ATOM 2647 C CA . ASN B 1 21 ? 2.848 11.859 18.922 1 89.62 21 ASN B CA 1
ATOM 2648 C C . ASN B 1 21 ? 2.402 11.594 17.484 1 89.62 21 ASN B C 1
ATOM 2650 O O . ASN B 1 21 ? 1.241 11.258 17.25 1 89.62 21 ASN B O 1
ATOM 2654 N N . LEU B 1 22 ? 3.27 11.844 16.594 1 92.81 22 LEU B N 1
ATOM 2655 C CA . LEU B 1 22 ? 3.051 11.43 15.211 1 92.81 22 LEU B CA 1
ATOM 2656 C C . LEU B 1 22 ? 3.994 10.297 14.828 1 92.81 22 LEU B C 1
ATOM 2658 O O . LEU B 1 22 ? 5.191 10.359 15.117 1 92.81 22 LEU B O 1
ATOM 2662 N N . THR B 1 23 ? 3.402 9.289 14.219 1 94.38 23 THR B N 1
ATOM 2663 C CA . THR B 1 23 ? 4.16 8.086 13.891 1 94.38 23 THR B CA 1
ATOM 2664 C C . THR B 1 23 ? 5.125 8.352 12.734 1 94.38 23 THR B C 1
ATOM 2666 O O . THR B 1 23 ? 6.25 7.852 12.734 1 94.38 23 THR B O 1
ATOM 2669 N N . ARG B 1 24 ? 4.699 9.094 11.727 1 93.81 24 ARG B N 1
ATOM 2670 C CA . ARG B 1 24 ? 5.492 9.43 10.547 1 93.81 24 ARG B CA 1
ATOM 2671 C C . ARG B 1 24 ? 5.211 10.859 10.086 1 93.81 24 ARG B C 1
ATOM 2673 O O . ARG B 1 24 ? 4.055 11.258 9.945 1 93.81 24 ARG B O 1
ATOM 2680 N N . VAL B 1 25 ? 6.227 11.555 9.906 1 93.19 25 VAL B N 1
ATOM 2681 C CA . VAL B 1 25 ? 6.176 12.859 9.266 1 93.19 25 VAL B CA 1
ATOM 2682 C C . VAL B 1 25 ? 7.297 12.977 8.234 1 93.19 25 VAL B C 1
ATOM 2684 O O . VAL B 1 25 ? 8.43 12.578 8.5 1 93.19 25 VAL B O 1
ATOM 2687 N N . GLY B 1 26 ? 6.961 13.422 7.047 1 93.44 26 GLY B N 1
ATOM 2688 C CA . GLY B 1 26 ? 8.016 13.555 6.055 1 93.44 26 GLY B CA 1
ATOM 2689 C C . GLY B 1 26 ? 7.488 13.891 4.672 1 93.44 26 GLY B C 1
ATOM 2690 O O . GLY B 1 26 ? 6.539 14.664 4.531 1 93.44 26 GLY B O 1
ATOM 2691 N N . VAL B 1 27 ? 8.242 13.414 3.695 1 92.81 27 VAL B N 1
ATOM 2692 C CA . VAL B 1 27 ? 7.957 13.789 2.312 1 92.81 27 VAL B CA 1
ATOM 2693 C C . VAL B 1 27 ? 7.836 12.531 1.454 1 92.81 27 VAL B C 1
ATOM 2695 O O . VAL B 1 27 ? 8.5 11.523 1.718 1 92.81 27 VAL B O 1
ATOM 2698 N N . THR B 1 28 ? 6.992 12.562 0.486 1 93.94 28 THR B N 1
ATOM 2699 C CA . THR B 1 28 ? 6.828 11.484 -0.484 1 93.94 28 THR B CA 1
ATOM 2700 C C . THR B 1 28 ? 6.961 12.016 -1.909 1 93.94 28 THR B C 1
ATOM 2702 O O . THR B 1 28 ? 6.797 13.219 -2.148 1 93.94 28 THR B O 1
ATOM 2705 N N . GLY B 1 29 ? 7.359 11.133 -2.801 1 92.5 29 GLY B N 1
ATOM 2706 C CA . GLY B 1 29 ? 7.402 11.477 -4.215 1 92.5 29 GLY B CA 1
ATOM 2707 C C . GLY B 1 29 ? 8.625 12.289 -4.59 1 92.5 29 GLY B C 1
ATOM 2708 O O . GLY B 1 29 ? 8.609 13.039 -5.57 1 92.5 29 GLY B O 1
ATOM 2709 N N . VAL B 1 30 ? 9.672 12.211 -3.803 1 91.44 30 VAL B N 1
ATOM 2710 C CA . VAL B 1 30 ? 10.891 12.938 -4.117 1 91.44 30 VAL B CA 1
ATOM 2711 C C . VAL B 1 30 ? 11.672 12.203 -5.203 1 91.44 30 VAL B C 1
ATOM 2713 O O . VAL B 1 30 ? 12.148 11.086 -4.988 1 91.44 30 VAL B O 1
ATOM 2716 N N . LYS B 1 31 ? 11.859 12.812 -6.348 1 91.31 31 LYS B N 1
ATOM 2717 C CA . LYS B 1 31 ? 12.586 12.195 -7.449 1 91.31 31 LYS B CA 1
ATOM 2718 C C . LYS B 1 31 ? 14.031 12.68 -7.492 1 91.31 31 LYS B C 1
ATOM 2720 O O . LYS B 1 31 ? 14.297 13.883 -7.41 1 91.31 31 LYS B O 1
ATOM 2725 N N . LYS B 1 32 ? 14.953 11.75 -7.535 1 91.31 32 LYS B N 1
ATOM 2726 C CA . LYS B 1 32 ? 16.375 12.062 -7.598 1 91.31 32 LYS B CA 1
ATOM 2727 C C . LYS B 1 32 ? 17.109 11.125 -8.555 1 91.31 32 LYS B C 1
ATOM 2729 O O . LYS B 1 32 ? 16.672 9.984 -8.766 1 91.31 32 LYS B O 1
ATOM 2734 N N . LEU B 1 33 ? 18.203 11.625 -9.102 1 90.31 33 LEU B N 1
ATOM 2735 C CA . LEU B 1 33 ? 19.125 10.789 -9.859 1 90.31 33 LEU B CA 1
ATOM 2736 C C . LEU B 1 33 ? 20.109 10.094 -8.938 1 90.31 33 LEU B C 1
ATOM 2738 O O . LEU B 1 33 ? 20.719 10.734 -8.078 1 90.31 33 LEU B O 1
ATOM 2742 N N . VAL B 1 34 ? 20.188 8.781 -9.039 1 91 34 VAL B N 1
ATOM 2743 C CA . VAL B 1 34 ? 21.125 8 -8.242 1 91 34 VAL B CA 1
ATOM 2744 C C . VAL B 1 34 ? 22.109 7.281 -9.156 1 91 34 VAL B C 1
ATOM 2746 O O . VAL B 1 34 ? 21.703 6.578 -10.086 1 91 34 VAL B O 1
ATOM 2749 N N . GLU B 1 35 ? 23.344 7.461 -8.844 1 89.62 35 GLU B N 1
ATOM 2750 C CA . GLU B 1 35 ? 24.375 6.777 -9.594 1 89.62 35 GLU B CA 1
ATOM 2751 C C . GLU B 1 35 ? 24.953 5.602 -8.812 1 89.62 35 GLU B C 1
ATOM 2753 O O . GLU B 1 35 ? 25.484 5.781 -7.711 1 89.62 35 GLU B O 1
ATOM 2758 N N . ILE B 1 36 ? 24.844 4.438 -9.359 1 88.06 36 ILE B N 1
ATOM 2759 C CA . ILE B 1 36 ? 25.391 3.242 -8.734 1 88.06 36 ILE B CA 1
ATOM 2760 C C . ILE B 1 36 ? 26.734 2.898 -9.367 1 88.06 36 ILE B C 1
ATOM 2762 O O . ILE B 1 36 ? 26.797 2.541 -10.547 1 88.06 36 ILE B O 1
ATOM 2766 N N . LYS B 1 37 ? 27.734 2.893 -8.555 1 87.62 37 LYS B N 1
ATOM 2767 C CA . LYS B 1 37 ? 29.078 2.592 -9.039 1 87.62 37 LYS B CA 1
ATOM 2768 C C . LYS B 1 37 ? 29.281 1.087 -9.18 1 87.62 37 LYS B C 1
ATOM 2770 O O . LYS B 1 37 ? 28.75 0.306 -8.391 1 87.62 37 LYS B O 1
ATOM 2775 N N . ARG B 1 38 ? 29.969 0.759 -10.258 1 82.25 38 ARG B N 1
ATOM 2776 C CA . ARG B 1 38 ? 30.359 -0.623 -10.516 1 82.25 38 ARG B CA 1
ATOM 2777 C C . ARG B 1 38 ? 31.875 -0.733 -10.703 1 82.25 38 ARG B C 1
ATOM 2779 O O . ARG B 1 38 ? 32.5 0.194 -11.211 1 82.25 38 ARG B O 1
ATOM 2786 N N . LYS B 1 39 ? 32.344 -1.854 -10.219 1 79.25 39 LYS B N 1
ATOM 2787 C CA . LYS B 1 39 ? 33.781 -2.047 -10.414 1 79.25 39 LYS B CA 1
ATOM 2788 C C . LYS B 1 39 ? 34.125 -2.217 -11.891 1 79.25 39 LYS B C 1
ATOM 2790 O O . LYS B 1 39 ? 33.656 -3.15 -12.539 1 79.25 39 LYS B O 1
ATOM 2795 N N . ASP B 1 40 ? 34.938 -1.339 -12.477 1 81.62 40 ASP B N 1
ATOM 2796 C CA . ASP B 1 40 ? 35.531 -1.405 -13.812 1 81.62 40 ASP B CA 1
ATOM 2797 C C . ASP B 1 40 ? 34.438 -1.346 -14.891 1 81.62 40 ASP B C 1
ATOM 2799 O O . ASP B 1 40 ? 34.625 -1.877 -15.984 1 81.62 40 ASP B O 1
ATOM 2803 N N . LYS B 1 41 ? 33.312 -0.935 -14.531 1 83.5 41 LYS B N 1
ATOM 2804 C CA . LYS B 1 41 ? 32.219 -0.76 -15.484 1 83.5 41 LYS B CA 1
ATOM 2805 C C . LYS B 1 41 ? 31.609 0.631 -15.359 1 83.5 41 LYS B C 1
ATOM 2807 O O . LYS B 1 41 ? 31.859 1.347 -14.391 1 83.5 41 LYS B O 1
ATOM 2812 N N . ARG B 1 42 ? 30.906 1.087 -16.406 1 84.38 42 ARG B N 1
ATOM 2813 C CA . ARG B 1 42 ? 30.156 2.342 -16.344 1 84.38 42 ARG B CA 1
ATOM 2814 C C . ARG B 1 42 ? 29.094 2.295 -15.25 1 84.38 42 ARG B C 1
ATOM 2816 O O . ARG B 1 42 ? 28.453 1.268 -15.055 1 84.38 42 ARG B O 1
ATOM 2823 N N . PRO B 1 43 ? 29.047 3.33 -14.578 1 86.94 43 PRO B N 1
ATOM 2824 C CA . PRO B 1 43 ? 28.031 3.373 -13.531 1 86.94 43 PRO B CA 1
ATOM 2825 C C . PRO B 1 43 ? 26.609 3.287 -14.086 1 86.94 43 PRO B C 1
ATOM 2827 O O . PRO B 1 43 ? 26.375 3.623 -15.25 1 86.94 43 PRO B O 1
ATOM 2830 N N . ILE B 1 44 ? 25.719 2.756 -13.352 1 87.06 44 ILE B N 1
ATOM 2831 C CA . ILE B 1 44 ? 24.297 2.721 -13.688 1 87.06 44 ILE B CA 1
ATOM 2832 C C . ILE B 1 44 ? 23.594 3.945 -13.102 1 87.06 44 ILE B C 1
ATOM 2834 O O . ILE B 1 44 ? 23.781 4.266 -11.922 1 87.06 44 ILE B O 1
ATOM 2838 N N . VAL B 1 45 ? 22.906 4.621 -13.945 1 87.44 45 VAL B N 1
ATOM 2839 C CA . VAL B 1 45 ? 22.156 5.793 -13.492 1 87.44 45 VAL B CA 1
ATOM 2840 C C . VAL B 1 45 ? 20.688 5.445 -13.352 1 87.44 45 VAL B C 1
ATOM 2842 O O . VAL B 1 45 ? 20.062 4.941 -14.289 1 87.44 45 VAL B O 1
ATOM 2845 N N . LEU B 1 46 ? 20.141 5.691 -12.172 1 91.75 46 LEU B N 1
ATOM 2846 C CA . LEU B 1 46 ? 18.734 5.422 -11.883 1 91.75 46 LEU B CA 1
ATOM 2847 C C . LEU B 1 46 ? 17.984 6.715 -11.57 1 91.75 46 LEU B C 1
ATOM 2849 O O . LEU B 1 46 ?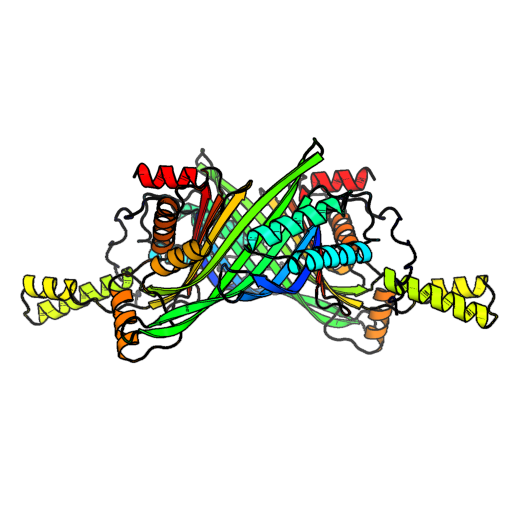 18.531 7.602 -10.898 1 91.75 46 LEU B O 1
ATOM 2853 N N . ILE B 1 47 ? 16.812 6.852 -12.141 1 90.5 47 ILE B N 1
ATOM 2854 C CA . ILE B 1 47 ? 15.867 7.852 -11.633 1 90.5 47 ILE B CA 1
ATOM 2855 C C . ILE B 1 47 ? 15 7.238 -10.539 1 90.5 47 ILE B C 1
ATOM 2857 O O . ILE B 1 47 ? 14.133 6.41 -10.82 1 90.5 47 ILE B O 1
ATOM 2861 N N . SER B 1 48 ? 15.195 7.719 -9.359 1 94.5 48 SER B N 1
ATOM 2862 C CA . SER B 1 48 ? 14.57 7.059 -8.211 1 94.5 48 SER B CA 1
ATOM 2863 C C . SER B 1 48 ? 13.562 7.969 -7.531 1 94.5 48 SER B C 1
ATOM 2865 O O . SER B 1 48 ? 13.695 9.195 -7.566 1 94.5 48 SER B O 1
ATOM 2867 N N . THR B 1 49 ? 12.547 7.398 -7.031 1 96 49 THR B N 1
ATOM 2868 C CA . THR B 1 49 ? 11.57 8.086 -6.191 1 96 49 THR B CA 1
ATOM 2869 C C . THR B 1 49 ? 11.758 7.711 -4.723 1 96 49 THR B C 1
ATOM 2871 O O . THR B 1 49 ? 11.805 6.527 -4.379 1 96 49 THR B O 1
ATOM 2874 N N . PHE B 1 50 ? 11.836 8.781 -3.844 1 95.12 50 PHE B N 1
ATOM 2875 C CA . PHE B 1 50 ? 12.109 8.555 -2.43 1 95.12 50 PHE B CA 1
ATOM 2876 C C . PHE B 1 50 ? 10.922 8.961 -1.573 1 95.12 50 PHE B C 1
ATOM 2878 O O . PHE B 1 50 ? 10.18 9.883 -1.926 1 95.12 50 PHE B O 1
ATOM 2885 N N . GLU B 1 51 ? 10.695 8.242 -0.539 1 96.56 51 GLU B N 1
ATOM 2886 C CA . GLU B 1 51 ? 9.883 8.617 0.615 1 96.56 51 GLU B CA 1
ATOM 2887 C C . GLU B 1 51 ? 10.711 8.633 1.895 1 96.56 51 GLU B C 1
ATOM 2889 O O . GLU B 1 51 ? 11.453 7.688 2.168 1 96.56 51 GLU B O 1
ATOM 2894 N N . ILE B 1 52 ? 10.617 9.664 2.633 1 95.19 52 ILE B N 1
ATOM 2895 C CA . ILE B 1 52 ? 11.453 9.844 3.816 1 95.19 52 ILE B CA 1
ATOM 2896 C C . ILE B 1 52 ? 10.586 10.289 4.996 1 95.19 52 ILE B C 1
ATOM 2898 O O . ILE B 1 52 ? 9.828 11.25 4.891 1 95.19 52 ILE B O 1
ATOM 2902 N N . PHE B 1 53 ? 10.75 9.586 6.141 1 95.62 53 PHE B N 1
ATOM 2903 C CA . PHE B 1 53 ? 9.914 9.867 7.301 1 95.62 53 PHE B CA 1
ATOM 2904 C C . PHE B 1 53 ? 10.742 9.844 8.578 1 95.62 53 PHE B C 1
ATOM 2906 O O . PHE B 1 53 ? 11.742 9.125 8.672 1 95.62 53 PHE B O 1
ATOM 2913 N N . VAL B 1 54 ? 10.328 10.609 9.531 1 93.81 54 VAL B N 1
ATOM 2914 C CA . VAL B 1 54 ? 10.766 10.508 10.922 1 93.81 54 VAL B CA 1
ATOM 2915 C C . VAL B 1 54 ? 9.555 10.578 11.8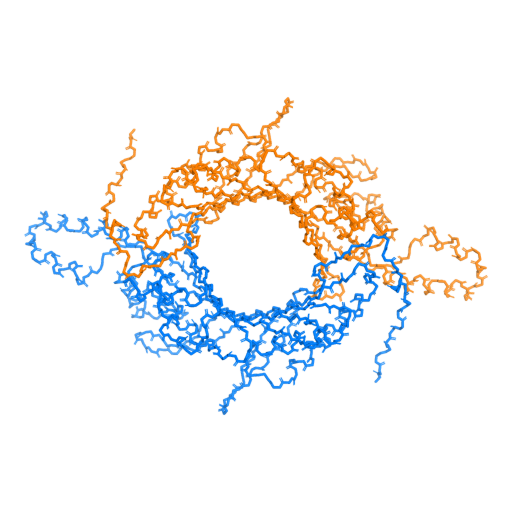52 1 93.81 54 VAL B C 1
ATOM 2917 O O . VAL B 1 54 ? 8.5 11.094 11.469 1 93.81 54 VAL B O 1
ATOM 2920 N N . ASP B 1 55 ? 9.68 9.992 13 1 93.38 55 ASP B N 1
ATOM 2921 C CA . ASP B 1 55 ? 8.625 10.172 13.992 1 93.38 55 ASP B CA 1
ATOM 2922 C C . ASP B 1 55 ? 8.773 11.516 14.703 1 93.38 55 ASP B C 1
ATOM 2924 O O . ASP B 1 55 ? 9.867 12.086 14.742 1 93.38 55 ASP B O 1
ATOM 2928 N N . LEU B 1 56 ? 7.652 12.055 15.148 1 89.12 56 LEU B N 1
ATOM 2929 C CA . LEU B 1 56 ? 7.617 13.359 15.797 1 89.12 56 LEU B CA 1
ATOM 2930 C C . LEU B 1 56 ? 6.945 13.273 17.156 1 89.12 56 LEU B C 1
ATOM 2932 O O . LEU B 1 56 ? 5.758 12.945 17.25 1 89.12 56 LEU B O 1
ATOM 2936 N N . PRO B 1 57 ? 7.719 13.57 18.188 1 86.62 57 PRO B N 1
ATOM 2937 C CA . PRO B 1 57 ? 7.133 13.539 19.531 1 86.62 57 PRO B CA 1
ATOM 2938 C C . PRO B 1 57 ? 6.062 14.609 19.734 1 86.62 57 PRO B C 1
ATOM 2940 O O . PRO B 1 57 ? 6.004 15.578 18.969 1 86.62 57 PRO B O 1
ATOM 2943 N N . SER B 1 58 ? 5.246 14.445 20.75 1 83.31 58 SER B N 1
ATOM 2944 C CA . SER B 1 58 ? 4.047 15.234 21.016 1 83.31 58 SER B CA 1
ATOM 2945 C C . SER B 1 58 ? 4.398 16.672 21.359 1 83.31 58 SER B C 1
ATOM 2947 O O . SER B 1 58 ? 3.566 17.578 21.219 1 83.31 58 SER B O 1
ATOM 2949 N N . ASP B 1 59 ? 5.566 16.922 21.812 1 77.44 59 ASP B N 1
ATOM 2950 C CA . ASP B 1 59 ? 5.914 18.25 22.312 1 77.44 59 ASP B CA 1
ATOM 2951 C C . ASP B 1 59 ? 6.484 19.125 21.203 1 77.44 59 ASP B C 1
ATOM 2953 O O . ASP B 1 59 ? 6.785 20.297 21.422 1 77.44 59 ASP B O 1
ATOM 2957 N N . ARG B 1 60 ? 6.547 18.547 20.078 1 73.56 60 ARG B N 1
ATOM 2958 C CA . ARG B 1 60 ? 7.137 19.328 18.984 1 73.56 60 ARG B CA 1
ATOM 2959 C C . ARG B 1 60 ? 6.09 19.672 17.938 1 73.56 60 ARG B C 1
ATOM 2961 O O . ARG B 1 60 ? 5.328 18.812 17.5 1 73.56 60 ARG B O 1
ATOM 2968 N N . LYS B 1 61 ? 5.887 21.031 17.859 1 60.62 61 LYS B N 1
ATOM 2969 C CA . LYS B 1 61 ? 4.965 21.484 16.828 1 60.62 61 LYS B CA 1
ATOM 2970 C C . LYS B 1 61 ? 5.598 21.359 15.438 1 60.62 61 LYS B C 1
ATOM 2972 O O . LYS B 1 61 ? 6.82 21.219 15.32 1 60.62 61 LYS B O 1
ATOM 2977 N N . GLY B 1 62 ? 4.848 21.125 14.344 1 53.44 62 GLY B N 1
ATOM 2978 C CA . GLY B 1 62 ? 5.184 21.062 12.93 1 53.44 62 GLY B CA 1
ATOM 2979 C C . GLY B 1 62 ? 6.16 22.141 12.492 1 53.44 62 GLY B C 1
ATOM 2980 O O . GLY B 1 62 ? 6.375 22.344 11.297 1 53.44 62 GLY B O 1
ATOM 2981 N N . ALA B 1 63 ? 6.34 23.172 13.289 1 48.12 63 ALA B N 1
ATOM 2982 C CA . ALA B 1 63 ? 7.055 24.375 12.891 1 48.12 63 ALA B CA 1
ATOM 2983 C C . ALA B 1 63 ? 8.281 24.031 12.039 1 48.12 63 ALA B C 1
ATOM 2985 O O . ALA B 1 63 ? 8.609 24.75 11.094 1 48.12 63 ALA B O 1
ATOM 2986 N N . ASN B 1 64 ? 8.945 22.984 12.383 1 57.69 64 ASN B N 1
ATOM 2987 C CA . ASN B 1 64 ? 10.234 22.812 11.719 1 57.69 64 ASN B CA 1
ATOM 2988 C C . ASN B 1 64 ? 10.141 21.828 10.562 1 57.69 64 ASN B C 1
ATOM 2990 O O . ASN B 1 64 ? 11.109 21.141 10.242 1 57.69 64 ASN B O 1
ATOM 2994 N N . LEU B 1 65 ? 8.844 22.031 10.078 1 59.88 65 LEU B N 1
ATOM 2995 C CA . LEU B 1 65 ? 8.688 21.062 9.008 1 59.88 65 LEU B CA 1
ATOM 2996 C C . LEU B 1 65 ? 9.516 21.453 7.789 1 59.88 65 LEU B C 1
ATOM 2998 O O . LEU B 1 65 ? 10.156 20.609 7.168 1 59.88 65 LEU B O 1
ATOM 3002 N N . SER B 1 66 ? 9.352 22.844 7.633 1 65.06 66 SER B N 1
ATOM 3003 C CA . SER B 1 66 ? 10.188 23.25 6.508 1 65.06 66 SER B CA 1
ATOM 3004 C C . SER B 1 66 ? 11.648 22.906 6.754 1 65.06 66 SER B C 1
ATOM 3006 O O . SER B 1 66 ? 12.344 22.453 5.844 1 65.06 66 SER B O 1
ATOM 3008 N N . ARG B 1 67 ? 11.945 23.188 8.031 1 67.56 67 ARG B N 1
ATOM 3009 C CA . ARG B 1 67 ? 13.328 22.844 8.367 1 67.56 67 ARG B CA 1
ATOM 3010 C C . ARG B 1 67 ? 13.555 21.344 8.312 1 67.56 67 ARG B C 1
ATOM 3012 O O . ARG B 1 67 ? 14.625 20.891 7.895 1 67.56 67 ARG B O 1
ATOM 3019 N N . ASN B 1 68 ? 12.477 20.719 8.688 1 77.81 68 ASN B N 1
ATOM 3020 C CA . ASN B 1 68 ? 12.555 19.266 8.633 1 77.81 68 ASN B CA 1
ATOM 3021 C C . ASN B 1 68 ? 12.688 18.766 7.199 1 77.81 68 ASN B C 1
ATOM 3023 O O . ASN B 1 68 ? 13.508 17.891 6.914 1 77.81 68 ASN B O 1
ATOM 3027 N N . PHE B 1 69 ? 11.992 19.406 6.371 1 78.12 69 PHE B N 1
ATOM 3028 C CA . PHE B 1 69 ? 12.023 18.984 4.973 1 78.12 69 PHE B CA 1
ATOM 3029 C C . PHE B 1 69 ? 13.352 19.344 4.328 1 78.12 69 PHE B C 1
ATOM 3031 O O . PHE B 1 69 ? 13.898 18.578 3.543 1 78.12 69 PHE B O 1
ATOM 3038 N N . GLU B 1 70 ? 13.742 20.547 4.727 1 78.94 70 GLU B N 1
ATOM 3039 C CA . GLU B 1 70 ? 15.055 20.953 4.227 1 78.94 70 GLU B CA 1
ATOM 3040 C C . GLU B 1 70 ? 16.156 20.016 4.707 1 78.94 70 GLU B C 1
ATOM 3042 O O . GLU B 1 70 ? 17.047 19.656 3.941 1 78.94 70 GLU B O 1
ATOM 3047 N N . ALA B 1 71 ? 16 19.688 5.953 1 80.94 71 ALA B N 1
ATOM 3048 C CA . ALA B 1 71 ? 16.969 18.75 6.523 1 80.94 71 ALA B CA 1
ATOM 3049 C C . ALA B 1 71 ? 16.922 17.406 5.816 1 80.94 71 ALA B C 1
ATOM 3051 O O . ALA B 1 71 ? 17.953 16.812 5.52 1 80.94 71 ALA B O 1
ATOM 3052 N N . MET B 1 72 ? 15.75 16.969 5.504 1 86.31 72 MET B N 1
ATOM 3053 C CA . MET B 1 72 ? 15.562 15.695 4.812 1 86.31 72 MET B CA 1
ATOM 3054 C C . MET B 1 72 ? 16.156 15.75 3.41 1 86.31 72 MET B C 1
ATOM 3056 O O . MET B 1 72 ? 16.844 14.812 2.986 1 86.31 72 MET B O 1
ATOM 3060 N N . ASP B 1 73 ? 15.906 16.812 2.791 1 83 73 ASP B N 1
ATOM 3061 C CA . ASP B 1 73 ? 16.422 16.984 1.439 1 83 73 ASP B CA 1
ATOM 3062 C C . ASP B 1 73 ? 17.953 17.031 1.438 1 83 73 ASP B C 1
ATOM 3064 O O . ASP B 1 73 ? 18.594 16.453 0.563 1 83 73 ASP B O 1
ATOM 3068 N N . GLU B 1 74 ? 18.469 17.734 2.377 1 84.81 74 GLU B N 1
ATOM 3069 C CA . GLU B 1 74 ? 19.922 17.859 2.486 1 84.81 74 GLU B CA 1
ATOM 3070 C C . GLU B 1 74 ? 20.578 16.5 2.727 1 84.81 74 GLU B C 1
ATOM 3072 O O . GLU B 1 74 ? 21.594 16.172 2.113 1 84.81 74 GLU B O 1
ATOM 3077 N N . VAL B 1 75 ? 19.984 15.766 3.562 1 84.56 75 VAL B N 1
ATOM 3078 C CA . VAL B 1 75 ? 20.516 14.445 3.887 1 84.56 75 VAL B CA 1
ATOM 3079 C C . VAL B 1 75 ? 20.484 13.562 2.643 1 84.56 75 VAL B C 1
ATOM 3081 O O . VAL B 1 75 ? 21.469 12.875 2.34 1 84.56 75 VAL B O 1
ATOM 3084 N N . LEU B 1 76 ? 19.422 13.594 1.987 1 86.38 76 LEU B N 1
ATOM 3085 C CA . LEU B 1 76 ? 19.266 12.781 0.786 1 86.38 76 LEU B CA 1
ATOM 3086 C C . LEU B 1 76 ? 20.281 13.195 -0.286 1 86.38 76 LEU B C 1
ATOM 3088 O O . LEU B 1 76 ? 20.938 12.352 -0.88 1 86.38 76 LEU B O 1
ATOM 3092 N N . GLU B 1 77 ? 20.406 14.539 -0.451 1 87.44 77 GLU B N 1
ATOM 3093 C CA . GLU B 1 77 ? 21.312 15.062 -1.46 1 87.44 77 GLU B CA 1
ATOM 3094 C C . GLU B 1 77 ? 22.75 14.664 -1.162 1 87.44 77 GLU B C 1
ATOM 3096 O O . GLU B 1 77 ? 23.5 14.297 -2.07 1 87.44 77 GLU B O 1
ATOM 3101 N N . LYS B 1 78 ? 23.094 14.766 0.035 1 87.69 78 LYS B N 1
ATOM 3102 C CA . LYS B 1 78 ? 24.453 14.398 0.437 1 87.69 78 LYS B CA 1
ATOM 3103 C C . LYS B 1 78 ? 24.719 12.914 0.176 1 87.69 78 LYS B C 1
ATOM 3105 O O . LYS B 1 78 ? 25.781 12.547 -0.311 1 87.69 78 LYS B O 1
ATOM 3110 N N . ALA B 1 79 ? 23.797 12.117 0.522 1 87.19 79 ALA B N 1
ATOM 3111 C CA . ALA B 1 79 ? 23.953 10.664 0.393 1 87.19 79 ALA B CA 1
ATOM 3112 C C . ALA B 1 79 ? 24.062 10.258 -1.072 1 87.19 79 ALA B C 1
ATOM 3114 O O . ALA B 1 79 ? 24.844 9.367 -1.415 1 87.19 79 ALA B O 1
ATOM 3115 N N . ILE B 1 80 ? 23.344 10.875 -1.941 1 86.12 80 ILE B N 1
ATOM 3116 C CA . ILE B 1 80 ? 23.312 10.461 -3.34 1 86.12 80 ILE B CA 1
ATOM 3117 C C . ILE B 1 80 ? 24.562 10.969 -4.059 1 86.12 80 ILE B C 1
ATOM 3119 O O . ILE B 1 80 ? 24.875 10.516 -5.156 1 86.12 80 ILE B O 1
ATOM 3123 N N . ASN B 1 81 ? 25.188 11.977 -3.479 1 85.56 81 ASN B N 1
ATOM 3124 C CA . ASN B 1 81 ? 26.375 12.547 -4.09 1 85.56 81 ASN B CA 1
ATOM 3125 C C . ASN B 1 81 ? 27.641 11.773 -3.68 1 85.56 81 ASN B C 1
ATOM 3127 O O . ASN B 1 81 ? 28.719 12.016 -4.215 1 85.56 81 ASN B O 1
ATOM 3131 N N . LEU B 1 82 ? 27.484 10.812 -2.801 1 82 82 LEU B N 1
ATOM 3132 C CA . LEU B 1 82 ? 28.562 9.898 -2.428 1 82 82 LEU B CA 1
ATOM 3133 C C . LEU B 1 82 ? 28.516 8.633 -3.271 1 82 82 LEU B C 1
ATOM 3135 O O . LEU B 1 82 ? 27.5 8.32 -3.877 1 82 82 LEU B O 1
ATOM 3139 N N . PRO B 1 83 ? 29.703 7.984 -3.377 1 80.19 83 PRO B N 1
ATOM 3140 C CA . PRO B 1 83 ? 29.688 6.723 -4.121 1 80.19 83 PRO B CA 1
ATOM 3141 C C . PRO B 1 83 ? 28.688 5.715 -3.545 1 80.19 83 PRO B C 1
ATOM 3143 O O . PRO B 1 83 ? 28.75 5.391 -2.357 1 80.19 83 PRO B O 1
ATOM 3146 N N . VAL B 1 84 ? 27.812 5.281 -4.336 1 83.25 84 VAL B N 1
ATOM 3147 C CA . VAL B 1 84 ? 26.797 4.293 -3.963 1 83.25 84 VAL B CA 1
ATOM 3148 C C . VAL B 1 84 ? 27.062 2.982 -4.703 1 83.25 84 VAL B C 1
ATOM 3150 O O . VAL B 1 84 ? 27.172 2.967 -5.93 1 83.25 84 VAL B O 1
ATOM 3153 N N . TYR B 1 85 ? 27.188 1.944 -3.98 1 81.19 85 TYR B N 1
ATOM 3154 C CA . TYR B 1 85 ? 27.438 0.654 -4.609 1 81.19 85 TYR B CA 1
ATOM 3155 C C . TYR B 1 85 ? 26.203 -0.229 -4.574 1 81.19 85 TYR B C 1
ATOM 3157 O O . TYR B 1 85 ? 26.016 -1.079 -5.445 1 81.19 85 TYR B O 1
ATOM 3165 N N . GLU B 1 86 ? 25.422 -0.016 -3.557 1 87.56 86 GLU B N 1
ATOM 3166 C CA . GLU B 1 86 ? 24.188 -0.77 -3.346 1 87.56 86 GLU B CA 1
ATOM 3167 C C . GLU B 1 86 ? 23.047 0.142 -2.887 1 87.56 86 GLU B C 1
ATOM 3169 O O . GLU B 1 86 ? 23.25 1.019 -2.045 1 87.56 86 GLU B O 1
ATOM 3174 N N . ILE B 1 87 ? 21.906 -0.109 -3.441 1 89.5 87 ILE B N 1
ATOM 3175 C CA . ILE B 1 87 ? 20.797 0.811 -3.189 1 89.5 87 ILE B CA 1
ATOM 3176 C C . ILE B 1 87 ? 20.344 0.689 -1.734 1 89.5 87 ILE B C 1
ATOM 3178 O O . ILE B 1 87 ? 19.922 1.671 -1.129 1 89.5 87 ILE B O 1
ATOM 3182 N N . GLU B 1 88 ? 20.406 -0.506 -1.172 1 92.06 88 GLU B N 1
ATOM 3183 C CA . GLU B 1 88 ? 20 -0.657 0.224 1 92.06 88 GLU B CA 1
ATOM 3184 C C . GLU B 1 88 ? 20.984 0.051 1.159 1 92.06 88 GLU B C 1
ATOM 3186 O O . GLU B 1 88 ? 20.594 0.521 2.23 1 92.06 88 GLU B O 1
ATOM 3191 N N . LYS B 1 89 ? 22.219 0.146 0.792 1 90.31 89 LYS B N 1
ATOM 3192 C CA . LYS B 1 89 ? 23.188 0.883 1.584 1 90.31 89 LYS B CA 1
ATOM 3193 C C . LYS B 1 89 ? 22.922 2.385 1.53 1 90.31 89 LYS B C 1
ATOM 3195 O O . LYS B 1 89 ? 23.125 3.092 2.52 1 90.31 89 LYS B O 1
ATOM 3200 N N . LEU B 1 90 ? 22.578 2.793 0.351 1 92.12 90 LEU B N 1
ATOM 3201 C CA . LEU B 1 90 ? 22.188 4.191 0.234 1 92.12 90 LEU B CA 1
ATOM 3202 C C . LEU B 1 90 ? 21.047 4.52 1.208 1 92.12 90 LEU B C 1
ATOM 3204 O O . LEU B 1 90 ? 21.141 5.496 1.954 1 92.12 90 LEU B O 1
ATOM 3208 N N . CYS B 1 91 ? 20 3.705 1.2 1 95.06 91 CYS B N 1
ATOM 3209 C CA . CYS B 1 91 ? 18.891 3.916 2.113 1 95.06 91 CYS B CA 1
ATOM 3210 C C . CYS B 1 91 ? 19.344 3.859 3.564 1 95.06 91 CYS B C 1
ATOM 3212 O O . CYS B 1 91 ? 18.875 4.629 4.402 1 95.06 91 CYS B O 1
ATOM 3214 N N . ASN B 1 92 ? 20.188 2.938 3.832 1 93.81 92 ASN B N 1
ATOM 3215 C CA . ASN B 1 92 ? 20.766 2.809 5.164 1 93.81 92 ASN B CA 1
ATOM 3216 C C . ASN B 1 92 ? 21.438 4.102 5.613 1 93.81 92 ASN B C 1
ATOM 3218 O O . ASN B 1 92 ? 21.188 4.582 6.723 1 93.81 92 ASN B O 1
ATOM 3222 N N . ASP B 1 93 ? 22.234 4.672 4.781 1 92.69 93 ASP B N 1
ATOM 3223 C CA . ASP B 1 93 ? 22.984 5.883 5.102 1 92.69 93 ASP B CA 1
ATOM 3224 C C . ASP B 1 93 ? 22.047 7.07 5.297 1 92.69 93 ASP B C 1
ATOM 3226 O O . ASP B 1 93 ? 22.234 7.871 6.215 1 92.69 93 ASP B O 1
ATOM 3230 N N . VAL B 1 94 ? 21.109 7.109 4.449 1 94.25 94 VAL B N 1
ATOM 3231 C CA . VAL B 1 94 ? 20.156 8.203 4.543 1 94.25 94 VAL B CA 1
ATOM 3232 C C . VAL B 1 94 ? 19.359 8.094 5.848 1 94.25 94 VAL B C 1
ATOM 3234 O O . VAL B 1 94 ? 19.203 9.078 6.57 1 94.25 94 VAL B O 1
ATOM 3237 N N . ALA B 1 95 ? 18.891 6.926 6.184 1 95.81 95 ALA B N 1
ATOM 3238 C CA . ALA B 1 95 ? 18.109 6.711 7.395 1 95.81 95 ALA B CA 1
ATOM 3239 C C . ALA B 1 95 ? 18.906 7.074 8.641 1 95.81 95 ALA B C 1
ATOM 3241 O O . ALA B 1 95 ? 18.391 7.73 9.547 1 95.81 95 ALA B O 1
ATOM 3242 N N . LYS B 1 96 ? 20.109 6.656 8.703 1 94 96 LYS B N 1
ATOM 3243 C CA . LYS B 1 96 ? 20.969 6.965 9.844 1 94 96 LYS B CA 1
ATOM 3244 C C . LYS B 1 96 ? 21.188 8.469 9.969 1 94 96 LYS B C 1
ATOM 3246 O O . LYS B 1 96 ? 21.109 9.023 11.062 1 94 96 LYS B O 1
ATOM 3251 N N . SER B 1 97 ? 21.5 9.102 8.836 1 93.44 97 SER B N 1
ATOM 3252 C CA . SER B 1 97 ? 21.766 10.531 8.82 1 93.44 97 SER B CA 1
ATOM 3253 C C . SER B 1 97 ? 20.531 11.328 9.266 1 93.44 97 SER B C 1
ATOM 3255 O O . SER B 1 97 ? 20.672 12.344 9.945 1 93.44 97 SER B O 1
ATOM 3257 N N . LEU B 1 98 ? 19.391 10.859 8.859 1 93.31 98 LEU B N 1
ATOM 3258 C CA . LEU B 1 98 ? 18.156 11.508 9.258 1 93.31 98 LEU B CA 1
ATOM 3259 C C . LEU B 1 98 ? 17.984 11.484 10.773 1 93.31 98 LEU B C 1
ATOM 3261 O O . LEU B 1 98 ? 17.625 12.5 11.383 1 93.31 98 LEU B O 1
ATOM 3265 N N . LEU B 1 99 ? 18.203 10.359 11.336 1 91.69 99 LEU B N 1
ATOM 3266 C CA . LEU B 1 99 ? 18.016 10.211 12.773 1 91.69 99 LEU B CA 1
ATOM 3267 C C . LEU B 1 99 ? 19.031 11.047 13.539 1 91.69 99 LEU B C 1
ATOM 3269 O O . LEU B 1 99 ? 18.734 11.57 14.609 1 91.69 99 LEU B O 1
ATOM 3273 N N . ARG B 1 100 ? 20.234 11.18 13.023 1 90.81 100 ARG B N 1
ATOM 3274 C CA . ARG B 1 100 ? 21.266 11.992 13.648 1 90.81 100 ARG B CA 1
ATOM 3275 C C . ARG B 1 100 ? 20.922 13.477 13.578 1 90.81 100 ARG B C 1
ATOM 3277 O O . ARG B 1 100 ? 21.188 14.227 14.516 1 90.81 100 ARG B O 1
ATOM 3284 N N . ARG B 1 101 ? 20.391 13.828 12.461 1 89.06 101 ARG B N 1
ATOM 3285 C CA . ARG B 1 101 ? 20.031 15.227 12.242 1 89.06 101 ARG B CA 1
ATOM 3286 C C . ARG B 1 101 ? 18.812 15.609 13.078 1 89.06 101 ARG B C 1
ATOM 3288 O O . ARG B 1 101 ? 18.719 16.75 13.547 1 89.06 101 ARG B O 1
ATOM 3295 N N . HIS B 1 102 ? 17.891 14.711 13.211 1 89.56 102 HIS B N 1
ATOM 3296 C CA . HIS B 1 102 ? 16.688 14.938 14 1 89.56 102 HIS B CA 1
ATOM 3297 C C . HIS B 1 102 ? 16.797 14.297 15.375 1 89.56 102 HIS B C 1
ATOM 3299 O O . HIS B 1 102 ? 16.172 13.266 15.641 1 89.56 102 HIS B O 1
ATOM 3305 N N . GLU B 1 103 ? 17.312 14.953 16.328 1 86.81 103 GLU B N 1
ATOM 3306 C CA . GLU B 1 103 ? 17.672 14.414 17.625 1 86.81 103 GLU B CA 1
ATOM 3307 C C . GLU B 1 103 ? 16.438 14.016 18.422 1 86.81 103 GLU B C 1
ATOM 3309 O O . GLU B 1 103 ? 16.484 13.102 19.25 1 86.81 103 GLU B O 1
ATOM 3314 N N . TYR B 1 104 ? 15.398 14.648 18.109 1 85.56 104 TYR B N 1
ATOM 3315 C CA . TYR B 1 104 ? 14.172 14.375 18.859 1 85.56 104 TYR B CA 1
ATOM 3316 C C . TYR B 1 104 ? 13.539 13.062 18.422 1 85.56 104 TYR B C 1
ATOM 3318 O O . TYR B 1 104 ? 12.695 12.508 19.125 1 85.56 104 TYR B O 1
ATOM 3326 N N . ALA B 1 105 ? 13.852 12.578 17.234 1 90.44 105 ALA B N 1
ATOM 3327 C CA . ALA B 1 105 ? 13.195 11.414 16.641 1 90.44 105 ALA B CA 1
ATOM 3328 C C . ALA B 1 105 ? 13.82 10.117 17.141 1 90.44 105 ALA B C 1
ATOM 3330 O O . ALA B 1 105 ? 15.016 10.07 17.438 1 90.44 105 ALA B O 1
ATOM 3331 N N . THR B 1 106 ? 13.055 9.094 17.234 1 93.94 106 THR B N 1
ATOM 3332 C CA . THR B 1 106 ? 13.531 7.781 17.656 1 93.94 106 THR B CA 1
ATOM 3333 C C . THR B 1 106 ? 13.555 6.816 16.469 1 93.94 106 THR B C 1
ATOM 3335 O O . THR B 1 106 ? 14.172 5.75 16.547 1 93.94 106 THR B O 1
ATOM 3338 N N . ARG B 1 107 ? 12.898 7.199 15.477 1 95.56 107 ARG B N 1
ATOM 3339 C CA . ARG B 1 107 ? 12.789 6.32 14.32 1 95.56 107 ARG B CA 1
ATOM 3340 C C . ARG B 1 107 ? 12.797 7.121 13.016 1 95.56 107 ARG B C 1
ATOM 3342 O O . ARG B 1 107 ? 12.195 8.188 12.938 1 95.56 107 ARG B O 1
ATOM 3349 N N . SER B 1 108 ? 13.453 6.652 12.016 1 96.25 108 SER B N 1
ATOM 3350 C CA . SER B 1 108 ? 13.414 7.199 10.656 1 96.25 108 SER B CA 1
ATOM 3351 C C . SER B 1 108 ? 13.188 6.098 9.625 1 96.25 108 SER B C 1
ATOM 3353 O O . SER B 1 108 ? 13.516 4.938 9.867 1 96.25 108 SER B O 1
ATOM 3355 N N . GLU B 1 109 ? 12.578 6.445 8.555 1 97.31 109 GLU B N 1
ATOM 3356 C CA . GLU B 1 109 ? 12.281 5.512 7.477 1 97.31 109 GLU B CA 1
ATOM 3357 C C . GLU B 1 109 ? 12.578 6.133 6.113 1 97.31 109 GLU B C 1
ATOM 3359 O O . GLU B 1 109 ? 12.234 7.289 5.863 1 97.31 109 GLU B O 1
ATOM 3364 N N . VAL B 1 110 ? 13.203 5.328 5.281 1 97 110 VAL B N 1
ATOM 3365 C CA . VAL B 1 110 ? 13.484 5.73 3.908 1 97 110 VAL B CA 1
ATOM 3366 C C . VAL B 1 110 ? 13.062 4.621 2.947 1 97 110 VAL B C 1
ATOM 3368 O O . VAL B 1 110 ? 13.328 3.443 3.193 1 97 110 VAL B O 1
ATOM 3371 N N . ARG B 1 111 ? 12.367 4.992 1.941 1 98 111 ARG B N 1
ATOM 3372 C CA . ARG B 1 111 ? 11.969 4.078 0.873 1 98 111 ARG B CA 1
ATOM 3373 C C . ARG B 1 111 ? 12.422 4.602 -0.487 1 98 111 ARG B C 1
ATOM 3375 O O . ARG B 1 111 ? 12.344 5.801 -0.754 1 98 111 ARG B O 1
ATOM 3382 N N . MET B 1 112 ? 12.891 3.674 -1.276 1 97.38 112 MET B N 1
ATOM 3383 C CA . MET B 1 112 ? 13.367 4.008 -2.617 1 97.38 112 MET B CA 1
ATOM 3384 C C . MET B 1 112 ? 12.781 3.053 -3.654 1 97.38 112 MET B C 1
ATOM 3386 O O . MET B 1 112 ? 12.742 1.841 -3.434 1 97.38 112 MET B O 1
ATOM 3390 N N . LYS B 1 113 ? 12.312 3.562 -4.684 1 97.75 113 LYS B N 1
ATOM 3391 C CA . LYS B 1 113 ? 11.875 2.783 -5.836 1 97.75 113 LYS B CA 1
ATOM 3392 C C . LYS B 1 113 ? 12.523 3.289 -7.121 1 97.75 113 LYS B C 1
ATOM 3394 O O . LYS B 1 113 ? 12.688 4.496 -7.305 1 97.75 113 LYS B O 1
ATOM 3399 N N . SER B 1 114 ? 12.836 2.381 -7.996 1 96.31 114 SER B N 1
ATOM 3400 C CA . SER B 1 114 ? 13.469 2.75 -9.258 1 96.31 114 SER B CA 1
ATOM 3401 C C . SER B 1 114 ? 13.172 1.728 -10.352 1 96.31 114 SER B C 1
ATOM 3403 O O . SER B 1 114 ? 12.812 0.585 -10.055 1 96.31 114 SER B O 1
ATOM 3405 N N . GLU B 1 115 ? 13.328 2.271 -11.555 1 93.44 115 GLU B N 1
ATOM 3406 C CA . GLU B 1 115 ? 13.352 1.376 -12.711 1 93.44 115 GLU B CA 1
ATOM 3407 C C . GLU B 1 115 ? 14.781 1.011 -13.094 1 93.44 115 GLU B C 1
ATOM 3409 O O . GLU B 1 115 ? 15.617 1.891 -13.297 1 93.44 115 GLU B O 1
ATOM 3414 N N . TYR B 1 116 ? 15 -0.255 -13.148 1 92.25 116 TYR B N 1
ATOM 3415 C CA . TYR B 1 116 ? 16.312 -0.807 -13.445 1 92.25 116 TYR B CA 1
ATOM 3416 C C . TYR B 1 116 ? 16.312 -1.529 -14.789 1 92.25 116 TYR B C 1
ATOM 3418 O O . TYR B 1 116 ? 15.516 -2.449 -15 1 92.25 116 TYR B O 1
ATOM 3426 N N . VAL B 1 117 ? 17.203 -1.072 -15.664 1 87.62 117 VAL B N 1
ATOM 3427 C CA . VAL B 1 117 ? 17.281 -1.68 -16.984 1 87.62 117 VAL B CA 1
ATOM 3428 C C . VAL B 1 117 ? 18.297 -2.83 -16.969 1 87.62 117 VAL B C 1
ATOM 3430 O O . VAL B 1 117 ? 19.453 -2.637 -16.641 1 87.62 117 VAL B O 1
ATOM 3433 N N . VAL B 1 118 ? 17.859 -3.99 -17.312 1 87.38 118 VAL B N 1
ATOM 3434 C CA . VAL B 1 118 ? 18.703 -5.176 -17.359 1 87.38 118 VAL B CA 1
ATOM 3435 C C . VAL B 1 118 ? 18.922 -5.605 -18.812 1 87.38 118 VAL B C 1
ATOM 3437 O O . VAL B 1 118 ? 17.969 -5.621 -19.609 1 87.38 118 VAL B O 1
ATOM 3440 N N . LYS B 1 119 ? 20.125 -5.941 -19.125 1 85.75 119 LYS B N 1
ATOM 3441 C CA . LYS B 1 119 ? 20.422 -6.492 -20.438 1 85.75 119 LYS B CA 1
ATOM 3442 C C . LYS B 1 119 ? 19.984 -7.949 -20.531 1 85.75 119 LYS B C 1
ATOM 3444 O O . LYS B 1 119 ? 20.172 -8.719 -19.594 1 85.75 119 LYS B O 1
ATOM 3449 N N . ARG B 1 120 ? 19.312 -8.25 -21.656 1 86.38 120 ARG B N 1
ATOM 3450 C CA . ARG B 1 120 ? 18.828 -9.609 -21.906 1 86.38 120 ARG B CA 1
ATOM 3451 C C . ARG B 1 120 ? 19.156 -10.055 -23.328 1 86.38 120 ARG B C 1
ATOM 3453 O O . ARG B 1 120 ? 19.562 -9.234 -24.156 1 86.38 120 ARG B O 1
ATOM 3460 N N . GLU B 1 121 ? 19.062 -11.375 -23.438 1 87.75 121 GLU B N 1
ATOM 3461 C CA . GLU B 1 121 ? 19.156 -11.977 -24.766 1 87.75 121 GLU B CA 1
ATOM 3462 C C . GLU B 1 121 ? 17.906 -12.781 -25.109 1 87.75 121 GLU B C 1
ATOM 3464 O O . GLU B 1 121 ? 17.375 -13.5 -24.25 1 87.75 121 GLU B O 1
ATOM 3469 N N . ALA B 1 122 ? 17.484 -12.555 -26.406 1 85.94 122 ALA B N 1
ATOM 3470 C CA . ALA B 1 122 ? 16.359 -13.367 -26.859 1 85.94 122 ALA B CA 1
ATOM 3471 C C . ALA B 1 122 ? 16.688 -14.852 -26.797 1 85.94 122 ALA B C 1
ATOM 3473 O O . ALA B 1 122 ? 17.828 -15.25 -27.047 1 85.94 122 ALA B O 1
ATOM 3474 N N . PRO B 1 123 ? 15.734 -15.625 -26.5 1 85.69 123 PRO B N 1
ATOM 3475 C CA . PRO B 1 123 ? 16.031 -17.016 -26.188 1 85.69 123 PRO B CA 1
ATOM 3476 C C . PRO B 1 123 ? 16.5 -17.828 -27.391 1 85.69 123 PRO B C 1
ATOM 3478 O O . PRO B 1 123 ? 17.344 -18.719 -27.25 1 85.69 123 PRO B O 1
ATOM 3481 N N . SER B 1 124 ? 16.016 -17.547 -28.562 1 86.62 124 SER B N 1
ATOM 3482 C CA . SER B 1 124 ? 16.391 -18.297 -29.75 1 86.62 124 SER B CA 1
ATOM 3483 C C . SER B 1 124 ? 17.422 -17.562 -30.578 1 86.62 124 SER B C 1
ATOM 3485 O O . SER B 1 124 ? 18.5 -18.094 -30.859 1 86.62 124 SER B O 1
ATOM 3487 N N . THR B 1 125 ? 17.203 -16.312 -30.891 1 87.38 125 THR B N 1
ATOM 3488 C CA . THR B 1 125 ? 18.031 -15.547 -31.812 1 87.38 125 THR B CA 1
ATOM 3489 C C . THR B 1 125 ? 19.25 -14.969 -31.078 1 87.38 125 THR B C 1
ATOM 3491 O O . THR B 1 125 ? 20.219 -14.547 -31.719 1 87.38 125 THR B O 1
ATOM 3494 N N . LYS B 1 126 ? 19.156 -14.898 -29.828 1 89.06 126 LYS B N 1
ATOM 3495 C CA . LYS B 1 126 ? 20.203 -14.344 -28.984 1 89.06 126 LYS B CA 1
ATOM 3496 C C . LYS B 1 126 ? 20.391 -12.852 -29.234 1 89.06 126 LYS B C 1
ATOM 3498 O O . LYS B 1 126 ? 21.453 -12.289 -28.938 1 89.06 126 LYS B O 1
ATOM 3503 N N . MET B 1 127 ? 19.438 -12.312 -29.844 1 87.06 127 MET B N 1
ATOM 3504 C CA . MET B 1 127 ? 19.469 -10.867 -30.031 1 87.06 127 MET B CA 1
ATOM 3505 C C . MET B 1 127 ? 19.5 -10.133 -28.703 1 87.06 127 MET B C 1
ATOM 3507 O O . MET B 1 127 ? 18.766 -10.477 -27.781 1 87.06 127 MET B O 1
ATOM 3511 N N . LYS B 1 128 ? 20.391 -9.164 -28.672 1 86.88 128 LYS B N 1
ATOM 3512 C CA . LYS B 1 128 ? 20.5 -8.375 -27.453 1 86.88 128 LYS B CA 1
ATOM 3513 C C . LYS B 1 128 ? 19.266 -7.5 -27.25 1 86.88 128 LYS B C 1
ATOM 3515 O O . LYS B 1 128 ? 18.766 -6.906 -28.219 1 86.88 128 LYS B O 1
ATOM 3520 N N . CYS B 1 129 ? 18.719 -7.586 -26.047 1 84.88 129 CYS B N 1
ATOM 3521 C CA . CYS B 1 129 ? 17.562 -6.77 -25.703 1 84.88 129 CYS B CA 1
ATOM 3522 C C . CYS B 1 129 ? 17.656 -6.277 -24.266 1 84.88 129 CYS B C 1
ATOM 3524 O O . CYS B 1 129 ? 18.641 -6.531 -23.578 1 84.88 129 CYS B O 1
ATOM 3526 N N . GLN B 1 130 ? 16.688 -5.355 -23.984 1 83.5 130 GLN B N 1
ATOM 3527 C CA . GLN B 1 130 ? 16.641 -4.797 -22.641 1 83.5 130 GLN B CA 1
ATOM 3528 C C . GLN B 1 130 ? 15.281 -5.051 -21.984 1 83.5 130 GLN B C 1
ATOM 3530 O O . GLN B 1 130 ? 14.273 -5.203 -22.672 1 83.5 130 GLN B O 1
ATOM 3535 N N . GLU B 1 131 ? 15.375 -5.254 -20.719 1 86.62 131 GLU B N 1
ATOM 3536 C CA . GLU B 1 131 ? 14.164 -5.371 -19.906 1 86.62 131 GLU B CA 1
ATOM 3537 C C . GLU B 1 131 ? 14.203 -4.41 -18.719 1 86.62 131 GLU B C 1
ATOM 3539 O O . GLU B 1 131 ? 15.25 -4.23 -18.094 1 86.62 131 GLU B O 1
ATOM 3544 N N . VAL B 1 132 ? 13.062 -3.785 -18.547 1 88.56 132 VAL B N 1
ATOM 3545 C CA . VAL B 1 132 ? 12.961 -2.879 -17.406 1 88.56 132 VAL B CA 1
ATOM 3546 C C . VAL B 1 132 ? 12.359 -3.615 -16.219 1 88.56 132 VAL B C 1
ATOM 3548 O O . VAL B 1 132 ? 11.297 -4.238 -16.328 1 88.56 132 VAL B O 1
ATOM 3551 N N . VAL B 1 133 ? 13.016 -3.533 -15.141 1 94.5 133 VAL B N 1
ATOM 3552 C CA . VAL B 1 133 ? 12.562 -4.176 -13.906 1 94.5 133 VAL B CA 1
ATOM 3553 C C . VAL B 1 133 ? 12.383 -3.125 -12.812 1 94.5 133 VAL B C 1
ATOM 3555 O O . VAL B 1 133 ? 13.172 -2.176 -12.727 1 94.5 133 VAL B O 1
ATOM 3558 N N . ASP B 1 134 ? 11.336 -3.287 -12.031 1 97 134 ASP B N 1
ATOM 3559 C CA . ASP B 1 134 ? 11.156 -2.41 -10.875 1 97 134 ASP B CA 1
ATOM 3560 C C . ASP B 1 134 ? 11.961 -2.908 -9.68 1 97 134 ASP B C 1
ATOM 3562 O O . ASP B 1 134 ? 11.836 -4.07 -9.281 1 97 134 ASP B O 1
ATOM 3566 N N . ILE B 1 135 ? 12.758 -2.033 -9.109 1 97.44 135 ILE B N 1
ATOM 3567 C CA . ILE B 1 135 ? 13.531 -2.391 -7.922 1 97.44 135 ILE B CA 1
ATOM 3568 C C . ILE B 1 135 ? 13.203 -1.428 -6.781 1 97.44 135 ILE B C 1
ATOM 3570 O O . ILE B 1 135 ? 12.727 -0.316 -7.02 1 97.44 135 ILE B O 1
ATOM 3574 N N . PHE B 1 136 ? 13.391 -1.917 -5.535 1 98.25 136 PHE B N 1
ATOM 3575 C CA . PHE B 1 136 ? 13.094 -1.053 -4.398 1 98.25 136 PHE B CA 1
ATOM 3576 C C . PHE B 1 136 ? 13.945 -1.434 -3.193 1 98.25 136 PHE B C 1
ATOM 3578 O O . PHE B 1 136 ? 14.367 -2.584 -3.062 1 98.25 136 PHE B O 1
ATOM 3585 N N . ALA B 1 137 ? 14.195 -0.485 -2.359 1 97.62 137 ALA B N 1
ATOM 3586 C CA . ALA B 1 137 ? 14.922 -0.635 -1.103 1 97.62 137 ALA B CA 1
ATOM 3587 C C . ALA B 1 137 ? 14.305 0.224 -0.004 1 97.62 137 ALA B C 1
ATOM 3589 O O . ALA B 1 137 ? 13.695 1.261 -0.285 1 97.62 137 ALA B O 1
ATOM 3590 N N . GLU B 1 138 ? 14.391 -0.269 1.162 1 98 138 GLU B N 1
ATOM 3591 C CA . GLU B 1 138 ? 13.93 0.458 2.34 1 98 138 GLU B CA 1
ATOM 3592 C C . GLU B 1 138 ? 14.922 0.347 3.488 1 98 138 GLU B C 1
ATOM 3594 O O . GLU B 1 138 ? 15.703 -0.606 3.549 1 98 138 GLU B O 1
ATOM 3599 N N . ALA B 1 139 ? 14.969 1.321 4.32 1 97.31 139 ALA B N 1
ATOM 3600 C CA . ALA B 1 139 ? 15.727 1.279 5.566 1 97.31 139 ALA B CA 1
ATOM 3601 C C . ALA B 1 139 ? 14.953 1.937 6.703 1 97.31 139 ALA B C 1
ATOM 3603 O O . ALA B 1 139 ? 14.336 2.99 6.52 1 97.31 139 ALA B O 1
ATOM 3604 N N . THR B 1 140 ? 14.898 1.268 7.777 1 97.5 140 THR B N 1
ATOM 3605 C CA . THR B 1 140 ? 14.32 1.803 9.008 1 97.5 140 THR B CA 1
ATOM 3606 C C . THR B 1 140 ? 15.367 1.856 10.117 1 97.5 140 THR B C 1
ATOM 3608 O O . THR B 1 140 ? 15.883 0.821 10.539 1 97.5 140 THR B O 1
ATOM 3611 N N . ALA B 1 141 ? 15.641 3.023 10.555 1 96.5 141 ALA B N 1
ATOM 3612 C CA . ALA B 1 141 ? 16.594 3.219 11.641 1 96.5 141 ALA B CA 1
ATOM 3613 C C . ALA B 1 141 ? 15.875 3.488 12.961 1 96.5 141 ALA B C 1
ATOM 3615 O O . ALA B 1 141 ? 14.891 4.234 12.992 1 96.5 141 ALA B O 1
ATOM 3616 N N . THR B 1 142 ? 16.328 2.867 13.984 1 96.44 142 THR B N 1
ATOM 3617 C CA . THR B 1 142 ? 15.75 3.041 15.312 1 96.44 142 THR B CA 1
ATOM 3618 C C . THR B 1 142 ? 16.844 3.361 16.328 1 96.44 142 THR B C 1
ATOM 3620 O O . THR B 1 142 ? 17.891 2.707 16.359 1 96.44 142 THR B O 1
ATOM 3623 N N . ARG B 1 143 ? 16.547 4.348 17.078 1 94.31 143 ARG B N 1
ATOM 3624 C CA . ARG B 1 143 ? 17.453 4.695 18.172 1 94.31 143 ARG B CA 1
ATOM 3625 C C . ARG B 1 143 ? 17.219 3.793 19.391 1 94.31 143 ARG B C 1
ATOM 3627 O O . ARG B 1 143 ? 16.094 3.699 19.891 1 94.31 143 ARG B O 1
ATOM 3634 N N . LEU B 1 144 ? 18.281 3.184 19.797 1 91.31 144 LEU B N 1
ATOM 3635 C CA . LEU B 1 144 ? 18.203 2.289 20.953 1 91.31 144 LEU B CA 1
ATOM 3636 C C . LEU B 1 144 ? 18.406 3.061 22.25 1 91.31 144 LEU B C 1
ATOM 3638 O O . LEU B 1 144 ? 18.812 4.223 22.234 1 91.31 144 LEU B O 1
ATOM 3642 N N . GLU B 1 145 ? 18.109 2.43 23.328 1 88.75 145 GLU B N 1
ATOM 3643 C CA . GLU B 1 145 ? 18.203 3.062 24.641 1 88.75 145 GLU B CA 1
ATOM 3644 C C . GLU B 1 145 ? 19.641 3.51 24.938 1 88.75 145 GLU B C 1
ATOM 3646 O O . GLU B 1 145 ? 19.859 4.523 25.609 1 88.75 145 GLU B O 1
ATOM 3651 N N . ASP B 1 146 ? 20.609 2.812 24.453 1 89.25 146 ASP B N 1
ATOM 3652 C CA . ASP B 1 146 ? 22 3.127 24.719 1 89.25 146 ASP B CA 1
ATOM 3653 C C . ASP B 1 146 ? 22.516 4.215 23.781 1 89.25 146 ASP B C 1
ATOM 3655 O O . ASP B 1 146 ? 23.672 4.602 23.844 1 89.25 146 ASP B O 1
ATOM 3659 N N . GLY B 1 147 ? 21.641 4.672 22.875 1 85.62 147 GLY B N 1
ATOM 3660 C CA . GLY B 1 147 ? 22 5.754 21.969 1 85.62 147 GLY B CA 1
ATOM 3661 C C . GLY B 1 147 ? 22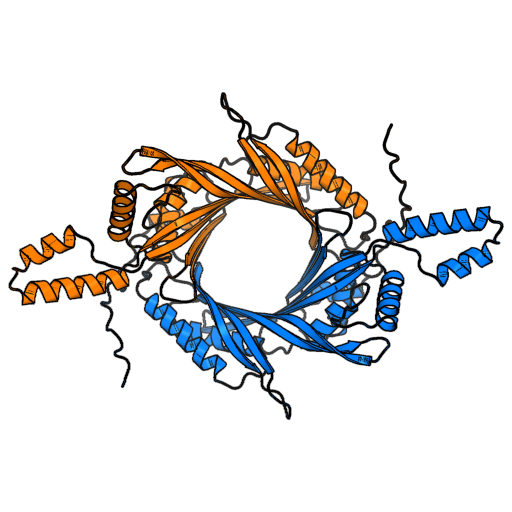.438 5.266 20.609 1 85.62 147 GLY B C 1
ATOM 3662 O O . GLY B 1 147 ? 22.531 6.051 19.656 1 85.62 147 GLY B O 1
ATOM 3663 N N . ASP B 1 148 ? 22.641 3.99 20.562 1 90.81 148 ASP B N 1
ATOM 3664 C CA . ASP B 1 148 ? 23.062 3.424 19.281 1 90.81 148 ASP B CA 1
ATOM 3665 C C . ASP B 1 148 ? 21.891 3.363 18.312 1 90.81 148 ASP B C 1
ATOM 3667 O O . ASP B 1 148 ? 20.719 3.396 18.719 1 90.81 148 ASP B O 1
ATOM 3671 N N . ILE B 1 149 ? 22.25 3.332 17.031 1 93 149 ILE B N 1
ATOM 3672 C CA . ILE B 1 149 ? 21.234 3.279 16 1 93 149 ILE B CA 1
ATOM 3673 C C . ILE B 1 149 ? 21.25 1.911 15.328 1 93 149 ILE B C 1
ATOM 3675 O O . ILE B 1 149 ? 22.297 1.466 14.844 1 93 149 ILE B O 1
ATOM 3679 N N . ASP B 1 150 ? 20.156 1.244 15.414 1 93.94 150 ASP B N 1
ATOM 3680 C CA . ASP B 1 150 ? 19.969 -0.007 14.688 1 93.94 150 ASP B CA 1
ATOM 3681 C C . ASP B 1 150 ? 19.203 0.228 13.383 1 93.94 150 ASP B C 1
ATOM 3683 O O . ASP B 1 150 ? 18.25 1.008 13.352 1 93.94 150 ASP B O 1
ATOM 3687 N N . VAL B 1 151 ? 19.688 -0.436 12.328 1 94.81 151 VAL B N 1
ATOM 3688 C CA . VAL B 1 151 ? 19.047 -0.206 11.039 1 94.81 151 VAL B CA 1
ATOM 3689 C C . VAL B 1 151 ? 18.609 -1.539 10.43 1 94.81 151 VAL B C 1
ATOM 3691 O O . VAL B 1 151 ? 19.391 -2.484 10.359 1 94.81 151 VAL B O 1
ATOM 3694 N N . LYS B 1 152 ? 17.375 -1.635 10.078 1 96.06 152 LYS B N 1
ATOM 3695 C CA . LYS B 1 152 ? 16.859 -2.719 9.25 1 96.06 152 LYS B CA 1
ATOM 3696 C C . LYS B 1 152 ? 16.75 -2.295 7.789 1 96.06 152 LYS B C 1
ATOM 3698 O O . LYS B 1 152 ? 16.219 -1.224 7.484 1 96.06 152 LYS B O 1
ATOM 3703 N N . LYS B 1 153 ? 17.266 -3.154 6.961 1 96.38 153 LYS B N 1
ATOM 3704 C CA . LYS B 1 153 ? 17.266 -2.842 5.531 1 96.38 153 LYS B CA 1
ATOM 3705 C C . LYS B 1 153 ? 16.438 -3.859 4.746 1 96.38 153 LYS B C 1
ATOM 3707 O O . LYS B 1 153 ? 16.453 -5.051 5.059 1 96.38 153 LYS B O 1
ATOM 3712 N N . LEU B 1 154 ? 15.789 -3.387 3.775 1 97.88 154 LEU B N 1
ATOM 3713 C CA . LEU B 1 154 ? 15.008 -4.219 2.869 1 97.88 154 LEU B CA 1
ATOM 3714 C C . LEU B 1 154 ? 15.398 -3.959 1.418 1 97.88 154 LEU B C 1
ATOM 3716 O O . LEU B 1 154 ? 15.586 -2.809 1.019 1 97.88 154 LEU B O 1
ATOM 3720 N N . ILE B 1 155 ? 15.547 -4.98 0.647 1 97.56 155 ILE B N 1
ATOM 3721 C CA . ILE B 1 155 ? 15.812 -4.879 -0.784 1 97.56 155 ILE B CA 1
ATOM 3722 C C . ILE B 1 155 ? 14.914 -5.852 -1.546 1 97.56 155 ILE B C 1
ATOM 3724 O O . ILE B 1 155 ? 14.617 -6.945 -1.06 1 97.56 155 ILE B O 1
ATOM 3728 N N . GLY B 1 156 ? 14.461 -5.426 -2.699 1 98.25 156 GLY B N 1
ATOM 3729 C CA . GLY B 1 156 ? 13.578 -6.281 -3.473 1 98.25 156 GLY B CA 1
ATOM 3730 C C . GLY B 1 156 ? 13.414 -5.824 -4.91 1 98.25 156 GLY B C 1
ATOM 3731 O O . GLY B 1 156 ? 14.008 -4.824 -5.32 1 98.25 156 GLY B O 1
ATOM 3732 N N . ALA B 1 157 ? 12.648 -6.629 -5.66 1 98.44 157 ALA B N 1
ATOM 3733 C CA . ALA B 1 157 ? 12.391 -6.352 -7.07 1 98.44 157 ALA B CA 1
ATOM 3734 C C . ALA B 1 157 ? 11.039 -6.914 -7.5 1 98.44 157 ALA B C 1
ATOM 3736 O O . ALA B 1 157 ? 10.484 -7.793 -6.832 1 98.44 157 ALA B O 1
ATOM 3737 N N . GLU B 1 158 ? 10.508 -6.375 -8.461 1 98.56 158 GLU B N 1
ATOM 3738 C CA . GLU B 1 158 ? 9.336 -6.863 -9.188 1 98.56 158 GLU B CA 1
ATOM 3739 C C . GLU B 1 158 ? 9.656 -7.105 -10.656 1 98.56 158 GLU B C 1
ATOM 3741 O O . GLU B 1 158 ? 10.164 -6.211 -11.344 1 98.56 158 GLU B O 1
ATOM 3746 N N . VAL B 1 159 ? 9.352 -8.289 -11.141 1 97.25 159 VAL B N 1
ATOM 3747 C CA . VAL B 1 159 ? 9.648 -8.656 -12.516 1 97.25 159 VAL B CA 1
ATOM 3748 C C . VAL B 1 159 ? 8.391 -9.18 -13.203 1 97.25 159 VAL B C 1
ATOM 3750 O O . VAL B 1 159 ? 7.613 -9.922 -12.594 1 97.25 159 VAL B O 1
ATOM 3753 N N . VAL B 1 160 ? 8.25 -8.82 -14.453 1 95.56 160 VAL B N 1
ATOM 3754 C CA . VAL B 1 160 ? 7.102 -9.281 -15.227 1 95.56 160 VAL B CA 1
ATOM 3755 C C . VAL B 1 160 ? 7.488 -10.523 -16.031 1 95.56 160 VAL B C 1
ATOM 3757 O O . VAL B 1 160 ? 8.57 -10.586 -16.609 1 95.56 160 VAL B O 1
ATOM 3760 N N . GLY B 1 161 ? 6.641 -11.516 -15.969 1 95.25 161 GLY B N 1
ATOM 3761 C CA . GLY B 1 161 ? 6.758 -12.719 -16.766 1 95.25 161 GLY B CA 1
ATOM 3762 C C . GLY B 1 161 ? 5.426 -13.234 -17.281 1 95.25 161 GLY B C 1
ATOM 3763 O O . GLY B 1 161 ? 4.488 -12.453 -17.469 1 95.25 161 GLY B O 1
ATOM 3764 N N . MET B 1 162 ? 5.516 -14.508 -17.672 1 94.81 162 MET B N 1
ATOM 3765 C CA . MET B 1 162 ? 4.316 -15.141 -18.203 1 94.81 162 MET B CA 1
ATOM 3766 C C . MET B 1 162 ? 3.988 -16.422 -17.438 1 94.81 162 MET B C 1
ATOM 3768 O O . MET B 1 162 ? 4.891 -17.172 -17.062 1 94.81 162 MET B O 1
ATOM 3772 N N . THR B 1 163 ? 2.697 -16.625 -17.219 1 94.62 163 THR B N 1
ATOM 3773 C CA . THR B 1 163 ? 2.24 -17.875 -16.625 1 94.62 163 THR B CA 1
ATOM 3774 C C . THR B 1 163 ? 1.174 -18.531 -17.484 1 94.62 163 THR B C 1
ATOM 3776 O O . THR B 1 163 ? 0.362 -17.828 -18.109 1 94.62 163 THR B O 1
ATOM 3779 N N . ALA B 1 164 ? 1.258 -19.781 -17.594 1 93.81 164 ALA B N 1
ATOM 3780 C CA . ALA B 1 164 ? 0.26 -20.609 -18.266 1 93.81 164 ALA B CA 1
ATOM 3781 C C . ALA B 1 164 ? -0.493 -21.484 -17.266 1 93.81 164 ALA B C 1
ATOM 3783 O O . ALA B 1 164 ? 0.098 -22.016 -16.328 1 93.81 164 ALA B O 1
ATOM 3784 N N . CYS B 1 165 ? -1.743 -21.688 -17.484 1 89.25 165 CYS B N 1
ATOM 3785 C CA . CYS B 1 165 ? -2.592 -22.359 -16.5 1 89.25 165 CYS B CA 1
ATOM 3786 C C . CYS B 1 165 ? -2.494 -23.875 -16.656 1 89.25 165 CYS B C 1
ATOM 3788 O O . CYS B 1 165 ? -2.805 -24.422 -17.719 1 89.25 165 CYS B O 1
ATOM 3790 N N . PRO B 1 166 ? -2.199 -24.578 -15.562 1 89.19 166 PRO B N 1
ATOM 3791 C CA . PRO B 1 166 ? -2.129 -26.047 -15.633 1 89.19 166 PRO B CA 1
ATOM 3792 C C . PRO B 1 166 ? -3.506 -26.688 -15.711 1 89.19 166 PRO B C 1
ATOM 3794 O O . PRO B 1 166 ? -3.67 -27.719 -16.391 1 89.19 166 PRO B O 1
ATOM 3797 N N . CYS B 1 167 ? -4.438 -26.125 -15.07 1 85.38 167 CYS B N 1
ATOM 3798 C CA . CYS B 1 167 ? -5.766 -26.719 -14.992 1 85.38 167 CYS B CA 1
ATOM 3799 C C . CYS B 1 167 ? -6.426 -26.766 -16.375 1 85.38 167 CYS B C 1
ATOM 3801 O O . CYS B 1 167 ? -6.875 -27.828 -16.812 1 85.38 167 CYS B O 1
ATOM 3803 N N . ALA B 1 168 ? -6.496 -25.656 -17.016 1 85.5 168 ALA B N 1
ATOM 3804 C CA . ALA B 1 168 ? -7.078 -25.609 -18.359 1 85.5 168 ALA B CA 1
ATOM 3805 C C . ALA B 1 168 ? -6.305 -26.5 -19.328 1 85.5 168 ALA B C 1
ATOM 3807 O O . ALA B 1 168 ? -6.895 -27.109 -20.219 1 85.5 168 ALA B O 1
ATOM 3808 N N . GLN B 1 169 ? -5.047 -26.516 -19.141 1 90.5 169 GLN B N 1
ATOM 3809 C CA . GLN B 1 169 ? -4.227 -27.328 -20.031 1 90.5 169 GLN B CA 1
ATOM 3810 C C . GLN B 1 169 ? -4.57 -28.812 -19.891 1 90.5 169 GLN B C 1
ATOM 3812 O O . GLN B 1 169 ? -4.578 -29.547 -20.875 1 90.5 169 GLN B O 1
ATOM 3817 N N . GLU B 1 170 ? -4.816 -29.219 -18.672 1 89.12 170 GLU B N 1
ATOM 3818 C CA . GLU B 1 170 ? -5.172 -30.609 -18.422 1 89.12 170 GLU B CA 1
ATOM 3819 C C . GLU B 1 170 ? -6.504 -30.969 -19.078 1 89.12 170 GLU B C 1
ATOM 3821 O O . GLU B 1 170 ? -6.668 -32.062 -19.609 1 89.12 170 GLU B O 1
ATOM 3826 N N . ILE B 1 171 ? -7.371 -30.062 -19.031 1 86.38 171 ILE B N 1
ATOM 3827 C CA . ILE B 1 171 ? -8.664 -30.266 -19.672 1 86.38 171 ILE B CA 1
ATOM 3828 C C . ILE B 1 171 ? -8.477 -30.422 -21.172 1 86.38 171 ILE B C 1
ATOM 3830 O O . ILE B 1 171 ? -9.047 -31.344 -21.781 1 86.38 171 ILE B O 1
ATOM 3834 N N . MET B 1 172 ? -7.672 -29.578 -21.703 1 90.94 172 MET B N 1
ATOM 3835 C CA . MET B 1 172 ? -7.402 -29.641 -23.141 1 90.94 172 MET B CA 1
ATOM 3836 C C . MET B 1 172 ? -6.66 -30.922 -23.5 1 90.94 172 MET B C 1
ATOM 3838 O O . MET B 1 172 ? -6.855 -31.469 -24.594 1 90.94 172 MET B O 1
ATOM 3842 N N . ARG B 1 173 ? -5.816 -31.328 -22.625 1 92.19 173 ARG B N 1
ATOM 3843 C CA . ARG B 1 173 ? -5.086 -32.594 -22.828 1 92.19 173 ARG B CA 1
ATOM 3844 C C . ARG B 1 173 ? -6.039 -33.781 -22.875 1 92.19 173 ARG B C 1
ATOM 3846 O O . ARG B 1 173 ? -5.91 -34.656 -23.734 1 92.19 173 ARG B O 1
ATOM 3853 N N . ASP B 1 174 ? -6.996 -33.781 -21.984 1 92.75 174 ASP B N 1
ATOM 3854 C CA . ASP B 1 174 ? -7.992 -34.844 -21.953 1 92.75 174 ASP B CA 1
ATOM 3855 C C . ASP B 1 174 ? -8.844 -34.844 -23.219 1 92.75 174 ASP B C 1
ATOM 3857 O O . ASP B 1 174 ? -9.172 -35.906 -23.75 1 92.75 174 ASP B O 1
ATOM 3861 N N . ASN B 1 175 ? -9.148 -33.688 -23.625 1 92.88 175 ASN B N 1
ATOM 3862 C CA . ASN B 1 175 ? -9.891 -33.562 -24.875 1 92.88 175 ASN B CA 1
ATOM 3863 C C . ASN B 1 175 ? -9.094 -34.094 -26.062 1 92.88 175 ASN B C 1
ATOM 3865 O O . ASN B 1 175 ? -9.648 -34.781 -26.922 1 92.88 175 ASN B O 1
ATOM 3869 N N . ALA B 1 176 ? -7.848 -33.75 -26.047 1 93.81 176 ALA B N 1
ATOM 3870 C CA . ALA B 1 176 ? -6.973 -34.219 -27.125 1 93.81 176 ALA B CA 1
ATOM 3871 C C . ALA B 1 176 ? -6.832 -35.75 -27.094 1 93.81 176 ALA B C 1
ATOM 3873 O O . ALA B 1 176 ? -6.836 -36.375 -28.156 1 93.81 176 ALA B O 1
ATOM 3874 N N . LYS B 1 177 ? -6.684 -36.281 -25.953 1 94.56 177 LYS B N 1
ATOM 3875 C CA . LYS B 1 177 ? -6.598 -37.719 -25.781 1 94.56 177 LYS B CA 1
ATOM 3876 C C . LYS B 1 177 ? -7.828 -38.406 -26.359 1 94.56 177 LYS B C 1
ATOM 3878 O O . LYS B 1 177 ? -7.711 -39.375 -27.141 1 94.56 177 LYS B O 1
ATOM 3883 N N . THR B 1 178 ? -8.992 -37.875 -25.969 1 95.88 178 THR B N 1
ATOM 3884 C CA . THR B 1 178 ? -10.266 -38.438 -26.422 1 95.88 178 THR B CA 1
ATOM 3885 C C . THR B 1 178 ? -10.383 -38.344 -27.953 1 95.88 178 THR B C 1
ATOM 3887 O O . THR B 1 178 ? -10.766 -39.312 -28.609 1 95.88 178 THR B O 1
ATOM 3890 N N . ALA B 1 179 ? -10.055 -37.219 -28.453 1 95.25 179 ALA B N 1
ATOM 3891 C CA . ALA B 1 179 ? -10.156 -37 -29.891 1 95.25 179 ALA B CA 1
ATOM 3892 C C . ALA B 1 179 ? -9.234 -37.938 -30.656 1 95.25 179 ALA B C 1
ATOM 3894 O O . ALA B 1 179 ? -9.625 -38.469 -31.703 1 95.25 179 ALA B O 1
ATOM 3895 N N . LEU B 1 180 ? -8.031 -38.125 -30.203 1 96.38 180 LEU B N 1
ATOM 3896 C CA . LEU B 1 180 ? -7.062 -39 -30.859 1 96.38 180 LEU B CA 1
ATOM 3897 C C . LEU B 1 180 ? -7.512 -40.469 -30.797 1 96.38 180 LEU B C 1
ATOM 3899 O O . LEU B 1 180 ? -7.367 -41.188 -31.766 1 96.38 180 LEU B O 1
ATOM 3903 N N . ARG B 1 181 ? -8.039 -40.781 -29.609 1 96.06 181 ARG B N 1
ATOM 3904 C CA . ARG B 1 181 ? -8.539 -42.156 -29.469 1 96.06 181 ARG B CA 1
ATOM 3905 C C . ARG B 1 181 ? -9.711 -42.406 -30.406 1 96.06 181 ARG B C 1
ATOM 3907 O O . ARG B 1 181 ? -9.797 -43.5 -31.016 1 96.06 181 ARG B O 1
ATOM 3914 N N . GLU B 1 182 ? -10.531 -41.469 -30.547 1 96.56 182 GLU B N 1
ATOM 3915 C CA . GLU B 1 182 ? -11.672 -41.562 -31.453 1 96.56 182 GLU B CA 1
ATOM 3916 C C . GLU B 1 182 ? -11.227 -41.688 -32.906 1 96.56 182 GLU B C 1
ATOM 3918 O O . GLU B 1 182 ? -11.93 -42.281 -33.719 1 96.56 182 GLU B O 1
ATOM 3923 N N . LEU B 1 183 ? -10.102 -41.188 -33.188 1 97 183 LEU B N 1
ATOM 3924 C CA . LEU B 1 183 ? -9.562 -41.219 -34.531 1 97 183 LEU B CA 1
ATOM 3925 C C . LEU B 1 183 ? -8.797 -42.531 -34.75 1 97 183 LEU B C 1
ATOM 3927 O O . LEU B 1 183 ? -8.258 -42.75 -35.844 1 97 183 LEU B O 1
ATOM 3931 N N . GLY B 1 184 ? -8.625 -43.344 -33.719 1 96.25 184 GLY B N 1
ATOM 3932 C CA . GLY B 1 184 ? -8.055 -44.656 -33.875 1 96.25 184 GLY B CA 1
ATOM 3933 C C . GLY B 1 184 ? -6.582 -44.719 -33.531 1 96.25 184 GLY B C 1
ATOM 3934 O O . GLY B 1 184 ? -5.902 -45.719 -33.844 1 96.25 184 GLY B O 1
ATOM 3935 N N . VAL B 1 185 ? -6.152 -43.719 -32.938 1 95.94 185 VAL B N 1
ATOM 3936 C CA . VAL B 1 185 ? -4.742 -43.719 -32.562 1 95.94 185 VAL B CA 1
ATOM 3937 C C . VAL B 1 185 ? -4.535 -44.562 -31.297 1 95.94 185 VAL B C 1
ATOM 3939 O O . VAL B 1 185 ? -5.328 -44.5 -30.359 1 95.94 185 VAL B O 1
ATOM 3942 N N . GLY B 1 186 ? -3.463 -45.406 -31.297 1 95.38 186 GLY B N 1
ATOM 3943 C CA . GLY B 1 186 ? -3.17 -46.25 -30.156 1 95.38 186 GLY B CA 1
ATOM 3944 C C . GLY B 1 186 ? -2.789 -45.5 -28.906 1 95.38 186 GLY B C 1
ATOM 3945 O O . GLY B 1 186 ? -2.215 -44.406 -28.984 1 95.38 186 GLY B O 1
ATOM 3946 N N . LEU B 1 187 ? -3.064 -46.062 -27.75 1 94.31 187 LEU B N 1
ATOM 3947 C CA . LEU B 1 187 ? -2.885 -45.406 -26.453 1 94.31 187 LEU B CA 1
ATOM 3948 C C . LEU B 1 187 ? -1.423 -45.031 -26.234 1 94.31 187 LEU B C 1
ATOM 3950 O O . LEU B 1 187 ? -1.126 -43.938 -25.734 1 94.31 187 LEU B O 1
ATOM 3954 N N . GLU B 1 188 ? -0.566 -45.812 -26.578 1 95.25 188 GLU B N 1
ATOM 3955 C CA . GLU B 1 188 ? 0.857 -45.531 -26.391 1 95.25 188 GLU B CA 1
ATOM 3956 C C 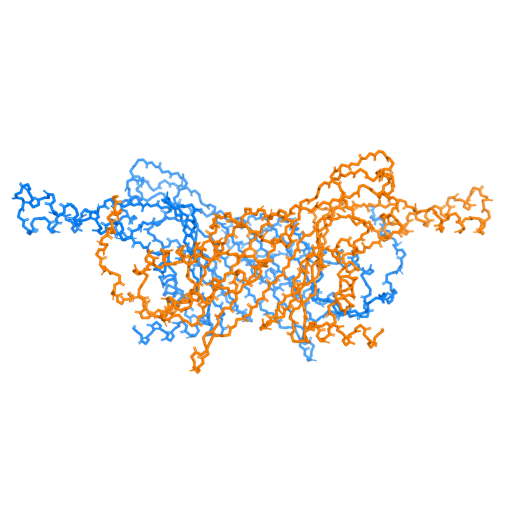. GLU B 1 188 ? 1.309 -44.344 -27.219 1 95.25 188 GLU B C 1
ATOM 3958 O O . GLU B 1 188 ? 2.061 -43.5 -26.734 1 95.25 188 GLU B O 1
ATOM 3963 N N . THR B 1 189 ? 0.805 -44.344 -28.422 1 95.75 189 THR B N 1
ATOM 3964 C CA . THR B 1 189 ? 1.137 -43.219 -29.312 1 95.75 189 THR B CA 1
ATOM 3965 C C . THR B 1 189 ? 0.554 -41.906 -28.781 1 95.75 189 THR B C 1
ATOM 3967 O O . THR B 1 189 ? 1.211 -40.875 -28.844 1 95.75 189 THR B O 1
ATOM 3970 N N . VAL B 1 190 ? -0.683 -41.969 -28.344 1 95.19 190 VAL B N 1
ATOM 3971 C CA . VAL B 1 190 ? -1.356 -40.812 -27.781 1 95.19 190 VAL B CA 1
ATOM 3972 C C . VAL B 1 190 ? -0.56 -40.281 -26.594 1 95.19 190 VAL B C 1
ATOM 3974 O O . VAL B 1 190 ? -0.303 -39.062 -26.516 1 95.19 190 VAL B O 1
ATOM 3977 N N . MET B 1 191 ? -0.18 -41.125 -25.734 1 94.69 191 MET B N 1
ATOM 3978 C CA . MET B 1 191 ? 0.549 -40.719 -24.547 1 94.69 191 MET B CA 1
ATOM 3979 C C . MET B 1 191 ? 1.899 -40.125 -24.906 1 94.69 191 MET B C 1
ATOM 3981 O O . MET B 1 191 ? 2.318 -39.125 -24.312 1 94.69 191 MET B O 1
ATOM 3985 N N . ASN B 1 192 ? 2.562 -40.688 -25.859 1 93.69 192 ASN B N 1
ATOM 3986 C CA . ASN B 1 192 ? 3.85 -40.156 -26.297 1 93.69 192 ASN B CA 1
ATOM 3987 C C . ASN B 1 192 ? 3.709 -38.781 -26.906 1 93.69 192 ASN B C 1
ATOM 3989 O O . ASN B 1 192 ? 4.547 -37.906 -26.672 1 93.69 192 ASN B O 1
ATOM 3993 N N . PHE B 1 193 ? 2.672 -38.688 -27.688 1 93.69 193 PHE B N 1
ATOM 3994 C CA . PHE B 1 193 ? 2.398 -37.375 -28.297 1 93.69 193 PHE B CA 1
ATOM 3995 C C . PHE B 1 193 ? 2.15 -36.312 -27.25 1 93.69 193 PHE B C 1
ATOM 3997 O O . PHE B 1 193 ? 2.736 -35.219 -27.297 1 93.69 193 PHE B O 1
ATOM 4004 N N . LEU B 1 194 ? 1.335 -36.625 -26.281 1 92.94 194 LEU B N 1
ATOM 4005 C CA . LEU B 1 194 ? 0.904 -35.656 -25.266 1 92.94 194 LEU B CA 1
ATOM 4006 C C . LEU B 1 194 ? 2.039 -35.344 -24.297 1 92.94 194 LEU B C 1
ATOM 4008 O O . LEU B 1 194 ? 2.045 -34.281 -23.672 1 92.94 194 LEU B O 1
ATOM 4012 N N . ASN B 1 195 ? 2.934 -36.219 -24.172 1 91.69 195 ASN B N 1
ATOM 4013 C CA . ASN B 1 195 ? 4.102 -35.938 -23.328 1 91.69 195 ASN B CA 1
ATOM 4014 C C . ASN B 1 195 ? 5.09 -35 -24.031 1 91.69 195 ASN B C 1
ATOM 4016 O O . ASN B 1 195 ? 5.84 -34.281 -23.359 1 91.69 195 ASN B O 1
ATOM 4020 N N . LYS B 1 196 ? 5.023 -35 -25.297 1 91 196 LYS B N 1
ATOM 4021 C CA . LYS B 1 196 ? 5.996 -34.219 -26.078 1 91 196 LYS B CA 1
ATOM 4022 C C . LYS B 1 196 ? 5.441 -32.875 -26.469 1 91 196 LYS B C 1
ATOM 4024 O O . LYS B 1 196 ? 6.191 -31.891 -26.562 1 91 196 LYS B O 1
ATOM 4029 N N . VAL B 1 197 ? 4.148 -32.875 -26.766 1 92 197 VAL B N 1
ATOM 4030 C CA . VAL B 1 197 ? 3.533 -31.656 -27.266 1 92 197 VAL B CA 1
ATOM 4031 C C . VAL B 1 197 ? 2.555 -31.109 -26.234 1 92 197 VAL B C 1
ATOM 4033 O O . VAL B 1 197 ? 1.484 -31.688 -26.016 1 92 197 VAL B O 1
ATOM 4036 N N . PRO B 1 198 ? 2.949 -29.984 -25.688 1 92.12 198 PRO B N 1
ATOM 4037 C CA . PRO B 1 198 ? 2.023 -29.422 -24.703 1 92.12 198 PRO B CA 1
ATOM 4038 C C . PRO B 1 198 ? 0.735 -28.906 -25.344 1 92.12 198 PRO B C 1
ATOM 4040 O O . PRO B 1 198 ? 0.764 -28.359 -26.438 1 92.12 198 PRO B O 1
ATOM 4043 N N . MET B 1 199 ? -0.373 -29.109 -24.641 1 92.69 199 MET B N 1
ATOM 4044 C CA . MET B 1 199 ? -1.681 -28.703 -25.141 1 92.69 199 MET B CA 1
ATOM 4045 C C . MET B 1 199 ? -1.963 -27.234 -24.812 1 92.69 199 MET B C 1
ATOM 4047 O O . MET B 1 199 ? -1.3 -26.656 -23.953 1 92.69 199 MET B O 1
ATOM 4051 N N . ALA B 1 200 ? -2.916 -26.781 -25.516 1 90.75 200 ALA B N 1
ATOM 4052 C CA . ALA B 1 200 ? -3.297 -25.375 -25.375 1 90.75 200 ALA B CA 1
ATOM 4053 C C . ALA B 1 200 ? -3.812 -25.078 -23.969 1 90.75 200 ALA B C 1
ATOM 4055 O O . ALA B 1 200 ? -4.383 -25.953 -23.312 1 90.75 200 ALA B O 1
ATOM 4056 N N . THR B 1 201 ? -3.592 -23.859 -23.547 1 93 201 THR B N 1
ATOM 4057 C CA . THR B 1 201 ? -4.156 -23.281 -22.328 1 93 201 THR B CA 1
ATOM 4058 C C . THR B 1 201 ? -4.16 -21.766 -22.406 1 93 201 THR B C 1
ATOM 4060 O O . THR B 1 201 ? -3.672 -21.188 -23.375 1 93 201 THR B O 1
ATOM 4063 N N . HIS B 1 202 ? -4.852 -21.109 -21.531 1 89.81 202 HIS B N 1
ATOM 4064 C CA . HIS B 1 202 ? -4.738 -19.656 -21.5 1 89.81 202 HIS B CA 1
ATOM 4065 C C . HIS B 1 202 ? -3.48 -19.234 -20.75 1 89.81 202 HIS B C 1
ATOM 4067 O O . HIS B 1 202 ? -2.996 -19.953 -19.875 1 89.81 202 HIS B O 1
ATOM 4073 N N . ASN B 1 203 ? -2.936 -18.172 -21.141 1 92 203 ASN B N 1
ATOM 4074 C CA . ASN B 1 203 ? -1.762 -17.578 -20.516 1 92 203 ASN B CA 1
ATOM 4075 C C . ASN B 1 203 ? -1.976 -16.094 -20.219 1 92 203 ASN B C 1
ATOM 4077 O O . ASN B 1 203 ? -2.93 -15.492 -20.719 1 92 203 ASN B O 1
ATOM 4081 N N . GLN B 1 204 ? -1.265 -15.578 -19.297 1 92.75 204 GLN B N 1
ATOM 4082 C CA . GLN B 1 204 ? -1.376 -14.18 -18.906 1 92.75 204 GLN B CA 1
ATOM 4083 C C . GLN B 1 204 ? -0.041 -13.641 -18.391 1 92.75 204 GLN B C 1
ATOM 4085 O O . GLN B 1 204 ? 0.878 -14.414 -18.125 1 92.75 204 GLN B O 1
ATOM 4090 N N . ARG B 1 205 ? -0.004 -12.281 -18.312 1 93.69 205 ARG B N 1
ATOM 4091 C CA . ARG B 1 205 ? 1.123 -11.633 -17.656 1 93.69 205 ARG B CA 1
ATOM 4092 C C . ARG B 1 205 ? 1.115 -11.906 -16.156 1 93.69 205 ARG B C 1
ATOM 4094 O O . ARG B 1 205 ? 0.054 -11.93 -15.531 1 93.69 205 ARG B O 1
ATOM 4101 N N . GLY B 1 206 ? 2.27 -12.188 -15.656 1 96 206 GLY B N 1
ATOM 4102 C CA . GLY B 1 206 ? 2.479 -12.344 -14.227 1 96 206 GLY B CA 1
ATOM 4103 C C . GLY B 1 206 ? 3.551 -11.43 -13.672 1 96 206 GLY B C 1
ATOM 4104 O O . GLY B 1 206 ? 4.57 -11.188 -14.32 1 96 206 GLY B O 1
ATOM 4105 N N . ARG B 1 207 ? 3.291 -10.898 -12.445 1 97.62 207 ARG B N 1
ATOM 4106 C CA . ARG B 1 207 ? 4.285 -10.102 -11.734 1 97.62 207 ARG B CA 1
ATOM 4107 C C . ARG B 1 207 ? 4.781 -10.82 -10.484 1 97.62 207 ARG B C 1
ATOM 4109 O O . ARG B 1 207 ? 4.004 -11.102 -9.57 1 97.62 207 ARG B O 1
ATOM 4116 N N . GLY B 1 208 ? 6.012 -11.141 -10.516 1 98.38 208 GLY B N 1
ATOM 4117 C CA . GLY B 1 208 ? 6.648 -11.695 -9.336 1 98.38 208 GLY B CA 1
ATOM 4118 C C . GLY B 1 208 ? 7.371 -10.648 -8.508 1 98.38 208 GLY B C 1
ATOM 4119 O O . GLY B 1 208 ? 8.008 -9.742 -9.055 1 98.38 208 GLY B O 1
ATOM 4120 N N . ILE B 1 209 ? 7.25 -10.758 -7.207 1 98.75 209 ILE B N 1
ATOM 4121 C CA . ILE B 1 209 ? 7.875 -9.789 -6.309 1 98.75 209 ILE B CA 1
ATOM 4122 C C . ILE B 1 209 ? 8.57 -10.523 -5.168 1 98.75 209 ILE B C 1
ATOM 4124 O O . ILE B 1 209 ? 7.984 -11.406 -4.539 1 98.75 209 ILE B O 1
ATOM 4128 N N . ILE B 1 210 ? 9.789 -10.195 -4.902 1 98.75 210 ILE B N 1
ATOM 4129 C CA . ILE B 1 210 ? 10.547 -10.719 -3.768 1 98.75 210 ILE B CA 1
ATOM 4130 C C . ILE B 1 210 ? 11.195 -9.562 -3.006 1 98.75 210 ILE B C 1
ATOM 4132 O O . ILE B 1 210 ? 11.711 -8.625 -3.611 1 98.75 210 ILE B O 1
ATOM 4136 N N . SER B 1 211 ? 11.156 -9.602 -1.742 1 98.62 211 SER B N 1
ATOM 4137 C CA . SER B 1 211 ? 11.977 -8.703 -0.927 1 98.62 211 SER B CA 1
ATOM 4138 C C . SER B 1 211 ? 12.547 -9.43 0.285 1 98.62 211 SER B C 1
ATOM 4140 O O . SER B 1 211 ? 11.93 -10.359 0.809 1 98.62 211 SER B O 1
ATOM 4142 N N . LEU B 1 212 ? 13.664 -9.094 0.72 1 98.31 212 LEU B N 1
ATOM 4143 C CA . LEU B 1 212 ? 14.344 -9.586 1.916 1 98.31 212 LEU B CA 1
ATOM 4144 C C . LEU B 1 212 ? 14.688 -8.438 2.857 1 98.31 212 LEU B C 1
ATOM 4146 O O . LEU B 1 212 ? 15.258 -7.43 2.432 1 98.31 212 LEU B O 1
ATOM 4150 N N . GLU B 1 213 ? 14.273 -8.539 4.02 1 97.88 213 GLU B N 1
ATOM 4151 C CA . GLU B 1 213 ? 14.633 -7.586 5.07 1 97.88 213 GLU B CA 1
ATOM 4152 C C . GLU B 1 213 ? 15.68 -8.164 6.012 1 97.88 213 GLU B C 1
ATOM 4154 O O . GLU B 1 213 ? 15.477 -9.234 6.594 1 97.88 213 GLU B O 1
ATOM 4159 N N . VAL B 1 214 ? 16.719 -7.504 6.133 1 96.12 214 VAL B N 1
ATOM 4160 C CA . VAL B 1 214 ? 17.812 -8 6.945 1 96.12 214 VAL B CA 1
ATOM 4161 C C . VAL B 1 214 ? 18.297 -6.906 7.891 1 96.12 214 VAL B C 1
ATOM 4163 O O . VAL B 1 214 ? 18.078 -5.719 7.641 1 96.12 214 VAL B O 1
ATOM 4166 N N . SER B 1 215 ? 18.891 -7.324 9 1 91.19 215 SER B N 1
ATOM 4167 C CA . SER B 1 215 ? 19.562 -6.414 9.93 1 91.19 215 SER B CA 1
ATOM 4168 C C . SER B 1 215 ? 21.078 -6.52 9.812 1 91.19 215 SER B C 1
ATOM 4170 O O . SER B 1 215 ? 21.609 -7.582 9.469 1 91.19 215 SER B O 1
ATOM 4172 N N . GLY B 1 216 ? 21.734 -5.449 10.078 1 83.38 216 GLY B N 1
ATOM 4173 C CA . GLY B 1 216 ? 23.188 -5.461 10.086 1 83.38 216 GLY B CA 1
ATOM 4174 C C . GLY B 1 216 ? 23.797 -5.395 8.703 1 83.38 216 GLY B C 1
ATOM 4175 O O . GLY B 1 216 ? 23.203 -4.801 7.789 1 83.38 216 GLY B O 1
ATOM 4176 N N . ASP B 1 217 ? 25.031 -5.863 8.594 1 84.25 217 ASP B N 1
ATOM 4177 C CA . ASP B 1 217 ? 25.781 -5.758 7.352 1 84.25 217 ASP B CA 1
ATOM 4178 C C . ASP B 1 217 ? 25.734 -7.062 6.562 1 84.25 217 ASP B C 1
ATOM 4180 O O . ASP B 1 217 ? 26.719 -7.793 6.488 1 84.25 217 ASP B O 1
ATOM 4184 N N . VAL B 1 218 ? 24.547 -7.41 6.055 1 89.62 218 VAL B N 1
ATOM 4185 C CA . VAL B 1 218 ? 24.344 -8.602 5.227 1 89.62 218 VAL B CA 1
ATOM 4186 C C . VAL B 1 218 ? 24.141 -8.188 3.771 1 89.62 218 VAL B C 1
ATOM 4188 O O . VAL B 1 218 ? 23.344 -7.289 3.482 1 89.62 218 VAL B O 1
ATOM 4191 N N . ASP B 1 219 ? 24.844 -8.836 2.973 1 88.5 219 ASP B N 1
ATOM 4192 C CA . ASP B 1 219 ? 24.75 -8.523 1.549 1 88.5 219 ASP B CA 1
ATOM 4193 C C . ASP B 1 219 ? 23.656 -9.367 0.882 1 88.5 219 ASP B C 1
ATOM 4195 O O . ASP B 1 219 ? 23.656 -10.594 1.013 1 88.5 219 ASP B O 1
ATOM 4199 N N . VAL B 1 220 ? 22.766 -8.734 0.262 1 93.94 220 VAL B N 1
ATOM 4200 C CA . VAL B 1 220 ? 21.75 -9.414 -0.531 1 93.94 220 VAL B CA 1
ATOM 4201 C C . VAL B 1 220 ? 21.828 -8.953 -1.984 1 93.94 220 VAL B C 1
ATOM 4203 O O . VAL B 1 220 ? 21.625 -7.773 -2.283 1 93.94 220 VAL B O 1
ATOM 4206 N N . SER B 1 221 ? 22.094 -9.844 -2.857 1 93.81 221 SER B N 1
ATOM 4207 C CA . SER B 1 221 ? 22.297 -9.516 -4.266 1 93.81 221 SER B CA 1
ATOM 4208 C C . SER B 1 221 ? 20.969 -9.242 -4.961 1 93.81 221 SER B C 1
ATOM 4210 O O . SER B 1 221 ? 20.125 -10.133 -5.074 1 93.81 221 SER B O 1
ATOM 4212 N N . LEU B 1 222 ? 20.875 -8.078 -5.461 1 94.69 222 LEU B N 1
ATOM 4213 C CA . LEU B 1 222 ? 19.703 -7.699 -6.234 1 94.69 222 LEU B CA 1
ATOM 4214 C C . LEU B 1 222 ? 19.609 -8.523 -7.512 1 94.69 222 LEU B C 1
ATOM 4216 O O . LEU B 1 222 ? 18.516 -8.93 -7.906 1 94.69 222 LEU B O 1
ATOM 4220 N N . GLU B 1 223 ? 20.672 -8.75 -8.148 1 93.12 223 GLU B N 1
ATOM 4221 C CA . GLU B 1 223 ? 20.703 -9.539 -9.375 1 93.12 223 GLU B CA 1
ATOM 4222 C C . GLU B 1 223 ? 20.172 -10.945 -9.133 1 93.12 223 GLU B C 1
ATOM 4224 O O . GLU B 1 223 ? 19.453 -11.5 -9.977 1 93.12 223 GLU B O 1
ATOM 4229 N N . THR B 1 224 ? 20.562 -11.492 -8.031 1 96.75 224 THR B N 1
ATOM 4230 C CA . THR B 1 224 ? 20.094 -12.828 -7.684 1 96.75 224 THR B CA 1
ATOM 4231 C C . THR B 1 224 ? 18.578 -12.828 -7.48 1 96.75 224 THR B C 1
ATOM 4233 O O . THR B 1 224 ? 17.891 -13.742 -7.938 1 96.75 224 THR B O 1
ATOM 4236 N N . ILE B 1 225 ? 18.078 -11.812 -6.82 1 98 225 ILE B N 1
ATOM 4237 C CA . ILE B 1 225 ? 16.641 -11.688 -6.602 1 98 225 ILE B CA 1
ATOM 4238 C C . ILE B 1 225 ? 15.914 -11.648 -7.945 1 98 225 ILE B C 1
ATOM 4240 O O . ILE B 1 225 ? 14.945 -12.383 -8.156 1 98 225 ILE B O 1
ATOM 4244 N N . ILE B 1 226 ? 16.391 -10.836 -8.812 1 96.88 226 ILE B N 1
ATOM 4245 C CA . ILE B 1 226 ? 15.773 -10.672 -10.133 1 96.88 226 ILE B CA 1
ATOM 4246 C C . ILE B 1 226 ? 15.773 -12.008 -10.867 1 96.88 226 ILE B C 1
ATOM 4248 O O . ILE B 1 226 ? 14.75 -12.414 -11.43 1 96.88 226 ILE B O 1
ATOM 4252 N N . ARG B 1 227 ? 16.844 -12.703 -10.844 1 96.38 227 ARG B N 1
ATOM 4253 C CA . ARG B 1 227 ? 16.969 -13.984 -11.523 1 96.38 227 ARG B CA 1
ATOM 4254 C C . ARG B 1 227 ? 15.992 -15.008 -10.945 1 96.38 227 ARG B C 1
ATOM 4256 O O . ARG B 1 227 ? 15.383 -15.773 -11.695 1 96.38 227 ARG B O 1
ATOM 4263 N N . ILE B 1 228 ? 15.898 -15.016 -9.664 1 97.94 228 ILE B N 1
ATOM 4264 C CA . ILE B 1 228 ? 14.992 -15.953 -9.008 1 97.94 228 ILE B CA 1
ATOM 4265 C C . ILE B 1 228 ? 13.562 -15.703 -9.484 1 97.94 228 ILE B C 1
ATOM 4267 O O . ILE B 1 228 ? 12.852 -16.641 -9.844 1 97.94 228 ILE B O 1
ATOM 4271 N N . ILE B 1 229 ? 13.133 -14.469 -9.5 1 98.19 229 ILE B N 1
ATOM 4272 C CA . ILE B 1 229 ? 11.766 -14.148 -9.906 1 98.19 229 ILE B CA 1
ATOM 4273 C C . ILE B 1 229 ? 11.539 -14.594 -11.352 1 98.19 229 ILE B C 1
ATOM 4275 O O . ILE B 1 229 ? 10.547 -15.258 -11.648 1 98.19 229 ILE B O 1
ATOM 4279 N N . GLU B 1 230 ? 12.445 -14.32 -12.18 1 94.31 230 GLU B N 1
ATOM 4280 C CA . GLU B 1 230 ? 12.328 -14.602 -13.609 1 94.31 230 GLU B CA 1
ATOM 4281 C C . GLU B 1 230 ? 12.203 -16.094 -13.867 1 94.31 230 GLU B C 1
ATOM 4283 O O . GLU B 1 230 ? 11.461 -16.516 -14.758 1 94.31 230 GLU B O 1
ATOM 4288 N N . SER B 1 231 ? 12.898 -16.844 -13.156 1 95.06 231 SER B N 1
ATOM 4289 C CA . SER B 1 231 ? 12.977 -18.266 -13.422 1 95.06 231 SER B CA 1
ATOM 4290 C C . SER B 1 231 ? 11.875 -19.031 -12.688 1 95.06 231 SER B C 1
ATOM 4292 O O . SER B 1 231 ? 11.836 -20.266 -12.727 1 95.06 231 SER B O 1
ATOM 4294 N N . SER B 1 232 ? 11.023 -18.328 -11.961 1 96.94 232 SER B N 1
ATOM 4295 C CA . SER B 1 232 ? 10.062 -19.016 -11.117 1 96.94 232 SER B CA 1
ATOM 4296 C C . SER B 1 232 ? 8.664 -18.984 -11.734 1 96.94 232 SER B C 1
ATOM 4298 O O . SER B 1 232 ? 7.711 -19.516 -11.148 1 96.94 232 SER B O 1
ATOM 4300 N N . MET B 1 233 ? 8.5 -18.344 -12.844 1 96.38 233 MET B N 1
ATOM 4301 C CA . MET B 1 233 ? 7.234 -18.344 -13.57 1 96.38 233 MET B CA 1
ATOM 4302 C C . MET B 1 233 ? 7.273 -19.328 -14.742 1 96.38 233 MET B C 1
ATOM 4304 O O . MET B 1 233 ? 8.211 -20.109 -14.867 1 96.38 233 MET B O 1
ATOM 4308 N N . SER B 1 234 ? 6.188 -19.375 -15.547 1 95.25 234 SER B N 1
ATOM 4309 C CA . SER B 1 234 ? 6.152 -20.328 -16.656 1 95.25 234 SER B CA 1
ATOM 4310 C C . SER B 1 234 ? 7.195 -19.984 -17.703 1 95.25 234 SER B C 1
ATOM 4312 O O . SER B 1 234 ? 7.816 -20.891 -18.281 1 95.25 234 SER B O 1
ATOM 4314 N N . SER B 1 235 ? 7.332 -18.75 -17.969 1 93 235 SER B N 1
ATOM 4315 C CA . SER B 1 235 ? 8.344 -18.297 -18.922 1 93 235 SER B CA 1
ATOM 4316 C C . SER B 1 235 ? 8.688 -16.828 -18.703 1 93 235 SER B C 1
ATOM 4318 O O . SER B 1 235 ? 7.828 -16.047 -18.312 1 93 235 SER B O 1
ATOM 4320 N N . SER B 1 236 ? 9.961 -16.578 -18.953 1 89.69 236 SER B N 1
ATOM 4321 C CA . SER B 1 236 ? 10.367 -15.18 -18.969 1 89.69 236 SER B CA 1
ATOM 4322 C C . SER B 1 236 ? 9.945 -14.508 -20.281 1 89.69 236 SER B C 1
ATOM 4324 O O . SER B 1 236 ? 9.688 -15.18 -21.281 1 89.69 236 SER B O 1
ATOM 4326 N N . ILE B 1 237 ? 9.828 -13.164 -20.219 1 84.56 237 ILE B N 1
ATOM 4327 C CA . ILE B 1 237 ? 9.477 -12.414 -21.422 1 84.56 237 ILE B CA 1
ATOM 4328 C C . ILE B 1 237 ? 10.531 -11.344 -21.672 1 84.56 237 ILE B C 1
ATOM 4330 O O . ILE B 1 237 ? 11.219 -10.898 -20.75 1 84.56 237 ILE B O 1
ATOM 4334 N N . VAL B 1 238 ? 10.758 -11.141 -22.984 1 79.44 238 VAL B N 1
ATOM 4335 C CA . VAL B 1 238 ? 11.648 -10.055 -23.375 1 79.44 238 VAL B CA 1
ATOM 4336 C C . VAL B 1 238 ? 10.93 -9.109 -24.344 1 79.44 238 VAL B C 1
ATOM 4338 O O . VAL B 1 238 ? 9.883 -9.461 -24.906 1 79.44 238 VAL B O 1
ATOM 4341 N N . GLU B 1 239 ? 11.375 -7.918 -24.406 1 77.69 239 GLU B N 1
ATOM 4342 C CA . GLU B 1 239 ? 10.703 -6.84 -25.125 1 77.69 239 GLU B CA 1
ATOM 4343 C C . GLU B 1 239 ? 10.641 -7.133 -26.625 1 77.69 239 GLU B C 1
ATOM 4345 O O . GLU B 1 239 ? 9.641 -6.828 -27.281 1 77.69 239 GLU B O 1
ATOM 4350 N N . LEU B 1 240 ? 11.719 -7.578 -27.125 1 74.5 240 LEU B N 1
ATOM 4351 C CA . LEU B 1 240 ? 11.758 -7.789 -28.578 1 74.5 240 LEU B CA 1
ATOM 4352 C C . LEU B 1 240 ? 11.938 -9.266 -28.906 1 74.5 240 LEU B C 1
ATOM 4354 O O . LEU B 1 240 ? 12.906 -9.891 -28.453 1 74.5 240 LEU B O 1
ATOM 4358 N N . LEU B 1 241 ? 10.945 -9.75 -29.641 1 80.69 241 LEU B N 1
ATOM 4359 C CA . LEU B 1 241 ? 10.977 -11.148 -30.031 1 80.69 241 LEU B CA 1
ATOM 4360 C C . LEU B 1 241 ? 10.758 -11.305 -31.531 1 80.69 241 LEU B C 1
ATOM 4362 O O . LEU B 1 241 ? 9.914 -10.617 -32.094 1 80.69 241 LEU B O 1
ATOM 4366 N N . LYS B 1 242 ? 11.617 -12.031 -32.031 1 83.5 242 LYS B N 1
ATOM 4367 C CA . LYS B 1 242 ? 11.32 -12.484 -33.375 1 83.5 242 LYS B CA 1
ATOM 4368 C C . LYS B 1 242 ? 10.43 -13.719 -33.375 1 83.5 242 LYS B C 1
ATOM 4370 O O . LYS B 1 242 ? 10.086 -14.234 -32.312 1 83.5 242 LYS B O 1
ATOM 4375 N N . ARG B 1 243 ? 10.125 -14.195 -34.531 1 85.25 243 ARG B N 1
ATOM 4376 C CA . ARG B 1 243 ? 9.172 -15.289 -34.656 1 85.25 243 ARG B CA 1
ATOM 4377 C C . ARG B 1 243 ? 9.672 -16.531 -33.938 1 85.25 243 ARG B C 1
ATOM 4379 O O . ARG B 1 243 ? 8.93 -17.172 -33.188 1 85.25 243 ARG B O 1
ATOM 4386 N N . ALA B 1 244 ? 10.914 -16.844 -34.125 1 88.56 244 ALA B N 1
ATOM 4387 C CA . ALA B 1 244 ? 11.484 -18.031 -33.5 1 88.56 244 ALA B CA 1
ATOM 4388 C C . ALA B 1 244 ? 11.508 -17.891 -31.969 1 88.56 244 ALA B C 1
ATOM 4390 O O . ALA B 1 244 ? 11.32 -18.875 -31.234 1 88.56 244 ALA B O 1
ATOM 4391 N N . ASP B 1 245 ? 11.742 -16.719 -31.562 1 88.88 245 ASP B N 1
ATOM 4392 C CA . ASP B 1 245 ? 11.758 -16.453 -30.125 1 88.88 245 ASP B CA 1
ATOM 4393 C C . ASP B 1 245 ? 10.359 -16.609 -29.531 1 88.88 245 ASP B C 1
ATOM 4395 O O . ASP B 1 245 ? 10.203 -17.172 -28.453 1 88.88 245 ASP B O 1
ATOM 4399 N N . GLU B 1 246 ? 9.367 -16.047 -30.219 1 88.62 246 GLU B N 1
ATOM 4400 C CA . GLU B 1 246 ? 7.984 -16.141 -29.75 1 88.62 246 GLU B CA 1
ATOM 4401 C C . GLU B 1 246 ? 7.551 -17.594 -29.578 1 88.62 246 GLU B C 1
ATOM 4403 O O . GLU B 1 246 ? 6.926 -17.938 -28.578 1 88.62 246 GLU B O 1
ATOM 4408 N N . ALA B 1 247 ? 7.895 -18.328 -30.547 1 90.12 247 ALA B N 1
ATOM 4409 C CA . ALA B 1 247 ? 7.539 -19.75 -30.5 1 90.12 247 ALA B CA 1
ATOM 4410 C C . ALA B 1 247 ? 8.164 -20.422 -29.281 1 90.12 247 ALA B C 1
ATOM 4412 O O . ALA B 1 247 ? 7.52 -21.234 -28.609 1 90.12 247 ALA B O 1
ATOM 4413 N N . LEU B 1 248 ? 9.367 -20.094 -29.016 1 90 248 LEU B N 1
ATOM 4414 C CA . LEU B 1 248 ? 10.086 -20.734 -27.922 1 90 248 LEU B CA 1
ATOM 4415 C C . LEU B 1 248 ? 9.5 -20.297 -26.578 1 90 248 LEU B C 1
ATOM 4417 O O . LEU B 1 248 ? 9.391 -21.125 -25.656 1 90 248 LEU B O 1
ATOM 4421 N N . VAL B 1 249 ? 9.18 -19.047 -26.484 1 89.62 249 VAL B N 1
ATOM 4422 C CA . VAL B 1 249 ? 8.586 -18.531 -25.266 1 89.62 249 VAL B CA 1
ATOM 4423 C C . VAL B 1 249 ? 7.262 -19.234 -24.984 1 89.62 249 VAL B C 1
ATOM 4425 O O . VAL B 1 249 ? 7.004 -19.656 -23.844 1 89.62 249 VAL B O 1
ATOM 4428 N N . VAL B 1 250 ? 6.48 -19.359 -25.984 1 90.12 250 VAL B N 1
ATOM 4429 C CA . VAL B 1 250 ? 5.18 -20.016 -25.875 1 90.12 250 VAL B CA 1
ATOM 4430 C C . VAL B 1 250 ? 5.371 -21.484 -25.5 1 90.12 250 VAL B C 1
ATOM 4432 O O . VAL B 1 250 ? 4.695 -21.984 -24.609 1 90.12 250 VAL B O 1
ATOM 4435 N N . GLU B 1 251 ? 6.27 -22.109 -26.156 1 91.5 251 GLU B N 1
ATOM 4436 C CA . GLU B 1 251 ? 6.539 -23.516 -25.875 1 91.5 251 GLU B CA 1
ATOM 4437 C C . GLU B 1 251 ? 6.996 -23.719 -24.438 1 91.5 251 GLU B C 1
ATOM 4439 O O . GLU B 1 251 ? 6.504 -24.609 -23.734 1 91.5 251 GLU B O 1
ATOM 4444 N N . ARG B 1 252 ? 7.895 -22.906 -24.047 1 91.06 252 ARG B N 1
ATOM 4445 C CA . ARG B 1 252 ? 8.422 -23 -22.703 1 91.06 252 ARG B CA 1
ATOM 4446 C C . ARG B 1 252 ? 7.316 -22.797 -21.656 1 91.06 252 ARG B C 1
ATOM 4448 O O . ARG B 1 252 ? 7.23 -23.547 -20.688 1 91.06 252 ARG B O 1
ATOM 4455 N N . ALA B 1 253 ? 6.504 -21.812 -21.891 1 93.19 253 ALA B N 1
ATOM 4456 C CA . ALA B 1 253 ? 5.422 -21.516 -20.953 1 93.19 253 ALA B CA 1
ATOM 4457 C C . ALA B 1 253 ? 4.453 -22.703 -20.844 1 93.19 253 ALA B C 1
ATOM 4459 O O . ALA B 1 253 ? 4.008 -23.047 -19.75 1 93.19 253 ALA B O 1
ATOM 4460 N N . HIS B 1 254 ? 4.145 -23.281 -21.969 1 93.44 254 HIS B N 1
ATOM 4461 C CA . HIS B 1 254 ? 3.158 -24.359 -21.984 1 93.44 254 HIS B CA 1
ATOM 4462 C C . HIS B 1 254 ? 3.762 -25.672 -21.484 1 93.44 254 HIS B C 1
ATOM 4464 O O . HIS B 1 254 ? 3.033 -26.578 -21.078 1 93.44 254 HIS B O 1
ATOM 4470 N N . GLN B 1 255 ? 5.066 -25.766 -21.5 1 93.69 255 GLN B N 1
ATOM 4471 C CA . GLN B 1 255 ? 5.734 -26.938 -20.953 1 93.69 255 GLN B CA 1
ATOM 4472 C C . GLN B 1 255 ? 5.871 -26.828 -19.438 1 93.69 255 GLN B C 1
ATOM 4474 O O . GLN B 1 255 ? 6.102 -27.828 -18.75 1 93.69 255 GLN B O 1
ATOM 4479 N N . ASN B 1 256 ? 5.703 -25.625 -18.953 1 94.25 256 ASN B N 1
ATOM 4480 C CA . ASN B 1 256 ? 5.918 -25.359 -17.531 1 94.25 256 ASN B CA 1
ATOM 4481 C C . ASN B 1 256 ? 4.77 -24.547 -16.938 1 94.25 256 ASN B C 1
ATOM 4483 O O . ASN B 1 256 ? 4.988 -23.469 -16.375 1 94.25 256 ASN B O 1
ATOM 4487 N N . PRO B 1 257 ? 3.592 -25.109 -17.094 1 93.69 257 PRO B N 1
ATOM 4488 C CA . PRO B 1 257 ? 2.461 -24.359 -16.547 1 93.69 257 PRO B CA 1
ATOM 4489 C C . PRO B 1 257 ? 2.508 -24.25 -15.016 1 93.69 257 PRO B C 1
ATOM 4491 O O . PRO B 1 257 ? 2.928 -25.203 -14.344 1 93.69 257 PRO B O 1
ATOM 4494 N N . LYS B 1 258 ? 2.096 -23.109 -14.484 1 92 258 LYS B N 1
ATOM 4495 C CA . LYS B 1 258 ? 2.184 -22.859 -13.055 1 92 258 LYS B CA 1
ATOM 4496 C C . LYS B 1 258 ? 1.017 -22 -12.57 1 92 258 LYS B C 1
ATOM 4498 O O . LYS B 1 258 ? 0.645 -21.016 -13.227 1 92 258 LYS B O 1
ATOM 4503 N N . PHE B 1 259 ? 0.506 -22.406 -11.406 1 90.19 259 PHE B N 1
ATOM 4504 C CA . PHE B 1 259 ? -0.405 -21.531 -10.68 1 90.19 259 PHE B CA 1
ATOM 4505 C C . PHE B 1 259 ? 0.365 -20.438 -9.938 1 90.19 259 PHE B C 1
ATOM 4507 O O . PHE B 1 259 ? 1.59 -20.516 -9.82 1 90.19 259 PHE B O 1
ATOM 4514 N N . VAL B 1 260 ? -0.369 -19.422 -9.5 1 92.88 260 VAL B N 1
ATOM 4515 C CA . VAL B 1 260 ? 0.28 -18.359 -8.727 1 92.88 260 VAL B CA 1
ATOM 4516 C C . VAL B 1 260 ? 0.959 -18.953 -7.5 1 92.88 260 VAL B C 1
ATOM 4518 O O . VAL B 1 260 ? 2.037 -18.5 -7.098 1 92.88 260 VAL B O 1
ATOM 4521 N N . GLU B 1 261 ? 0.367 -19.984 -6.895 1 92 261 GLU B N 1
ATOM 4522 C CA . GLU B 1 261 ? 0.941 -20.625 -5.715 1 92 261 GLU B CA 1
ATOM 4523 C C . GLU B 1 261 ? 2.27 -21.297 -6.047 1 92 261 GLU B C 1
ATOM 4525 O O . GLU B 1 261 ? 3.217 -21.234 -5.262 1 92 261 GLU B O 1
ATOM 4530 N N . ASP B 1 262 ? 2.238 -21.922 -7.203 1 92.44 262 ASP B N 1
ATOM 4531 C CA . ASP B 1 262 ? 3.445 -22.625 -7.641 1 92.44 262 ASP B CA 1
ATOM 4532 C C . ASP B 1 262 ? 4.602 -21.641 -7.832 1 92.44 262 ASP B C 1
ATOM 4534 O O . ASP B 1 262 ? 5.754 -21.969 -7.527 1 92.44 262 ASP B O 1
ATOM 4538 N N . CYS B 1 263 ? 4.25 -20.516 -8.398 1 95.25 263 CYS B N 1
ATOM 4539 C CA . CYS B 1 263 ? 5.281 -19.5 -8.602 1 95.25 263 CYS B CA 1
ATOM 4540 C C . CYS B 1 263 ? 5.902 -19.078 -7.281 1 95.25 263 CYS B C 1
ATOM 4542 O O . CYS B 1 263 ? 7.125 -19.016 -7.156 1 95.25 263 CYS B O 1
ATOM 4544 N N . VAL B 1 264 ? 5.074 -18.812 -6.262 1 96.56 264 VAL B N 1
ATOM 4545 C CA . VAL B 1 264 ? 5.551 -18.375 -4.953 1 96.56 264 VAL B CA 1
ATOM 4546 C C . VAL B 1 264 ? 6.402 -19.469 -4.32 1 96.56 264 VAL B C 1
ATOM 4548 O O . VAL B 1 264 ? 7.469 -19.203 -3.77 1 96.56 264 VAL B O 1
ATOM 4551 N N . ARG B 1 265 ? 5.93 -20.656 -4.426 1 95.12 265 ARG B N 1
ATOM 4552 C CA . ARG B 1 265 ? 6.656 -21.781 -3.834 1 95.12 265 ARG B CA 1
ATOM 4553 C C . ARG B 1 265 ? 8.008 -21.969 -4.516 1 95.12 265 ARG B C 1
ATOM 4555 O O . ARG B 1 265 ? 9.008 -22.25 -3.852 1 95.12 265 ARG B O 1
ATOM 4562 N N . THR B 1 266 ? 8 -21.875 -5.828 1 96 266 THR B N 1
ATOM 4563 C CA . THR B 1 266 ? 9.25 -21.984 -6.57 1 96 266 THR B CA 1
ATOM 4564 C C . THR B 1 266 ? 10.219 -20.875 -6.176 1 96 266 THR B C 1
ATOM 4566 O O . THR B 1 266 ? 11.414 -21.125 -5.984 1 96 266 THR B O 1
ATOM 4569 N N . MET B 1 267 ? 9.719 -19.656 -6.066 1 98 267 MET B N 1
ATOM 4570 C CA . MET B 1 267 ? 10.562 -18.562 -5.617 1 98 267 MET B CA 1
ATOM 4571 C C . MET B 1 267 ? 11.148 -18.844 -4.238 1 98 267 MET B C 1
ATOM 4573 O O . MET B 1 267 ? 12.328 -18.594 -4 1 98 267 MET B O 1
ATOM 4577 N N . ALA B 1 268 ? 10.32 -19.359 -3.363 1 97.06 268 ALA B N 1
ATOM 4578 C CA . ALA B 1 268 ? 10.758 -19.656 -2.004 1 97.06 268 ALA B CA 1
ATOM 4579 C C . ALA B 1 268 ? 11.906 -20.672 -2.014 1 97.06 268 ALA B C 1
ATOM 4581 O O . ALA B 1 268 ? 12.914 -20.484 -1.33 1 97.06 268 ALA B O 1
ATOM 4582 N N . GLN B 1 269 ? 11.711 -21.688 -2.77 1 96.44 269 GLN B N 1
ATOM 4583 C CA . GLN B 1 269 ? 12.742 -22.703 -2.869 1 96.44 269 GLN B CA 1
ATOM 4584 C C . GLN B 1 269 ? 14.062 -22.125 -3.373 1 96.44 269 GLN B C 1
ATOM 4586 O O . GLN B 1 269 ? 15.125 -22.422 -2.84 1 96.44 269 GLN B O 1
ATOM 4591 N N . ASN B 1 270 ? 13.961 -21.328 -4.398 1 97.69 270 ASN B N 1
ATOM 4592 C CA . ASN B 1 270 ? 15.148 -20.719 -4.977 1 97.69 270 ASN B CA 1
ATOM 4593 C C . ASN B 1 270 ? 15.82 -19.75 -4.004 1 97.69 270 ASN B C 1
ATOM 4595 O O . ASN B 1 270 ? 17.047 -19.641 -3.967 1 97.69 270 ASN B O 1
ATOM 4599 N N . ILE B 1 271 ? 15.047 -19.031 -3.219 1 98 271 ILE B N 1
ATOM 4600 C CA . ILE B 1 271 ? 15.586 -18.125 -2.217 1 98 271 ILE B CA 1
ATOM 4601 C C . ILE B 1 271 ? 16.391 -18.891 -1.188 1 98 271 ILE B C 1
ATOM 4603 O O . ILE B 1 271 ? 17.531 -18.516 -0.867 1 98 271 ILE B O 1
ATOM 4607 N N . VAL B 1 272 ? 15.82 -19.984 -0.673 1 96.56 272 VAL B N 1
ATOM 4608 C CA . VAL B 1 272 ? 16.484 -20.797 0.342 1 96.56 272 VAL B CA 1
ATOM 4609 C C . VAL B 1 272 ? 17.797 -21.344 -0.21 1 96.56 272 VAL B C 1
ATOM 4611 O O . VAL B 1 272 ? 18.812 -21.375 0.498 1 96.56 272 VAL B O 1
ATOM 4614 N N . SER B 1 273 ? 17.781 -21.688 -1.45 1 96.12 273 SER B N 1
ATOM 4615 C CA . SER B 1 273 ? 18.953 -22.281 -2.084 1 96.12 273 SER B CA 1
ATOM 4616 C C . SER B 1 273 ? 20.031 -21.234 -2.344 1 96.12 273 SER B C 1
ATOM 4618 O O . SER B 1 273 ? 21.219 -21.469 -2.094 1 96.12 273 SER B O 1
ATOM 4620 N N . GLU B 1 274 ? 19.656 -20.062 -2.83 1 96.81 274 GLU B N 1
ATOM 4621 C CA . GLU B 1 274 ? 20.609 -19.062 -3.326 1 96.81 274 GLU B CA 1
ATOM 4622 C C . GLU B 1 274 ? 21.078 -18.141 -2.205 1 96.81 274 GLU B C 1
ATOM 4624 O O . GLU B 1 274 ? 22.156 -17.547 -2.299 1 96.81 274 GLU B O 1
ATOM 4629 N N . PHE B 1 275 ? 20.344 -18 -1.19 1 97.31 275 PHE B N 1
ATOM 4630 C CA . PHE B 1 275 ? 20.688 -17.078 -0.116 1 97.31 275 PHE B CA 1
ATOM 4631 C C . PHE B 1 275 ? 21.016 -17.828 1.166 1 97.31 275 PHE B C 1
ATOM 4633 O O . PHE B 1 275 ? 20.547 -17.469 2.246 1 97.31 275 PHE B O 1
ATOM 4640 N N . ALA B 1 276 ? 21.844 -18.828 1.1 1 95 276 ALA B N 1
ATOM 4641 C CA . ALA B 1 276 ? 22.25 -19.656 2.23 1 95 276 ALA B CA 1
ATOM 4642 C C . ALA B 1 276 ? 23 -18.828 3.273 1 95 276 ALA B C 1
ATOM 4644 O O . ALA B 1 276 ? 22.938 -19.125 4.469 1 95 276 ALA B O 1
ATOM 4645 N N . HIS B 1 277 ? 23.672 -17.781 2.848 1 95.94 277 HIS B N 1
ATOM 4646 C CA . HIS B 1 277 ? 24.516 -16.984 3.736 1 95.94 277 HIS B CA 1
ATOM 4647 C C . HIS B 1 277 ? 23.688 -15.984 4.527 1 95.94 277 HIS B C 1
ATOM 4649 O O . HIS B 1 277 ? 24.172 -15.391 5.492 1 95.94 277 HIS B O 1
ATOM 4655 N N . VAL B 1 278 ? 22.484 -15.719 4.086 1 96.81 278 VAL B N 1
ATOM 4656 C CA . VAL B 1 278 ? 21.609 -14.766 4.758 1 96.81 278 VAL B CA 1
ATOM 4657 C C . VAL B 1 278 ? 21.062 -15.375 6.051 1 96.81 278 VAL B C 1
ATOM 4659 O O . VAL B 1 278 ? 20.656 -16.531 6.07 1 96.81 278 VAL B O 1
ATOM 4662 N N . PRO B 1 279 ? 21.078 -14.625 7.137 1 97.06 279 PRO B N 1
ATOM 4663 C CA . PRO B 1 279 ? 20.672 -15.172 8.438 1 97.06 279 PRO B CA 1
ATOM 4664 C C . PRO B 1 279 ? 19.219 -15.625 8.461 1 97.06 279 PRO B C 1
ATOM 4666 O O . PRO B 1 279 ? 18.391 -15.078 7.727 1 97.06 279 PRO B O 1
ATOM 4669 N N . ASP B 1 280 ? 18.906 -16.516 9.359 1 97.06 280 ASP B N 1
ATOM 4670 C CA . ASP B 1 280 ? 17.578 -17.094 9.516 1 97.06 280 ASP B CA 1
ATOM 4671 C C . ASP B 1 280 ? 16.578 -16.031 9.969 1 97.06 280 ASP B C 1
ATOM 4673 O O . ASP B 1 280 ? 15.367 -16.188 9.766 1 97.06 280 ASP B O 1
ATOM 4677 N N . SER B 1 281 ? 17.062 -14.992 10.531 1 96.5 281 SER B N 1
ATOM 4678 C CA . SER B 1 281 ? 16.203 -13.961 11.086 1 96.5 281 SER B CA 1
ATOM 4679 C C . SER B 1 281 ? 15.727 -12.992 10 1 96.5 281 SER B C 1
ATOM 4681 O O . SER B 1 281 ? 14.898 -12.117 10.258 1 96.5 281 SER B O 1
ATOM 4683 N N . ALA B 1 282 ? 16.219 -13.133 8.797 1 97.38 282 ALA B N 1
ATOM 4684 C CA . ALA B 1 282 ? 15.766 -12.281 7.695 1 97.38 282 ALA B CA 1
ATOM 4685 C C . ALA B 1 282 ? 14.289 -12.516 7.387 1 97.38 282 ALA B C 1
ATOM 4687 O O . ALA B 1 282 ? 13.812 -13.648 7.418 1 97.38 282 ALA B O 1
ATOM 4688 N N . LEU B 1 283 ? 13.633 -11.453 7.16 1 98.25 283 LEU B N 1
ATOM 4689 C CA . LEU B 1 283 ? 12.227 -11.547 6.758 1 98.25 283 LEU B CA 1
ATOM 4690 C C . LEU B 1 283 ? 12.102 -11.586 5.238 1 98.25 283 LEU B C 1
ATOM 4692 O O . LEU B 1 283 ? 12.586 -10.68 4.551 1 98.25 283 LEU B O 1
ATOM 4696 N N . VAL B 1 284 ? 11.406 -12.602 4.715 1 98.19 284 VAL B N 1
ATOM 4697 C CA . VAL B 1 284 ? 11.227 -12.797 3.281 1 98.19 284 VAL B CA 1
ATOM 4698 C C . VAL B 1 284 ? 9.766 -12.57 2.904 1 98.19 284 VAL B C 1
ATOM 4700 O O . VAL B 1 284 ? 8.859 -13.094 3.559 1 98.19 284 VAL B O 1
ATOM 4703 N N . THR B 1 285 ? 9.578 -11.75 1.938 1 98.69 285 THR B N 1
ATOM 4704 C CA . THR B 1 285 ? 8.258 -11.57 1.348 1 98.69 285 THR B CA 1
ATOM 4705 C C . THR B 1 285 ? 8.266 -11.969 -0.127 1 98.69 285 THR B C 1
ATOM 4707 O O . THR B 1 285 ? 9.07 -11.453 -0.908 1 98.69 285 THR B O 1
ATOM 4710 N N . ILE B 1 286 ? 7.359 -12.852 -0.481 1 98.62 286 ILE B N 1
ATOM 4711 C CA . ILE B 1 286 ? 7.227 -13.344 -1.848 1 98.62 286 ILE B CA 1
ATOM 4712 C C . ILE B 1 286 ? 5.789 -13.148 -2.326 1 98.62 286 ILE B C 1
ATOM 4714 O O . ILE B 1 286 ? 4.84 -13.523 -1.632 1 98.62 286 ILE B O 1
ATOM 4718 N N . LYS B 1 287 ? 5.66 -12.57 -3.459 1 98.5 287 LYS B N 1
ATOM 4719 C CA . LYS B 1 287 ? 4.336 -12.352 -4.023 1 98.5 287 LYS B CA 1
ATOM 4720 C C . LYS B 1 287 ? 4.297 -12.727 -5.5 1 98.5 287 LYS B C 1
ATOM 4722 O O . LYS B 1 287 ? 5.293 -12.578 -6.215 1 98.5 287 LYS B O 1
ATOM 4727 N N . GLN B 1 288 ? 3.172 -13.219 -5.918 1 97.69 288 GLN B N 1
ATOM 4728 C CA . GLN B 1 288 ? 2.846 -13.422 -7.324 1 97.69 288 GLN B CA 1
ATOM 4729 C C . GLN B 1 288 ? 1.46 -12.875 -7.652 1 97.69 288 GLN B C 1
ATOM 4731 O O . GLN B 1 288 ? 0.493 -13.141 -6.941 1 97.69 288 GLN B O 1
ATOM 4736 N N . ILE B 1 289 ? 1.411 -12.055 -8.656 1 96.94 289 ILE B N 1
ATOM 4737 C CA . ILE B 1 289 ? 0.157 -11.508 -9.164 1 96.94 289 ILE B CA 1
ATOM 4738 C C . ILE B 1 289 ? 0.005 -11.852 -10.641 1 96.94 289 ILE B C 1
ATOM 4740 O O . ILE B 1 289 ? 0.811 -11.43 -11.477 1 96.94 289 ILE B O 1
ATOM 4744 N N . ASN B 1 290 ? -1.019 -12.617 -10.938 1 94.62 290 ASN B N 1
ATOM 4745 C CA . ASN B 1 290 ? -1.305 -12.945 -12.336 1 94.62 290 ASN B CA 1
ATOM 4746 C C . ASN B 1 290 ? -2.51 -12.164 -12.852 1 94.62 290 ASN B C 1
ATOM 4748 O O . ASN B 1 290 ? -3.596 -12.234 -12.273 1 94.62 290 ASN B O 1
ATOM 4752 N N . GLU B 1 291 ? -2.287 -11.492 -13.922 1 93.25 291 GLU B N 1
ATOM 4753 C CA . GLU B 1 291 ? -3.385 -10.805 -14.602 1 93.25 291 GLU B CA 1
ATOM 4754 C C . GLU B 1 291 ? -4.191 -11.773 -15.453 1 93.25 291 GLU B C 1
ATOM 4756 O O . GLU B 1 291 ? -3.969 -11.883 -16.656 1 93.25 291 GLU B O 1
ATOM 4761 N N . GLU B 1 292 ? -5.141 -12.297 -14.828 1 88.12 292 GLU B N 1
ATOM 4762 C CA . GLU B 1 292 ? -5.871 -13.375 -15.492 1 88.12 292 GLU B CA 1
ATOM 4763 C C . GLU B 1 292 ? -6.473 -12.914 -16.812 1 88.12 292 GLU B C 1
ATOM 4765 O O . GLU B 1 292 ? -7.137 -11.875 -16.859 1 88.12 292 GLU B O 1
ATOM 4770 N N . SER B 1 293 ? -6.332 -13.734 -17.875 1 83.94 293 SER B N 1
ATOM 4771 C CA . SER B 1 293 ? -6.773 -13.367 -19.203 1 83.94 293 SER B CA 1
ATOM 4772 C C . SER B 1 293 ? -8.242 -13.719 -19.422 1 83.94 293 SER B C 1
ATOM 4774 O O . SER B 1 293 ? -8.891 -13.195 -20.328 1 83.94 293 SER B O 1
ATOM 4776 N N . ILE B 1 294 ? -8.773 -14.57 -18.609 1 80.38 294 ILE B N 1
ATOM 4777 C CA . ILE B 1 294 ? -10.148 -15.016 -18.844 1 80.38 294 ILE B CA 1
ATOM 4778 C C . ILE B 1 294 ? -11.055 -14.469 -17.75 1 80.38 294 ILE B C 1
ATOM 4780 O O . ILE B 1 294 ? -12.25 -14.789 -17.719 1 80.38 294 ILE B O 1
ATOM 4784 N N . HIS B 1 295 ? -10.477 -13.852 -16.844 1 79.5 295 HIS B N 1
ATOM 4785 C CA . HIS B 1 295 ? -11.219 -13.234 -15.75 1 79.5 295 HIS B CA 1
ATOM 4786 C C . HIS B 1 295 ? -10.891 -11.75 -15.617 1 79.5 295 HIS B C 1
ATOM 4788 O O . HIS B 1 295 ? -9.836 -11.305 -16.078 1 79.5 295 HIS B O 1
ATOM 4794 N N . ARG B 1 296 ? -11.734 -11.023 -15.055 1 77.88 296 ARG B N 1
ATOM 4795 C CA . ARG B 1 296 ? -11.539 -9.594 -14.875 1 77.88 296 ARG B CA 1
ATOM 4796 C C . ARG B 1 296 ? -10.875 -9.289 -13.539 1 77.88 296 ARG B C 1
ATOM 4798 O O . ARG B 1 296 ? -11.031 -8.195 -12.992 1 77.88 296 ARG B O 1
ATOM 4805 N N . HIS B 1 297 ? -10.344 -10.266 -12.953 1 87.31 297 HIS B N 1
ATOM 4806 C CA . HIS B 1 297 ? -9.609 -10.102 -11.703 1 87.31 297 HIS B CA 1
ATOM 4807 C C . HIS B 1 297 ? -8.227 -10.727 -11.797 1 87.31 297 HIS B C 1
ATOM 4809 O O . HIS B 1 297 ? -7.906 -11.406 -12.773 1 87.31 297 HIS B O 1
ATOM 4815 N N . ASN B 1 298 ? -7.441 -10.398 -10.883 1 92.56 298 ASN B N 1
ATOM 4816 C CA . ASN B 1 298 ? -6.113 -11 -10.797 1 92.56 298 ASN B CA 1
ATOM 4817 C C . ASN B 1 298 ? -6.082 -12.148 -9.797 1 92.56 298 ASN B C 1
ATOM 4819 O O . ASN B 1 298 ? -6.809 -12.133 -8.805 1 92.56 298 ASN B O 1
ATOM 4823 N N . ALA B 1 299 ? -5.266 -13.133 -10.102 1 91.81 299 ALA B N 1
ATOM 4824 C CA . ALA B 1 299 ? -4.918 -14.148 -9.117 1 91.81 299 ALA B CA 1
ATOM 4825 C C . ALA B 1 299 ? -3.717 -13.711 -8.281 1 91.81 299 ALA B C 1
ATOM 4827 O O . ALA B 1 299 ? -2.795 -13.07 -8.797 1 91.81 299 ALA B O 1
ATOM 4828 N N . PHE B 1 300 ? -3.809 -14.031 -7.027 1 94.56 300 PHE B N 1
ATOM 4829 C CA . PHE B 1 300 ? -2.811 -13.516 -6.098 1 94.56 300 PHE B CA 1
ATOM 4830 C C . PHE B 1 300 ? -2.357 -14.609 -5.129 1 94.56 300 PHE B C 1
ATOM 4832 O O . PHE B 1 300 ? -3.178 -15.383 -4.633 1 94.56 300 PHE B O 1
ATOM 4839 N N . ALA B 1 301 ? -1.036 -14.641 -4.887 1 95 301 ALA B N 1
ATOM 4840 C CA . ALA B 1 301 ? -0.465 -15.477 -3.832 1 95 301 ALA B CA 1
ATOM 4841 C C . ALA B 1 301 ? 0.703 -14.766 -3.148 1 95 301 ALA B C 1
ATOM 4843 O O . ALA B 1 301 ? 1.467 -14.047 -3.799 1 95 301 ALA B O 1
ATOM 4844 N N . GLU B 1 302 ? 0.837 -15.016 -1.824 1 97.62 302 GLU B N 1
ATOM 4845 C CA . GLU B 1 302 ? 1.883 -14.352 -1.052 1 97.62 302 GLU B CA 1
ATOM 4846 C C . GLU B 1 302 ? 2.371 -15.242 0.091 1 97.62 302 GLU B C 1
ATOM 4848 O O . GLU B 1 302 ? 1.578 -15.953 0.714 1 97.62 302 GLU B O 1
ATOM 4853 N N . ARG B 1 303 ? 3.641 -15.211 0.336 1 97.12 303 ARG B N 1
ATOM 4854 C CA . ARG B 1 303 ? 4.242 -15.82 1.515 1 97.12 303 ARG B CA 1
ATOM 4855 C C . ARG B 1 303 ? 5.164 -14.844 2.234 1 97.12 303 ARG B C 1
ATOM 4857 O O . ARG B 1 303 ? 6.066 -14.273 1.622 1 97.12 303 ARG B O 1
ATOM 4864 N N . VAL B 1 304 ? 4.887 -14.562 3.459 1 97.75 304 VAL B N 1
ATOM 4865 C CA . VAL B 1 304 ? 5.75 -13.773 4.332 1 97.75 304 VAL B CA 1
ATOM 4866 C C . VAL B 1 304 ? 6.254 -14.648 5.48 1 97.75 304 VAL B C 1
ATOM 4868 O O . VAL B 1 304 ? 5.457 -15.227 6.227 1 97.75 304 VAL B O 1
ATOM 4871 N N . ALA B 1 305 ? 7.516 -14.758 5.637 1 97.06 305 ALA B N 1
ATOM 4872 C CA . ALA B 1 305 ? 8.07 -15.633 6.668 1 97.06 305 ALA B CA 1
ATOM 4873 C C . ALA B 1 305 ? 9.531 -15.297 6.945 1 97.06 305 ALA B C 1
ATOM 4875 O O . ALA B 1 305 ? 10.188 -14.625 6.141 1 97.06 305 ALA B O 1
ATOM 4876 N N . LEU B 1 306 ? 9.961 -15.695 8.109 1 97.62 306 LEU B N 1
ATOM 4877 C CA . LEU B 1 306 ? 11.398 -15.688 8.344 1 97.62 306 LEU B CA 1
ATOM 4878 C C . LEU B 1 306 ? 12.102 -16.719 7.465 1 97.62 306 LEU B C 1
ATOM 4880 O O . LEU B 1 306 ? 11.57 -17.797 7.223 1 97.62 306 LEU B O 1
ATOM 4884 N N . LEU B 1 307 ? 13.305 -16.344 7.051 1 97.5 307 LEU B N 1
ATOM 4885 C CA . LEU B 1 307 ? 14.055 -17.234 6.176 1 97.5 307 LEU B CA 1
ATOM 4886 C C . LEU B 1 307 ? 14.297 -18.578 6.852 1 97.5 307 LEU B C 1
ATOM 4888 O O . LEU B 1 307 ? 14.25 -19.625 6.195 1 97.5 307 LEU B O 1
ATOM 4892 N N . GLY B 1 308 ? 14.531 -18.516 8.164 1 96.94 308 GLY B N 1
ATOM 4893 C CA . GLY B 1 308 ? 14.695 -19.75 8.914 1 96.94 308 GLY B CA 1
ATOM 4894 C C . GLY B 1 308 ? 13.484 -20.672 8.836 1 96.94 308 GLY B C 1
ATOM 4895 O O . GLY B 1 308 ? 13.625 -21.891 8.719 1 96.94 308 GLY B O 1
ATOM 4896 N N . ASP B 1 309 ? 12.32 -20.141 8.914 1 95.5 309 ASP B N 1
ATOM 4897 C CA . ASP B 1 309 ? 11.086 -20.922 8.82 1 95.5 309 ASP B CA 1
ATOM 4898 C C . ASP B 1 309 ? 10.938 -21.547 7.441 1 95.5 309 ASP B C 1
ATOM 4900 O O . ASP B 1 309 ? 10.508 -22.703 7.324 1 95.5 309 ASP B O 1
ATOM 4904 N N . LEU B 1 310 ? 11.258 -20.781 6.418 1 95.5 310 LEU B N 1
ATOM 4905 C CA . LEU B 1 310 ? 11.188 -21.312 5.059 1 95.5 310 LEU B CA 1
ATOM 4906 C C . LEU B 1 310 ? 12.141 -22.484 4.883 1 95.5 310 LEU B C 1
ATOM 4908 O O . LEU B 1 310 ? 11.789 -23.5 4.266 1 95.5 310 LEU B O 1
ATOM 4912 N N . ARG B 1 311 ? 13.344 -22.328 5.422 1 96.12 311 ARG B N 1
ATOM 4913 C CA . ARG B 1 311 ? 14.328 -23.406 5.355 1 96.12 311 ARG B CA 1
ATOM 4914 C C . ARG B 1 311 ? 13.797 -24.672 6.012 1 96.12 311 ARG B C 1
ATOM 4916 O O . ARG B 1 311 ? 13.906 -25.766 5.449 1 96.12 311 ARG B O 1
ATOM 4923 N N . ASP B 1 312 ? 13.227 -24.516 7.125 1 94.56 312 ASP B N 1
ATOM 4924 C CA . ASP B 1 312 ? 12.695 -25.656 7.871 1 94.56 312 ASP B CA 1
ATOM 4925 C C . ASP B 1 312 ? 11.562 -26.328 7.109 1 94.56 312 ASP B C 1
ATOM 4927 O O . ASP B 1 312 ? 11.477 -27.562 7.07 1 94.56 312 ASP B O 1
ATOM 4931 N N . GLU B 1 313 ? 10.703 -25.547 6.555 1 92.19 313 GLU B N 1
ATOM 4932 C CA . GLU B 1 313 ? 9.555 -26.094 5.82 1 92.19 313 GLU B CA 1
ATOM 4933 C C . GLU B 1 313 ? 10.008 -26.859 4.586 1 92.19 313 GLU B C 1
ATOM 4935 O O . GLU B 1 313 ? 9.422 -27.891 4.25 1 92.19 313 GLU B O 1
ATOM 4940 N N . ILE B 1 314 ? 10.953 -26.359 3.896 1 90.25 314 ILE B N 1
ATOM 4941 C CA . ILE B 1 314 ? 11.398 -26.953 2.641 1 90.25 314 ILE B CA 1
ATOM 4942 C C . ILE B 1 314 ? 12.242 -28.188 2.926 1 90.25 314 ILE B C 1
ATOM 4944 O O . ILE B 1 314 ? 12.18 -29.172 2.195 1 90.25 314 ILE B O 1
ATOM 4948 N N . LYS B 1 315 ? 13.055 -28.234 3.941 1 85.69 315 LYS B N 1
ATOM 4949 C CA . LYS B 1 315 ? 13.898 -29.359 4.305 1 85.69 315 LYS B CA 1
ATOM 4950 C C . LYS B 1 315 ? 13.055 -30.531 4.836 1 85.69 315 LYS B C 1
ATOM 4952 O O . LYS B 1 315 ? 13.336 -31.688 4.543 1 85.69 315 LYS B O 1
ATOM 4957 N N . ASN B 1 316 ? 12.078 -30.25 5.66 1 73.31 316 ASN B N 1
ATOM 4958 C CA . ASN B 1 316 ? 11.312 -31.281 6.352 1 73.31 316 ASN B CA 1
ATOM 4959 C C . ASN B 1 316 ? 10.211 -31.844 5.461 1 73.31 316 ASN B C 1
ATOM 4961 O O . ASN B 1 316 ? 9.43 -32.688 5.902 1 73.31 316 ASN B O 1
ATOM 4965 N N . ASN B 1 317 ? 10.102 -31.391 4.246 1 63.62 317 ASN B N 1
ATOM 4966 C CA . ASN B 1 317 ? 9.062 -31.969 3.404 1 63.62 317 ASN B CA 1
ATOM 4967 C C . ASN B 1 317 ? 9.633 -32.469 2.076 1 63.62 317 ASN B C 1
ATOM 4969 O O . ASN B 1 317 ? 10.539 -31.844 1.52 1 63.62 317 ASN B O 1
#

Radius of gyration: 28.49 Å; Cα contacts (8 Å, |Δi|>4): 1395; chains: 2; bounding box: 72×102×64 Å

Secondary structure (DSSP, 8-state):
----------GGGSPPSS---EEEEEEEEEEEEEEEEETTEEEEEEEEEEEEEEEE-TT--GGGHHHHHHHHHHHHHHHHTS-BS-HHHHHHHHHHHHHHH-TT-SEEEEEEEEEEEEEEE-TTT--EEEEEEEEEEEEEEEE-TTS-EEEEEEEEEEEEEEEE-HHHHHHHHHHHHHHHHHTT--HHHHHHHHHHSPPP--EEEEEEEEEEEEESS----HHHHHHHHHTTSSEE--S---HHHHHHHHHHHHHS---HHHHHHHHHHHHHHHTTTS-TT-EEEEEEEEE-SSSSSEEEEEEEEEHHHHHHHHHT-/----------GGGSPPSS---EEEEEEEEEEEEEEEEETTEEEEEEEEEEEEEEEE-TT--GGGHHHHHHHHHHHHHHHHTS-BS-HHHHHHHHHHHHHHH-TT-SEEEEEEEEEEEEEEE-TTT--EEEEEEEEEEEEEEEE-TTS-EEEEEEEEEEEEEEEE-HHHHHHHHHHHHHHHHHTT--HHHHHHHHHHSPPP--EEEEEEEEEEEEESS----HHHHHHHHHTTSSEE--S---HHHHHHHHHHHHHS---HHHHHHHHHHHHHHHTTTS-TT-EEEEEEEEE-SSSSSEEEEEEEEEHHHHHHHHHT-

Sequence (634 aa):
MELPIAQFPDVQANRPKIPINLTRVGVTGVKKLVEIKRKDKRPIVLISTFEIFVDLPSDRKGANLSRNFEAMDEVLEKAINLPVYEIEKLCNDVAKSLLRRHEYATRSEVRMKSEYVVKREAPSTKMKCQEVVDIFAEATATRLEDGDIDVKKLIGAEVVGMTACPCAQEIMRDNAKTALRELGVGLETVMNFLNKVPMATHNQRGRGIISLEVSGDVDVSLETIIRIIESSMSSSIVELLKRADEALVVERAHQNPKFVEDCVRTMAQNIVSEFAHVPDSALVTIKQINEESIHRHNAFAERVALLGDLRDEIKNNMELPIAQFPDVQANRPKIPINLTRVGVTGVKKLVEIKRKDKRPIVLISTFEIFVDLPSDRKGANLSRNFEAMDEVLEKAINLPVYEIEKLCNDVAKSLLRRHEYATRSEVRMKSEYVVKREAPSTKMKCQEVVDIFAEATATRLEDGDIDVKKLIGAEVVGMTACPCAQEIMRDNAKTALRELGVGLETVMNFLNKVPMATHNQRGRGIISLEVSGDVDVSLETIIRIIESSMSSSIVELLKRADEALVVERAHQNPKFVEDCVRTMAQNIVSEFAHVPDSALVTIKQINEESIHRHNAFAERVALLGDLRDEIKNN

pLDDT: mean 88.39, std 13.3, range [22.19, 98.75]

Organism: Methanococcoides burtonii (strain DSM 6242 / NBRC 107633 / OCM 468 / ACE-M) (NCBI:txid259564)

Foldseek 3Di:
DPPPPPPDPQPFLAQDPFQAKFPWDADWQDWDWAWADDDPDHIDIWTKTKTKIFIGGRRGGCSCVVVLHVQLVVLLVVLRPDHHHDPQVSQVSSFVSSCVVVVRTFKMKMKMKTWDKDWDAQPPPRDIAIDIWIWMKMKMWGQDPVRDIWIKMKIKIKAKAKAWAPVQQVVQLVVQLVVCVVVPHDNVVSVVCCLVAGGDTDMFMKMKMKMKMAIDDDDDDHVLRHVLLQVLHQHGDTDDDDPVSVVVRVRSNRNRHDDQVSSQLSSLVSCLVVPVVGDQQMKMKIKMWTCDPVDNGIDIDIDIDGNVVSNVVVVVD/DPPPPPPDPLPFLAQDPFQAKFPWDADWFDWDWAWADDDPDHIDIWTKTKTKIFIGGRRGGCSCVVVLHVQLVVLLVVLRPDHHHDPQVSQVSSFVSSCVVVVRTFKMKMKMKTWDKDWDAQPPPRDIAIDIKIWMKMKMWGQDPVRDIWIKMKIKIKAKAKAWAPVQQVVQLVVQLVVCVVVPHDPVVSVVVCLVAGGDTDMFMKMKMKMKMAIDDDDDDHVLRHVLLQVLHQHGDTDDDDPVSVVVRVRSNRNRHDDQVSSQLSSLVSCLVVPVVGDQQMKMKIKMWTCDPVDNGIDIDIDIDGNVVSNVVVVVD